Protein AF-A0A183I687-F1 (afdb_monomer)

Mean predicted aligned error: 19.59 Å

InterPro domains:
  IPR013637 Lysine-specific demethylase-like domain [PF08429] (15-294)

Secondary structure (DSSP, 8-state):
--HHHHHHHHHHHHHTT-HHHHHHHHHHHHHHHHSS--HHHHHHHHHHHHHHHHHHHHHHHHHHHHTTS-SS-HHHHHHHHHHHHHHHHHHHHHHHHHHHHHHHHHHT---------S----------GGGG-B-HHHHHHHHHHHHHH-TT-HHHHHHHHHHHHHHHHHHHHHHHHHHHHH-GGGTT--HHHHHHHHHHHGGGTTB--HHHHHHHHHHHHHHHHHHHHHHHHHS----HHHHHHHHHHHHH-TTTTTSHHHHHHHHHHHHHHHHHHHHHHHT-SS-BS--HHHHHH--THHHHHHTT-----PPBPGGGHHHHHHHHTT--SHHHHHHHHHHHHHHHHHHHHHHHHHHHHS-HHHHSTTTT-S---S-EEE-TTT--EEEGGG---

Radius of gyration: 44.17 Å; Cα contacts (8 Å, |Δi|>4): 267; chains: 1; bounding box: 94×67×132 Å

Structure (mmCIF, N/CA/C/O backbone):
data_AF-A0A183I687-F1
#
_entry.id   AF-A0A183I687-F1
#
loop_
_atom_site.group_PDB
_atom_site.id
_atom_site.type_symbol
_atom_site.label_atom_id
_atom_site.label_alt_id
_atom_site.label_comp_id
_atom_site.label_asym_id
_atom_site.label_entity_id
_atom_site.label_seq_id
_atom_site.pdbx_PDB_ins_code
_atom_site.Cartn_x
_atom_site.Cartn_y
_atom_site.Cartn_z
_atom_site.occupancy
_atom_site.B_iso_or_equiv
_atom_site.auth_seq_id
_atom_site.auth_comp_id
_atom_site.auth_asym_id
_atom_site.auth_atom_id
_atom_site.pdbx_PDB_model_num
ATOM 1 N N . MET A 1 1 ? -4.297 33.580 40.805 1.00 45.00 1 MET A N 1
ATOM 2 C CA . MET A 1 1 ? -4.706 34.949 40.419 1.00 45.00 1 MET A CA 1
ATOM 3 C C . MET A 1 1 ? -3.708 35.498 39.389 1.00 45.00 1 MET A C 1
ATOM 5 O O . MET A 1 1 ? -2.901 36.343 39.734 1.00 45.00 1 MET A O 1
ATOM 9 N N . SER A 1 2 ? -3.678 34.978 38.151 1.00 50.03 2 SER A N 1
ATOM 10 C CA . SER A 1 2 ? -2.710 35.482 37.149 1.00 50.03 2 SER A CA 1
ATOM 11 C C . SER A 1 2 ? -3.161 35.377 35.688 1.00 50.03 2 SER A C 1
ATOM 13 O O . SER A 1 2 ? -2.995 36.351 34.970 1.00 50.03 2 SER A O 1
ATOM 15 N N . PHE A 1 3 ? -3.814 34.303 35.230 1.00 43.53 3 PHE A N 1
ATOM 16 C CA . PHE A 1 3 ? -4.168 34.205 33.800 1.00 43.53 3 PHE A CA 1
ATOM 17 C C . PHE A 1 3 ? -5.379 35.068 33.406 1.00 43.53 3 PHE A C 1
ATOM 19 O O . PHE A 1 3 ? -5.320 35.829 32.447 1.00 43.53 3 PHE A O 1
ATOM 26 N N . PHE A 1 4 ? -6.452 35.030 34.201 1.00 44.00 4 PHE A N 1
ATOM 27 C CA . PHE A 1 4 ? -7.689 35.770 33.912 1.00 44.00 4 PHE A CA 1
ATOM 28 C C . PHE A 1 4 ? -7.505 37.292 34.008 1.00 44.00 4 PHE A C 1
ATOM 30 O O . PHE A 1 4 ? -8.075 38.039 33.226 1.00 44.00 4 PHE A O 1
ATOM 37 N N . PHE A 1 5 ? -6.660 37.757 34.933 1.00 49.41 5 PHE A N 1
ATOM 38 C CA . PHE A 1 5 ? -6.369 39.184 35.097 1.00 49.41 5 PHE A CA 1
ATOM 39 C C . PHE A 1 5 ? -5.496 39.722 33.950 1.00 49.41 5 PHE A C 1
ATOM 41 O O . PHE A 1 5 ? -5.731 40.823 33.459 1.00 49.41 5 PHE A O 1
ATOM 48 N N . LEU A 1 6 ? -4.533 38.921 33.472 1.00 49.66 6 LEU A N 1
ATOM 49 C CA . LEU A 1 6 ? -3.722 39.244 32.293 1.00 49.66 6 LEU A CA 1
ATOM 50 C C . LEU A 1 6 ? -4.561 39.226 31.007 1.00 49.66 6 LEU A C 1
ATOM 52 O O . LEU A 1 6 ? -4.450 40.144 30.198 1.00 49.66 6 LEU A O 1
ATOM 56 N N . PHE A 1 7 ? -5.450 38.241 30.855 1.00 51.78 7 PHE A N 1
ATOM 57 C CA . PHE A 1 7 ? -6.358 38.133 29.711 1.00 51.78 7 PHE A CA 1
ATOM 58 C C . PHE A 1 7 ? -7.361 39.298 29.666 1.00 51.78 7 PHE A C 1
ATOM 60 O O . PHE A 1 7 ? -7.521 39.938 28.629 1.00 51.78 7 PHE A O 1
ATOM 67 N N . ARG A 1 8 ? -7.942 39.665 30.818 1.00 54.19 8 ARG A N 1
ATOM 68 C CA . ARG A 1 8 ? -8.878 40.794 30.952 1.00 54.19 8 ARG A CA 1
ATOM 69 C C . ARG A 1 8 ? -8.224 42.149 30.663 1.00 54.19 8 ARG A C 1
ATOM 71 O O . ARG A 1 8 ? -8.821 42.997 30.002 1.00 54.19 8 ARG A O 1
ATOM 78 N N . ASN A 1 9 ? -6.976 42.341 31.094 1.00 56.59 9 ASN A N 1
ATOM 79 C CA . ASN A 1 9 ? -6.216 43.553 30.777 1.00 56.59 9 ASN A CA 1
ATOM 80 C C . ASN A 1 9 ? -5.804 43.618 29.303 1.00 56.59 9 ASN A C 1
ATOM 82 O O . ASN A 1 9 ? -5.781 44.707 28.733 1.00 56.59 9 ASN A O 1
ATOM 86 N N . SER A 1 10 ? -5.515 42.476 28.673 1.00 56.44 10 S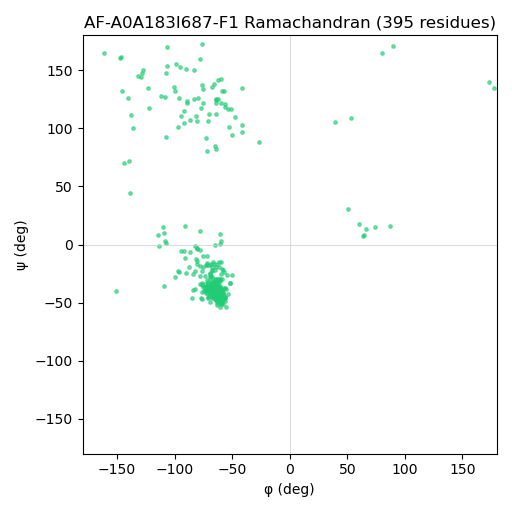ER A N 1
ATOM 87 C CA . SER A 1 10 ? -5.165 42.436 27.253 1.00 56.44 10 SER A CA 1
ATOM 88 C C . SER A 1 10 ? -6.374 42.691 26.347 1.00 56.44 10 SER A C 1
ATOM 90 O O . SER A 1 10 ? -6.245 43.427 25.372 1.00 56.44 10 SER A O 1
ATOM 92 N N . LEU A 1 11 ? -7.552 42.161 26.700 1.00 54.50 11 LEU A N 1
ATOM 93 C CA . LEU A 1 11 ? -8.808 42.415 25.985 1.00 54.50 11 LEU A CA 1
ATOM 94 C C . LEU A 1 11 ? -9.253 43.878 26.093 1.00 54.50 11 LEU A C 1
ATOM 96 O O . LEU A 1 11 ? -9.582 44.485 25.080 1.00 54.50 11 LEU A O 1
ATOM 100 N N . ARG A 1 12 ? -9.178 44.494 27.283 1.00 58.31 12 ARG A N 1
ATOM 101 C CA . ARG A 1 12 ? -9.492 45.929 27.453 1.00 58.31 12 ARG A CA 1
ATOM 102 C C . ARG A 1 12 ? -8.558 46.850 26.675 1.00 58.31 12 ARG A C 1
ATOM 104 O O . ARG A 1 12 ? -8.982 47.913 26.231 1.00 58.31 12 ARG A O 1
ATOM 111 N N . LYS A 1 13 ? -7.292 46.458 26.512 1.00 58.72 13 LYS A N 1
ATOM 112 C CA . LYS A 1 13 ? -6.319 47.233 25.734 1.00 58.72 13 LYS A CA 1
ATOM 113 C C . LYS A 1 13 ? -6.652 47.204 24.237 1.00 58.72 13 LYS A C 1
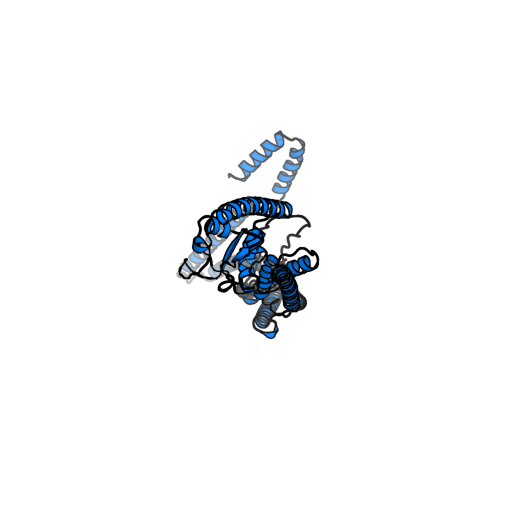ATOM 115 O O . LYS A 1 13 ? -6.606 48.250 23.608 1.00 58.72 13 LYS A O 1
ATOM 120 N N . HIS A 1 14 ? -7.072 46.045 23.722 1.00 54.53 14 HIS A N 1
ATOM 121 C CA . HIS A 1 14 ? -7.526 45.868 22.337 1.00 54.53 14 HIS A CA 1
ATOM 122 C C . HIS A 1 14 ? -8.870 46.566 22.054 1.00 54.53 14 HIS A C 1
ATOM 124 O O . HIS A 1 14 ? -9.058 47.158 20.995 1.00 54.53 14 HIS A O 1
ATOM 130 N N . ALA A 1 15 ? -9.792 46.552 23.020 1.00 52.19 15 ALA A N 1
ATOM 131 C CA . ALA A 1 15 ? -11.128 47.130 22.874 1.00 52.19 15 ALA A CA 1
ATOM 132 C C . ALA A 1 15 ? -11.124 48.675 22.802 1.00 52.19 15 ALA A C 1
ATOM 134 O O . ALA A 1 15 ? -11.981 49.270 22.156 1.00 52.19 15 ALA A O 1
ATOM 135 N N . ASN A 1 16 ? -10.126 49.339 23.400 1.00 57.44 16 ASN A N 1
ATOM 136 C CA . ASN A 1 16 ? -9.954 50.795 23.291 1.00 57.44 16 ASN A CA 1
ATOM 137 C C . ASN A 1 16 ? -9.475 51.259 21.901 1.00 57.44 16 ASN A C 1
ATOM 139 O O . ASN A 1 16 ? -9.599 52.441 21.588 1.00 57.44 16 ASN A O 1
ATOM 143 N N . GLU A 1 17 ? -8.932 50.360 21.074 1.00 56.84 17 GLU A N 1
ATOM 144 C CA . GLU A 1 17 ? -8.450 50.677 19.722 1.00 56.84 17 GLU A CA 1
ATOM 145 C C . GLU A 1 17 ? -9.554 50.500 18.658 1.00 56.84 17 GLU A C 1
ATOM 147 O O . GLU A 1 17 ? -9.538 51.197 17.640 1.00 56.84 17 GLU A O 1
ATOM 152 N N . HIS A 1 18 ? -10.571 49.660 18.914 1.00 53.78 18 HIS A N 1
ATOM 153 C CA . HIS A 1 18 ? -11.711 49.405 18.019 1.00 53.78 18 HIS A CA 1
ATOM 154 C C . HIS A 1 18 ? -13.059 49.372 18.780 1.00 53.78 18 HIS A C 1
ATOM 156 O O . HIS A 1 18 ? -13.430 48.349 19.353 1.00 53.78 18 HIS A O 1
ATOM 162 N N . PRO A 1 19 ? -13.858 50.463 18.754 1.00 54.72 19 PRO A N 1
ATOM 163 C CA . PRO A 1 19 ? -15.068 50.598 19.580 1.00 54.72 19 PRO A CA 1
ATOM 164 C C . PRO A 1 19 ? -16.193 49.601 19.266 1.00 54.72 19 PRO A C 1
ATOM 166 O O . PRO A 1 19 ? -17.062 49.373 20.105 1.00 54.72 19 PRO A O 1
ATOM 169 N N . ALA A 1 20 ? -16.203 49.028 18.057 1.00 51.84 20 ALA A N 1
ATOM 170 C CA . ALA A 1 20 ? -17.194 48.035 17.645 1.00 51.84 20 ALA A CA 1
ATOM 171 C C . ALA A 1 20 ? -17.017 46.691 18.381 1.00 51.84 20 ALA A C 1
ATOM 173 O O . ALA A 1 20 ? -18.013 46.033 18.664 1.00 51.84 20 ALA A O 1
ATOM 174 N N . ASP A 1 21 ? -15.787 46.353 18.788 1.00 56.03 21 ASP A N 1
ATOM 175 C CA . ASP A 1 21 ? -15.463 45.101 19.485 1.00 56.03 21 ASP A CA 1
ATOM 176 C C . ASP A 1 21 ? -15.796 45.142 20.986 1.00 56.03 21 ASP A C 1
ATOM 178 O O . ASP A 1 21 ? -15.910 44.095 21.622 1.00 56.03 21 ASP A O 1
ATOM 182 N N . ILE A 1 22 ? -16.002 46.329 21.577 1.00 58.12 22 ILE A N 1
ATOM 183 C CA . ILE A 1 22 ? -16.316 46.465 23.013 1.00 58.12 22 ILE A CA 1
ATOM 184 C C . ILE A 1 22 ? -17.629 45.752 23.351 1.00 58.12 22 ILE A C 1
ATOM 186 O O . ILE A 1 22 ? -17.682 45.015 24.330 1.00 58.12 22 ILE A O 1
ATOM 190 N N . LYS A 1 23 ? -18.673 45.909 22.524 1.00 60.38 23 LYS A N 1
ATOM 191 C CA . LYS A 1 23 ? -19.980 45.274 22.771 1.00 60.38 23 LYS A CA 1
ATOM 192 C C . LYS A 1 23 ? -19.939 43.752 22.653 1.00 60.38 23 LYS A C 1
ATOM 194 O O . LYS A 1 23 ? -20.663 43.070 23.377 1.00 60.38 23 LYS A O 1
ATOM 199 N N . ASP A 1 24 ? -19.116 43.223 21.754 1.00 57.81 24 ASP A N 1
ATOM 200 C CA . ASP A 1 24 ? -18.973 41.780 21.562 1.00 57.81 24 ASP A CA 1
ATOM 201 C C . ASP A 1 24 ? -18.090 41.157 22.652 1.00 57.81 24 ASP A C 1
ATOM 203 O O . ASP A 1 24 ? -18.390 40.065 23.136 1.00 57.81 24 ASP A O 1
ATOM 207 N N . ILE A 1 25 ? -17.078 41.888 23.132 1.00 58.66 25 ILE A N 1
ATOM 208 C CA . ILE A 1 25 ? -16.283 41.516 24.309 1.00 58.66 25 ILE A CA 1
ATOM 209 C C . ILE A 1 25 ? -17.131 41.576 25.587 1.00 58.66 25 ILE A C 1
ATOM 211 O O . ILE A 1 25 ? -17.046 40.661 26.399 1.00 58.66 25 ILE A O 1
ATOM 215 N N . GLU A 1 26 ? -17.983 42.589 25.760 1.00 63.41 26 GLU A N 1
ATOM 216 C CA . GLU A 1 26 ? -18.919 42.681 26.891 1.00 63.41 26 GLU A CA 1
ATOM 217 C C . GLU A 1 26 ? -19.946 41.541 26.863 1.00 63.41 26 GLU A C 1
ATOM 219 O O . GLU A 1 26 ? -20.182 40.911 27.892 1.00 63.41 26 GLU A O 1
ATOM 224 N N . LYS A 1 27 ? -20.487 41.192 25.687 1.00 65.44 27 LYS A N 1
ATOM 225 C CA . LYS A 1 27 ? -21.345 40.005 25.517 1.00 65.44 27 LYS A CA 1
ATOM 226 C C . LYS A 1 27 ? -20.620 38.701 25.832 1.00 65.44 27 LYS A C 1
ATOM 228 O O . LYS A 1 27 ? -21.236 37.790 26.381 1.00 65.44 27 LYS A O 1
ATOM 233 N N . LEU A 1 28 ? -19.342 38.585 25.474 1.00 55.50 28 LEU A N 1
ATOM 234 C CA . LEU A 1 28 ? -18.530 37.409 25.776 1.00 55.50 28 LEU A CA 1
ATOM 235 C C . LEU A 1 28 ? -18.196 37.332 27.274 1.00 55.50 28 LEU A C 1
ATOM 237 O O . LEU A 1 28 ? -18.299 36.251 27.844 1.00 55.50 28 LEU A O 1
ATOM 241 N N . GLU A 1 29 ? -17.858 38.452 27.927 1.00 56.28 29 GLU A N 1
ATOM 242 C CA . GLU A 1 29 ? -17.695 38.522 29.390 1.00 56.28 29 GLU A CA 1
ATOM 243 C C . GLU A 1 29 ? -18.997 38.106 30.089 1.00 56.28 29 GLU A C 1
ATOM 245 O O . GLU A 1 29 ? -18.963 37.252 30.971 1.00 56.28 29 GLU A O 1
ATOM 250 N N . GLN A 1 30 ? -20.141 38.616 29.630 1.00 62.19 30 GLN A N 1
ATOM 251 C CA . GLN A 1 30 ? -21.456 38.275 30.170 1.00 62.19 30 GLN A CA 1
ATOM 252 C C . GLN A 1 30 ? -21.807 36.797 29.934 1.00 62.19 30 GLN A C 1
ATOM 254 O O . GLN A 1 30 ? -22.244 36.120 30.856 1.00 62.19 30 GLN A O 1
ATOM 259 N N . SER A 1 31 ? -21.502 36.246 28.754 1.00 56.25 31 SER A N 1
ATOM 260 C CA . SER A 1 31 ? -21.688 34.815 28.452 1.00 56.25 31 SER A CA 1
ATOM 261 C C . SER A 1 31 ? -20.772 33.916 29.292 1.00 56.25 31 SER A C 1
ATOM 263 O O . SER A 1 31 ? -21.152 32.801 29.634 1.00 56.25 31 SER A O 1
ATOM 265 N N . ILE A 1 32 ? -19.565 34.379 29.638 1.00 55.44 32 ILE A N 1
ATOM 266 C CA . ILE A 1 32 ? -18.622 33.656 30.505 1.00 55.44 32 ILE A CA 1
ATOM 267 C C . ILE A 1 32 ? -19.041 33.732 31.981 1.00 55.44 32 ILE A C 1
ATOM 269 O O . ILE A 1 32 ? -18.850 32.758 32.710 1.00 55.44 32 ILE A O 1
ATOM 273 N N . GLU A 1 33 ? -19.616 34.852 32.426 1.00 54.34 33 GLU A N 1
ATOM 274 C CA . GLU A 1 33 ? -20.204 34.997 33.766 1.00 54.34 33 GLU A CA 1
ATOM 275 C C . GLU A 1 33 ? -21.525 34.219 33.914 1.00 54.34 33 GLU A C 1
ATOM 277 O O . GLU A 1 33 ? -21.809 33.708 34.997 1.00 54.34 33 GLU A O 1
ATOM 282 N N . GLU A 1 34 ? -22.291 34.060 32.829 1.00 56.47 34 GLU A N 1
ATOM 283 C CA . GLU A 1 34 ? -23.532 33.271 32.770 1.00 56.47 34 GLU A CA 1
ATOM 284 C C . GLU A 1 34 ? -23.300 31.759 32.587 1.00 56.47 34 GLU A C 1
ATOM 286 O O . GLU A 1 34 ? -24.224 30.964 32.784 1.00 56.47 34 GLU A O 1
ATOM 291 N N . LEU A 1 35 ? -22.077 31.321 32.255 1.00 50.44 35 LEU A N 1
ATOM 292 C CA . LEU A 1 35 ? -21.747 29.896 32.233 1.00 50.44 35 LEU A CA 1
ATOM 293 C C . LEU A 1 35 ? -21.856 29.328 33.664 1.00 50.44 35 LEU A C 1
ATOM 295 O O . LEU A 1 35 ? -21.147 29.788 34.562 1.00 50.44 35 LEU A O 1
ATOM 299 N N . PRO A 1 36 ? -22.647 28.261 33.895 1.00 46.28 36 PRO A N 1
ATOM 300 C CA . PRO A 1 36 ? -22.892 27.700 35.232 1.00 46.28 36 PRO A CA 1
ATOM 301 C C . PRO A 1 36 ? -21.643 27.093 35.903 1.00 46.28 36 PRO A C 1
ATOM 303 O O . PRO A 1 36 ? -21.702 26.617 37.037 1.00 46.28 36 PRO A O 1
ATOM 306 N N . CYS A 1 37 ? -20.496 27.124 35.219 1.00 48.78 37 CYS A N 1
ATOM 307 C CA . CYS A 1 37 ? -19.247 26.500 35.621 1.00 48.78 37 CYS A CA 1
ATOM 308 C C . CYS A 1 37 ? -18.057 27.429 35.312 1.00 48.78 37 CYS A C 1
ATOM 310 O O . CYS A 1 37 ? -17.268 27.156 34.407 1.00 48.78 37 CYS A O 1
ATOM 312 N N . THR A 1 38 ? -17.871 28.526 36.049 1.00 54.81 38 THR A N 1
ATOM 313 C CA . THR A 1 38 ? -16.573 29.222 36.011 1.00 54.81 38 THR A CA 1
ATOM 314 C C . THR A 1 38 ? -15.478 28.239 36.454 1.00 54.81 38 THR A C 1
ATOM 316 O O . THR A 1 38 ? -15.626 27.547 37.458 1.00 54.81 38 THR A O 1
ATOM 319 N N . ILE A 1 39 ? -14.368 28.140 35.712 1.00 49.50 39 ILE A N 1
ATOM 320 C CA . ILE A 1 39 ? -13.254 27.202 35.993 1.00 49.50 39 ILE A CA 1
ATOM 321 C C . ILE A 1 39 ? -12.751 27.310 37.445 1.00 49.50 39 ILE A C 1
ATOM 323 O O . ILE A 1 39 ? -12.398 26.306 38.058 1.00 49.50 39 ILE A O 1
ATOM 327 N N . LEU A 1 40 ? -12.793 28.514 38.025 1.00 52.78 40 LEU A N 1
ATOM 328 C CA . LEU A 1 40 ? -12.480 28.760 39.436 1.00 52.78 40 LEU A CA 1
ATOM 329 C C . LEU A 1 40 ? -13.476 28.094 40.397 1.00 52.78 40 LEU A C 1
ATOM 331 O O . LEU A 1 40 ? -13.072 27.608 41.449 1.00 52.78 40 LEU A O 1
ATOM 335 N N . ASN A 1 41 ? -14.756 28.038 40.030 1.00 56.69 41 ASN A N 1
ATOM 336 C CA . ASN A 1 41 ? -15.800 27.370 40.799 1.00 56.69 41 ASN A CA 1
ATOM 337 C C . ASN A 1 41 ? -15.663 25.843 40.692 1.00 56.69 41 ASN A C 1
ATOM 339 O O . ASN A 1 41 ? -15.811 25.141 41.683 1.00 56.69 41 ASN A O 1
ATOM 343 N N . LEU A 1 42 ? -15.267 25.319 39.528 1.00 51.66 42 LEU A N 1
ATOM 344 C CA . LEU A 1 42 ? -14.927 23.902 39.341 1.00 51.66 42 LEU A CA 1
ATOM 345 C C . LEU A 1 42 ? -13.702 23.487 40.166 1.00 51.66 42 LEU A C 1
ATOM 347 O O . LEU A 1 42 ? -13.760 22.495 40.887 1.00 51.66 42 LEU A O 1
ATOM 351 N N . GLU A 1 43 ? -12.616 24.263 40.125 1.00 52.53 43 GLU A N 1
ATOM 352 C CA . GLU A 1 43 ? -11.412 23.991 40.919 1.00 52.53 43 GLU A CA 1
ATOM 353 C C . GLU A 1 43 ? -11.698 24.077 42.428 1.00 52.53 43 GLU A C 1
ATOM 355 O O . GLU A 1 43 ? -11.245 23.229 43.199 1.00 52.53 43 GLU A O 1
ATOM 360 N N . PHE A 1 44 ? -12.489 25.066 42.856 1.00 65.81 44 PHE A N 1
ATOM 361 C CA . PHE A 1 44 ? -12.935 25.209 44.241 1.00 65.81 44 PHE A CA 1
ATOM 362 C C . PHE A 1 44 ? -13.835 24.048 44.681 1.00 65.81 44 PHE A C 1
ATOM 364 O O . PHE A 1 44 ? -13.617 23.481 45.752 1.00 65.81 44 PHE A O 1
ATOM 371 N N . ASN A 1 45 ? -14.791 23.639 43.844 1.00 59.56 45 ASN A N 1
ATOM 372 C CA . ASN A 1 45 ? -15.682 22.513 44.118 1.00 59.56 45 ASN A CA 1
ATOM 373 C C . ASN A 1 45 ? -14.910 21.192 44.200 1.00 59.56 45 ASN A C 1
ATOM 375 O O . ASN A 1 45 ? -15.112 20.437 45.147 1.00 59.56 45 ASN A O 1
ATOM 379 N N . VAL A 1 46 ? -13.958 20.948 43.292 1.00 61.84 46 VAL A N 1
ATOM 380 C CA . VAL A 1 46 ? -13.084 19.764 43.330 1.00 61.84 46 VAL A CA 1
ATOM 381 C C . VAL A 1 46 ? -12.180 19.781 44.564 1.00 61.84 46 VAL A C 1
ATOM 383 O O . VAL A 1 46 ? -12.057 18.762 45.240 1.00 61.84 46 VAL A O 1
ATOM 386 N N . LYS A 1 47 ? -11.584 20.927 44.925 1.00 69.00 47 LYS A N 1
ATOM 387 C CA . LYS A 1 47 ? -10.767 21.059 46.146 1.00 69.00 47 LYS A CA 1
ATOM 388 C C . LYS A 1 47 ? -11.582 20.827 47.416 1.00 69.00 47 LYS A C 1
ATOM 390 O O . LYS A 1 47 ? -11.128 20.106 48.303 1.00 69.00 47 LYS A O 1
ATOM 395 N N . ASN A 1 48 ? -12.784 21.392 47.501 1.00 72.69 48 ASN A N 1
ATOM 396 C CA . ASN A 1 48 ? -13.685 21.173 48.632 1.00 72.69 48 ASN A CA 1
ATOM 397 C C . ASN A 1 48 ? -14.152 19.723 48.713 1.00 72.69 48 ASN A C 1
ATOM 399 O O . ASN A 1 48 ? -14.237 19.171 49.806 1.00 72.69 48 ASN A O 1
ATOM 403 N N . TYR A 1 49 ? -14.409 19.089 47.575 1.00 66.62 49 TYR A N 1
ATOM 404 C CA . TYR A 1 49 ? -14.787 17.686 47.513 1.00 66.62 49 TYR A CA 1
ATOM 405 C C . TYR A 1 49 ? -13.639 16.757 47.935 1.00 66.62 49 TYR A C 1
ATOM 407 O O . TYR A 1 49 ? -13.825 15.907 48.800 1.00 66.62 49 TYR A O 1
ATOM 415 N N . MET A 1 50 ? -12.422 16.987 47.432 1.00 69.56 50 MET A N 1
ATOM 416 C CA . MET A 1 50 ? -11.217 16.268 47.867 1.00 69.56 50 MET A CA 1
ATOM 417 C C . MET A 1 50 ? -10.950 16.445 49.363 1.00 69.56 50 MET A C 1
ATOM 419 O O . MET A 1 50 ? -10.575 15.494 50.049 1.00 69.56 50 MET A O 1
ATOM 423 N N . LYS A 1 51 ? -11.189 17.650 49.892 1.00 76.38 51 LYS A N 1
ATOM 424 C CA . LYS A 1 51 ? -11.118 17.914 51.330 1.00 76.38 51 LYS A CA 1
ATOM 425 C C . LYS A 1 51 ? -12.181 17.119 52.096 1.00 76.38 51 LYS A C 1
ATOM 427 O O . LYS A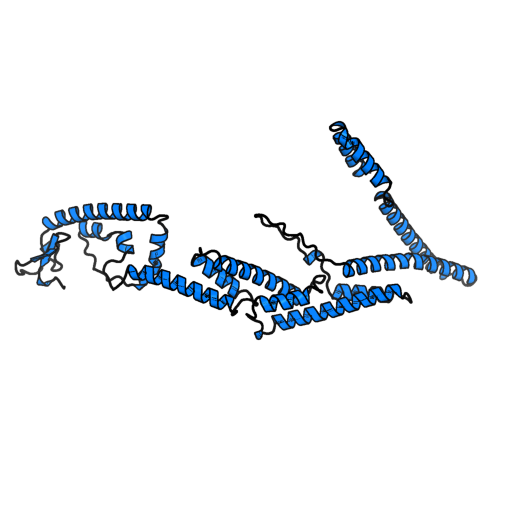 1 51 ? -11.833 16.461 53.069 1.00 76.38 51 LYS A O 1
ATOM 432 N N . ARG A 1 52 ? -13.435 17.100 51.624 1.00 76.69 52 ARG A N 1
ATOM 433 C CA . ARG A 1 52 ? -14.526 16.300 52.215 1.00 76.69 52 ARG A CA 1
ATOM 434 C C . ARG A 1 52 ? -14.204 14.803 52.232 1.00 76.69 52 ARG A C 1
ATOM 436 O O . ARG A 1 52 ? -14.419 14.178 53.264 1.00 76.69 52 ARG A O 1
ATOM 443 N N . ILE A 1 53 ? -13.633 14.249 51.157 1.00 72.44 53 ILE A N 1
ATOM 444 C CA . ILE A 1 53 ? -13.154 12.852 51.113 1.00 72.44 53 ILE A CA 1
ATOM 445 C C . ILE A 1 53 ? -12.046 12.624 52.144 1.00 72.44 53 ILE A C 1
ATOM 447 O O . ILE A 1 53 ? -12.080 11.650 52.895 1.00 72.44 53 ILE A O 1
ATOM 451 N N . GLY A 1 54 ? -11.055 13.519 52.194 1.00 72.44 54 GLY A N 1
ATOM 452 C CA . GLY A 1 54 ? -9.954 13.429 53.154 1.00 72.44 54 GLY A CA 1
ATOM 453 C C . GLY A 1 54 ? -10.437 13.462 54.606 1.00 72.44 54 GLY A C 1
ATOM 454 O O . GLY A 1 54 ? -9.970 12.676 55.432 1.00 72.44 54 GLY A O 1
ATOM 455 N N . ASP A 1 55 ? -11.406 14.325 54.905 1.00 80.38 55 ASP A N 1
ATOM 456 C CA . ASP A 1 55 ? -12.009 14.465 56.229 1.00 80.38 55 ASP A CA 1
ATOM 457 C C . ASP A 1 55 ? -12.921 13.271 56.572 1.00 80.38 55 ASP A C 1
ATOM 459 O O . ASP A 1 55 ? -12.915 12.801 57.711 1.00 80.38 55 ASP A O 1
ATOM 463 N N . TRP A 1 56 ? -13.652 12.717 55.598 1.00 80.81 56 TRP A N 1
ATOM 464 C CA . TRP A 1 56 ? -14.407 11.467 55.756 1.00 80.81 56 TRP A CA 1
ATOM 465 C C . TRP A 1 56 ? -13.485 10.279 56.052 1.00 80.81 56 TRP A C 1
ATOM 467 O O . TRP A 1 56 ? -13.718 9.545 57.011 1.00 80.81 56 TRP A O 1
ATOM 477 N N . ARG A 1 57 ? -12.373 10.137 55.318 1.00 74.00 57 ARG A N 1
ATOM 478 C CA . ARG A 1 57 ? -11.395 9.060 55.540 1.00 74.00 57 ARG A CA 1
ATOM 479 C C . ARG A 1 57 ? -10.765 9.143 56.928 1.00 74.00 57 ARG A C 1
ATOM 481 O O . ARG A 1 57 ? -10.645 8.123 57.598 1.00 74.00 57 ARG A O 1
ATOM 488 N N . LYS A 1 58 ? -10.413 10.350 57.388 1.00 79.81 58 LYS A N 1
ATOM 489 C CA . LYS A 1 58 ? -9.925 10.573 58.760 1.00 79.81 58 LYS A CA 1
ATOM 490 C C . LYS A 1 58 ? -10.969 10.190 59.805 1.00 79.81 58 LYS A C 1
ATOM 492 O O . LYS A 1 58 ? -10.613 9.523 60.769 1.00 79.81 58 LYS A O 1
ATOM 497 N N . ARG A 1 59 ? -12.241 10.561 59.606 1.00 79.38 59 ARG A N 1
ATOM 498 C CA . ARG A 1 59 ? -13.342 10.158 60.498 1.00 79.38 59 ARG A CA 1
ATOM 499 C C . ARG A 1 59 ? -13.534 8.643 60.526 1.00 79.38 59 ARG A C 1
ATOM 501 O O . ARG A 1 59 ? -13.704 8.104 61.608 1.00 79.38 59 ARG A O 1
ATOM 508 N N . CYS A 1 60 ? -13.432 7.956 59.388 1.00 68.56 60 CYS A N 1
ATOM 509 C CA . CYS A 1 60 ? -13.497 6.493 59.330 1.00 68.56 60 CYS A CA 1
ATOM 510 C C . CYS A 1 60 ? -12.320 5.832 60.059 1.00 68.56 60 CYS A C 1
ATOM 512 O O . CYS A 1 60 ? -12.517 4.892 60.820 1.00 68.56 60 CYS A O 1
ATOM 514 N N . SER A 1 61 ? -11.094 6.327 59.860 1.00 69.62 61 SER A N 1
ATOM 515 C CA . SER A 1 61 ? -9.915 5.806 60.562 1.00 69.62 61 SER A CA 1
ATOM 516 C C . SER A 1 61 ? -9.985 6.051 62.068 1.00 69.62 61 SER A C 1
ATOM 518 O O . SER A 1 61 ? -9.666 5.150 62.833 1.00 69.62 61 SER A O 1
ATOM 520 N N . GLN A 1 62 ? -10.437 7.232 62.495 1.00 74.25 62 GLN A N 1
ATOM 521 C CA . GLN A 1 62 ? -10.637 7.545 63.908 1.00 74.25 62 GLN A CA 1
ATOM 522 C C . GLN A 1 62 ? -11.737 6.667 64.516 1.00 74.25 62 GLN A C 1
ATOM 524 O O . GLN A 1 62 ? -11.527 6.068 65.560 1.00 74.25 62 GLN A O 1
ATOM 529 N N . PHE A 1 63 ? -12.858 6.500 63.811 1.00 69.06 63 PHE A N 1
ATOM 530 C CA . PHE A 1 63 ? -13.941 5.604 64.207 1.00 69.06 63 PHE A CA 1
ATOM 531 C C . PHE A 1 63 ? -13.461 4.156 64.400 1.00 69.06 63 PHE A C 1
ATOM 533 O O . PHE A 1 63 ? -13.794 3.530 65.400 1.00 69.06 63 PHE A O 1
ATOM 540 N N . LEU A 1 64 ? -12.648 3.628 63.477 1.00 62.84 64 LEU A N 1
ATOM 541 C CA . LEU A 1 64 ? -12.084 2.277 63.584 1.00 62.84 64 LEU A CA 1
ATOM 542 C C . LEU A 1 64 ? -11.106 2.131 64.758 1.00 62.84 64 LEU A C 1
ATOM 544 O O . LEU A 1 64 ? -11.032 1.054 65.338 1.00 62.84 64 LEU A O 1
ATOM 548 N N . MET A 1 65 ? -10.369 3.191 65.103 1.00 69.00 65 MET A N 1
ATOM 549 C CA . MET A 1 65 ? -9.473 3.211 66.265 1.00 69.00 65 MET A CA 1
ATOM 550 C C . MET A 1 65 ? -10.259 3.287 67.582 1.00 69.00 65 MET A C 1
ATOM 552 O O . MET A 1 65 ? -9.943 2.565 68.520 1.00 69.00 65 MET A O 1
ATOM 556 N N . ASP A 1 66 ? -11.312 4.106 67.635 1.00 65.38 66 ASP A N 1
ATOM 557 C CA . ASP A 1 66 ? -12.142 4.311 68.830 1.00 65.38 66 ASP A CA 1
ATOM 558 C C . ASP A 1 66 ? -13.070 3.113 69.118 1.00 65.38 66 ASP A C 1
ATOM 560 O O . ASP A 1 66 ? -13.413 2.845 70.272 1.00 65.38 66 ASP A O 1
ATOM 564 N N . ALA A 1 67 ? -13.440 2.350 68.082 1.00 58.12 67 ALA A N 1
ATOM 565 C CA . ALA A 1 67 ? -14.258 1.141 68.189 1.00 58.12 67 ALA A CA 1
ATOM 566 C C . ALA A 1 67 ? -13.564 -0.020 68.933 1.00 58.12 67 ALA A C 1
ATOM 568 O O . ALA A 1 67 ? -14.235 -0.974 69.324 1.00 58.12 67 ALA A O 1
ATOM 569 N N . VAL A 1 68 ? -12.241 0.043 69.134 1.00 56.50 68 VAL A N 1
ATOM 570 C CA . VAL A 1 68 ? -11.459 -1.005 69.816 1.00 56.50 68 VAL A CA 1
ATOM 571 C C . VAL A 1 68 ? -11.644 -0.970 71.344 1.00 56.50 68 VAL A C 1
ATOM 573 O O . VAL A 1 68 ? -11.499 -2.009 71.984 1.00 56.50 68 VAL A O 1
ATOM 576 N N . ASP A 1 69 ? -12.047 0.171 71.924 1.00 55.06 69 ASP A N 1
ATOM 577 C CA . ASP A 1 69 ? -11.987 0.416 73.379 1.00 55.06 69 ASP A CA 1
ATOM 578 C C . ASP A 1 69 ? -13.349 0.569 74.102 1.00 55.06 69 ASP A C 1
ATOM 580 O O . ASP A 1 69 ? -13.378 0.902 75.288 1.00 55.06 69 ASP A O 1
ATOM 584 N N . TYR A 1 70 ? -14.500 0.322 73.459 1.00 50.59 70 TYR A N 1
ATOM 585 C CA . TYR A 1 70 ? -15.816 0.580 74.079 1.00 50.59 70 TYR A CA 1
ATOM 586 C C . TYR A 1 70 ? -16.863 -0.520 73.835 1.00 50.59 70 TYR A C 1
ATOM 588 O O . TYR A 1 70 ? -17.402 -0.652 72.741 1.00 50.59 70 TYR A O 1
ATOM 596 N N . THR A 1 71 ? -17.243 -1.249 74.891 1.00 52.72 71 THR A N 1
ATOM 597 C CA . THR A 1 71 ? -18.312 -2.271 74.864 1.00 52.72 71 THR A CA 1
ATOM 598 C C . THR A 1 71 ? -19.718 -1.751 75.199 1.00 52.72 71 THR A C 1
ATOM 600 O O . THR A 1 71 ? -20.692 -2.450 74.933 1.00 52.72 71 THR A O 1
ATOM 603 N N . ASP A 1 72 ? -19.866 -0.520 75.708 1.00 53.59 72 ASP A N 1
ATOM 604 C CA . ASP A 1 72 ? -21.106 -0.101 76.398 1.00 53.59 72 ASP A CA 1
ATOM 605 C C . ASP A 1 72 ? -21.983 0.923 75.631 1.00 53.59 72 ASP A C 1
ATOM 607 O O . ASP A 1 72 ? -22.928 1.476 76.194 1.00 53.59 72 ASP A O 1
ATOM 611 N N . LYS A 1 73 ? -21.703 1.213 74.345 1.00 58.78 73 LYS A N 1
ATOM 612 C CA . LYS A 1 73 ? -22.451 2.211 73.529 1.00 58.78 73 LYS A CA 1
ATOM 613 C C . LYS A 1 73 ? -22.726 1.776 72.079 1.00 58.78 73 LYS A C 1
ATOM 615 O O . LYS A 1 73 ? -22.564 2.557 71.143 1.00 58.78 73 LYS A O 1
ATOM 620 N N . TYR A 1 74 ? -23.158 0.532 71.890 1.00 57.56 74 TYR A N 1
ATOM 621 C CA . TYR A 1 74 ? -23.339 -0.094 70.570 1.00 57.56 74 TYR A CA 1
ATOM 622 C C . TYR A 1 74 ? -24.307 0.649 69.621 1.00 57.56 74 TYR A C 1
ATOM 624 O O . TYR A 1 74 ? -23.993 0.825 68.445 1.00 57.56 74 TYR A O 1
ATOM 632 N N . ASP A 1 75 ? -25.444 1.150 70.116 1.00 57.72 75 ASP A N 1
ATOM 633 C CA . ASP A 1 75 ? -26.467 1.786 69.263 1.00 57.72 75 ASP A CA 1
ATOM 634 C C . ASP A 1 75 ? -25.991 3.106 68.633 1.00 57.72 75 ASP A C 1
ATOM 636 O O . ASP A 1 75 ? -26.248 3.381 67.462 1.00 57.72 75 ASP A O 1
ATOM 640 N N . GLN A 1 76 ? -25.210 3.899 69.376 1.00 64.06 76 GLN A N 1
ATOM 641 C CA . GLN A 1 76 ? -24.631 5.149 68.867 1.00 64.06 76 GLN A CA 1
ATOM 642 C C . GLN A 1 76 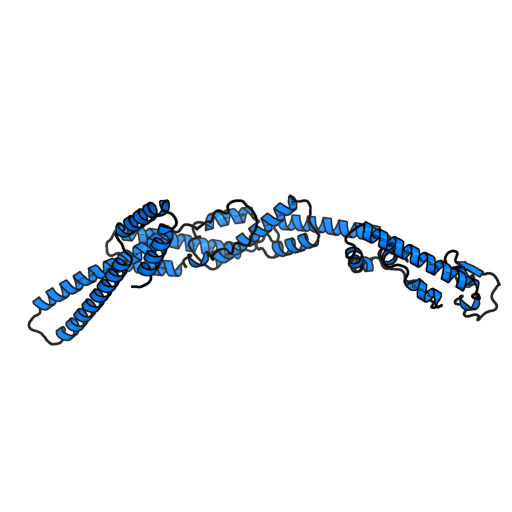? -23.585 4.887 67.775 1.00 64.06 76 GLN A C 1
ATOM 644 O O . GLN A 1 76 ? -23.470 5.669 66.833 1.00 64.06 76 GLN A O 1
ATOM 649 N N . TYR A 1 77 ? -22.855 3.773 67.873 1.00 63.34 77 TYR A N 1
ATOM 650 C CA . TYR A 1 77 ? -21.889 3.346 66.862 1.00 63.34 77 TYR A CA 1
ATOM 651 C C . TYR A 1 77 ? -22.580 2.900 65.571 1.00 63.34 77 TYR A C 1
ATOM 653 O O . TYR A 1 77 ? -22.132 3.271 64.490 1.00 63.34 77 TYR A O 1
ATOM 661 N N . ILE A 1 78 ? -23.697 2.174 65.663 1.00 62.03 78 ILE A N 1
ATOM 662 C CA . ILE A 1 78 ? -24.469 1.743 64.488 1.00 62.03 78 ILE A CA 1
ATOM 663 C C . ILE A 1 78 ? -24.994 2.950 63.696 1.00 62.03 78 ILE A C 1
ATOM 665 O O . ILE A 1 78 ? -24.884 2.966 62.470 1.00 62.03 78 ILE A O 1
ATOM 669 N N . ASP A 1 79 ? -25.506 3.983 64.368 1.00 67.81 79 ASP A N 1
ATOM 670 C CA . ASP A 1 79 ? -25.984 5.202 63.700 1.00 67.81 79 ASP A CA 1
ATOM 671 C C . ASP A 1 79 ? -24.845 6.016 63.062 1.00 67.81 79 ASP A C 1
ATOM 673 O O . ASP A 1 79 ? -25.013 6.599 61.988 1.00 67.81 79 ASP A O 1
ATOM 677 N N . LEU A 1 80 ? -23.666 6.034 63.690 1.00 67.00 80 LEU A N 1
ATOM 678 C CA . LEU A 1 80 ? -22.454 6.643 63.133 1.00 67.00 80 LEU A CA 1
ATOM 679 C C . LEU A 1 80 ? -21.938 5.883 61.903 1.00 67.00 80 LEU A C 1
ATOM 681 O O . LEU A 1 80 ? -21.583 6.516 60.911 1.00 67.00 80 LEU A O 1
ATOM 685 N N . VAL A 1 81 ? -21.956 4.547 61.929 1.00 64.44 81 VAL A N 1
ATOM 686 C CA . VAL A 1 81 ? -21.598 3.699 60.779 1.00 64.44 81 VAL A CA 1
ATOM 687 C C . VAL A 1 81 ? -22.568 3.911 59.629 1.00 64.44 81 VAL A C 1
ATOM 689 O O . VAL A 1 81 ? -22.122 4.110 58.505 1.00 64.44 81 VAL A O 1
ATOM 692 N N . LYS A 1 82 ? -23.880 3.938 59.893 1.00 68.25 82 LYS A N 1
ATOM 693 C CA . LYS A 1 82 ? -24.890 4.205 58.859 1.00 68.25 82 LYS A CA 1
ATOM 694 C C . LYS A 1 82 ? -24.664 5.552 58.179 1.00 68.25 82 LYS A C 1
ATOM 696 O O . LYS A 1 82 ? -24.634 5.595 56.959 1.00 68.25 82 LYS A O 1
ATOM 701 N N . LYS A 1 83 ? -24.391 6.617 58.940 1.00 73.50 83 LYS A N 1
ATOM 702 C CA . LYS A 1 83 ? -24.053 7.933 58.366 1.00 73.50 83 LYS A CA 1
ATOM 703 C C . LYS A 1 83 ? -22.763 7.912 57.547 1.00 73.50 83 LYS A C 1
ATOM 705 O O . LYS A 1 83 ? -22.698 8.537 56.497 1.00 73.50 83 LYS A O 1
ATOM 710 N N . LEU A 1 84 ? -21.731 7.200 58.006 1.00 68.25 84 LEU A N 1
ATOM 711 C CA . LEU A 1 84 ? -20.485 7.062 57.246 1.00 68.25 84 LEU A CA 1
ATOM 712 C C . LEU A 1 84 ? -20.683 6.263 55.950 1.00 68.25 84 LEU A C 1
ATOM 714 O O . LEU A 1 84 ? -20.024 6.588 54.965 1.00 68.25 84 LEU A O 1
ATOM 718 N N . ILE A 1 85 ? -21.579 5.271 55.948 1.00 64.94 85 ILE A N 1
ATOM 719 C CA . ILE A 1 85 ? -21.977 4.488 54.768 1.00 64.94 85 ILE A CA 1
ATOM 720 C C . ILE A 1 85 ? -22.810 5.339 53.802 1.00 64.94 85 ILE A C 1
ATOM 722 O O . ILE A 1 85 ? -22.498 5.369 52.620 1.00 64.94 85 ILE A O 1
ATOM 726 N N . GLU A 1 86 ? -23.793 6.095 54.291 1.00 68.81 86 GLU A N 1
ATOM 727 C CA . GLU A 1 86 ? -24.587 7.024 53.469 1.00 68.81 86 GLU A CA 1
ATOM 728 C C . GLU A 1 86 ? -23.692 8.077 52.788 1.00 68.81 86 GLU A C 1
ATOM 730 O O . GLU A 1 86 ? -23.829 8.349 51.599 1.00 68.81 86 GLU A O 1
ATOM 735 N N . GLU A 1 87 ? -22.706 8.624 53.508 1.00 68.38 87 GLU A N 1
ATOM 736 C CA . GLU A 1 87 ? -21.702 9.519 52.920 1.00 68.38 87 GLU A CA 1
ATOM 737 C C . GLU A 1 87 ? -20.755 8.793 51.936 1.00 68.38 87 GLU A C 1
ATOM 739 O O . GLU A 1 87 ? -20.228 9.422 51.020 1.00 68.38 87 GLU A O 1
ATOM 744 N N . ALA A 1 88 ? -20.527 7.483 52.100 1.00 63.16 88 ALA A N 1
ATOM 745 C CA . ALA A 1 88 ? -19.755 6.663 51.162 1.00 63.16 88 ALA A CA 1
ATOM 746 C C . ALA A 1 88 ? -20.508 6.422 49.846 1.00 63.16 88 ALA A C 1
ATOM 748 O O . ALA A 1 88 ? -19.893 6.445 48.777 1.00 63.16 88 ALA A O 1
ATOM 749 N N . ASP A 1 89 ? -21.828 6.248 49.912 1.00 60.41 89 ASP A N 1
ATOM 750 C CA . ASP A 1 89 ? -22.692 6.095 48.740 1.00 60.41 89 ASP A CA 1
ATOM 751 C C . ASP A 1 89 ? -22.685 7.354 47.854 1.00 60.41 89 ASP A C 1
ATOM 753 O O . ASP A 1 89 ? -22.642 7.248 46.624 1.00 60.41 89 ASP A O 1
ATOM 757 N N . ASP A 1 90 ? -22.601 8.545 48.457 1.00 57.56 90 ASP A N 1
ATOM 758 C CA . ASP A 1 90 ? -22.394 9.810 47.736 1.00 57.56 90 ASP A CA 1
ATOM 759 C C . ASP A 1 90 ? -21.055 9.835 46.967 1.00 57.56 90 ASP A C 1
ATOM 761 O O . ASP A 1 90 ? -20.978 10.362 45.853 1.00 57.56 90 ASP A O 1
ATOM 765 N N . PHE A 1 91 ? -19.990 9.235 47.516 1.00 59.03 91 PHE A N 1
ATOM 766 C CA . PHE A 1 91 ? -18.705 9.098 46.817 1.00 59.03 91 PHE A CA 1
ATOM 767 C C . PHE A 1 91 ? -18.761 8.036 45.704 1.00 59.03 91 PHE A C 1
ATOM 769 O O . PHE A 1 91 ? -18.166 8.233 44.642 1.00 59.03 91 PHE A O 1
ATOM 776 N N . ASN A 1 92 ? -19.536 6.965 45.896 1.00 60.91 92 ASN A N 1
ATOM 777 C CA . ASN A 1 92 ? -19.799 5.925 44.895 1.00 60.91 92 ASN A CA 1
ATOM 778 C C . ASN A 1 92 ? -20.567 6.482 43.671 1.00 60.91 92 ASN A C 1
ATOM 780 O O . ASN A 1 92 ? -20.360 6.053 42.532 1.00 60.91 92 ASN A O 1
ATOM 784 N N . MET A 1 93 ? -21.394 7.518 43.865 1.00 60.22 93 MET A N 1
ATOM 785 C CA . MET A 1 93 ? -22.024 8.266 42.768 1.00 60.22 93 MET A CA 1
ATOM 786 C C . MET A 1 93 ? -21.006 8.933 41.826 1.00 60.22 93 MET A C 1
ATOM 788 O O . MET A 1 93 ? -21.267 9.057 40.628 1.00 60.22 93 MET A O 1
ATOM 792 N N . LEU A 1 94 ? -19.833 9.339 42.322 1.00 64.75 94 LEU A N 1
ATOM 793 C CA . LEU A 1 94 ? -18.800 9.955 41.486 1.00 64.75 94 LEU A CA 1
ATOM 794 C C . LEU A 1 94 ? -18.102 8.926 40.587 1.00 64.75 94 LEU A C 1
ATOM 796 O O . LEU A 1 94 ? -17.859 9.213 39.415 1.00 64.75 94 LEU A O 1
ATOM 800 N N . ASP A 1 95 ? -17.834 7.724 41.102 1.00 66.62 95 ASP A N 1
ATOM 801 C CA . ASP A 1 95 ? -17.315 6.608 40.304 1.00 66.62 95 ASP A CA 1
ATOM 802 C C . ASP A 1 95 ? -18.321 6.174 39.228 1.00 66.62 95 ASP A C 1
ATOM 804 O O . ASP A 1 95 ? -17.927 5.950 38.081 1.00 66.62 95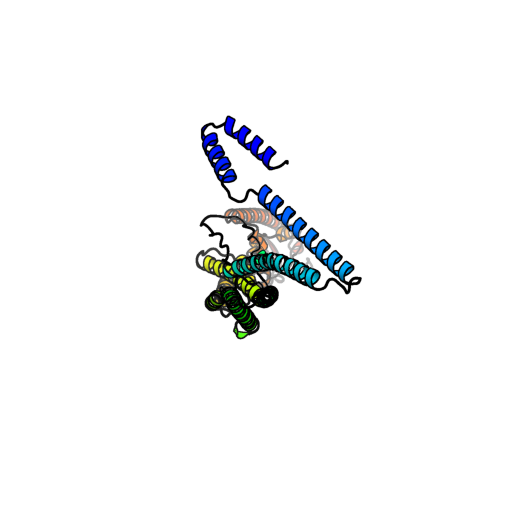 ASP A O 1
ATOM 808 N N . LYS A 1 96 ? -19.624 6.158 39.554 1.00 68.81 96 LYS A N 1
ATOM 809 C CA . LYS A 1 96 ? -20.721 5.965 38.584 1.00 68.81 96 LYS A CA 1
ATOM 810 C C . LYS A 1 96 ? -20.697 7.014 37.475 1.00 68.81 96 LYS A C 1
ATOM 812 O O . LYS A 1 96 ? -20.707 6.662 36.297 1.00 68.81 96 LYS A O 1
ATOM 817 N N . CYS A 1 97 ? -20.633 8.294 37.838 1.00 66.75 97 CYS A N 1
ATOM 818 C CA . CYS A 1 97 ? -20.588 9.398 36.878 1.00 66.75 97 CYS A CA 1
ATOM 819 C C . CYS A 1 97 ? -19.335 9.348 35.995 1.00 66.75 97 CYS A C 1
ATOM 821 O O . CYS A 1 97 ? -19.427 9.541 34.783 1.00 66.75 97 CYS A O 1
ATOM 823 N N . HIS A 1 98 ? -18.171 9.060 36.580 1.00 71.06 98 HIS A N 1
ATOM 824 C CA . HIS A 1 98 ? -16.922 8.955 35.834 1.00 71.06 98 HIS A CA 1
ATOM 825 C C . HIS A 1 98 ? -16.935 7.764 34.869 1.00 71.06 98 HIS A C 1
ATOM 827 O O . HIS A 1 98 ? -16.541 7.903 33.710 1.00 71.06 98 HIS A O 1
ATOM 833 N N . TRP A 1 99 ? -17.438 6.612 35.316 1.00 83.00 99 TRP A N 1
ATOM 834 C CA . TRP A 1 99 ? -17.601 5.440 34.464 1.00 83.00 99 TRP A CA 1
ATOM 835 C C . TRP A 1 99 ? -18.541 5.720 33.287 1.00 83.00 99 TRP A C 1
ATOM 837 O O . TRP A 1 99 ? -18.167 5.458 32.146 1.00 83.00 99 TRP A O 1
ATOM 847 N N . LEU A 1 100 ? -19.710 6.322 33.542 1.00 74.50 100 LEU A N 1
ATOM 848 C CA . LEU A 1 100 ? -20.672 6.690 32.495 1.00 74.50 100 LEU A CA 1
ATOM 849 C C . LEU A 1 100 ? -20.064 7.663 31.486 1.00 74.50 100 LEU A C 1
ATOM 851 O O . LEU A 1 100 ? -20.245 7.494 30.284 1.00 74.50 100 LEU A O 1
ATOM 855 N N . GLN A 1 101 ? -19.288 8.644 31.951 1.00 74.00 101 GLN A N 1
ATOM 856 C CA . GLN A 1 101 ? -18.587 9.570 31.068 1.00 74.00 101 GLN A CA 1
ATOM 857 C C . GLN A 1 101 ? -17.596 8.840 30.146 1.00 74.00 101 GLN A C 1
ATOM 859 O O . GLN A 1 101 ? -17.520 9.147 28.955 1.00 74.00 101 GLN A O 1
ATOM 864 N N . CYS A 1 102 ? -16.849 7.868 30.673 1.00 77.94 102 CYS A N 1
ATOM 865 C CA . CYS A 1 102 ? -15.943 7.038 29.879 1.00 77.94 102 CYS A CA 1
ATOM 866 C C . CYS A 1 102 ? -16.704 6.143 28.889 1.00 77.94 102 CYS A C 1
ATOM 868 O O . CYS A 1 102 ? -16.342 6.105 27.714 1.00 77.94 102 CYS A O 1
ATOM 870 N N . ALA A 1 103 ? -17.784 5.490 29.326 1.00 77.94 103 ALA A N 1
ATOM 871 C CA . ALA A 1 103 ? -18.640 4.658 28.482 1.00 77.94 103 ALA A CA 1
ATOM 872 C C . ALA A 1 103 ? -19.234 5.460 27.315 1.00 77.94 103 ALA A C 1
ATOM 874 O O . ALA A 1 103 ? -19.083 5.080 26.155 1.00 77.94 103 ALA A O 1
ATOM 875 N N . HIS A 1 104 ? -19.819 6.628 27.597 1.00 78.00 104 HIS A N 1
ATOM 876 C CA . HIS A 1 104 ? -20.375 7.514 26.573 1.00 78.00 104 HIS A CA 1
ATOM 877 C C . HIS A 1 104 ? -19.312 8.059 25.628 1.00 78.00 104 HIS A C 1
ATOM 879 O O . HIS A 1 104 ? -19.583 8.199 24.441 1.00 78.00 104 HIS A O 1
ATOM 885 N N . LYS A 1 105 ? -18.090 8.318 26.105 1.00 80.25 105 LYS A N 1
ATOM 886 C CA . LYS A 1 105 ? -16.982 8.731 25.234 1.00 80.25 105 LYS A CA 1
ATOM 887 C C . LYS A 1 105 ? -16.615 7.652 24.208 1.00 80.25 105 LYS A C 1
ATOM 889 O O . LYS A 1 105 ? -16.257 7.998 23.086 1.00 80.25 105 LYS A O 1
ATOM 894 N N . ILE A 1 106 ? -16.687 6.375 24.587 1.00 81.31 106 ILE A N 1
ATOM 895 C CA . ILE A 1 106 ? -16.418 5.246 23.687 1.00 81.31 106 ILE A CA 1
ATOM 896 C C . ILE A 1 106 ? -17.608 5.019 22.748 1.00 81.31 106 ILE A C 1
ATOM 898 O O . ILE A 1 106 ? -17.422 4.919 21.541 1.00 81.31 106 ILE A O 1
ATOM 902 N N . LEU A 1 107 ? -18.834 5.001 23.274 1.00 81.81 107 LEU A N 1
ATOM 903 C CA . LEU A 1 107 ? -20.044 4.757 22.479 1.00 81.81 107 LEU A CA 1
ATOM 904 C C . LEU A 1 107 ? -20.345 5.882 21.482 1.00 81.81 107 LEU A C 1
ATOM 906 O O . LEU A 1 107 ? -20.841 5.623 20.390 1.00 81.81 107 LEU A O 1
ATOM 910 N N . ALA A 1 108 ? -20.021 7.127 21.834 1.00 79.38 108 ALA A N 1
ATOM 911 C CA . ALA A 1 108 ? -20.118 8.281 20.946 1.00 79.38 108 ALA A CA 1
ATOM 912 C C . ALA A 1 108 ? -18.819 8.533 20.165 1.00 79.38 108 ALA A C 1
ATOM 914 O O . ALA A 1 108 ? -18.619 9.636 19.647 1.00 79.38 108 ALA A O 1
ATOM 915 N N . TRP A 1 109 ? -17.908 7.555 20.103 1.00 82.56 109 TRP A N 1
ATOM 916 C CA . TRP A 1 109 ? -16.687 7.705 19.329 1.00 82.56 109 TRP A CA 1
ATOM 917 C C . TRP A 1 109 ? -17.040 7.838 17.849 1.00 82.56 109 TRP A C 1
ATOM 919 O O . TRP A 1 109 ? -17.662 6.965 17.247 1.00 82.56 109 TRP A O 1
ATOM 929 N N . VAL A 1 110 ? -16.623 8.954 17.260 1.00 70.00 110 VAL A N 1
ATOM 930 C CA . VAL A 1 110 ? -16.766 9.226 15.833 1.00 70.00 110 VAL A CA 1
ATOM 931 C C . VAL A 1 110 ? -15.371 9.508 15.291 1.00 70.00 110 VAL A C 1
ATOM 933 O O . VAL A 1 110 ? -14.633 10.290 15.905 1.00 70.00 110 VAL A O 1
ATOM 936 N N . PRO A 1 111 ? -14.991 8.924 14.142 1.00 65.88 111 PRO A N 1
ATOM 937 C CA . PRO A 1 111 ? -13.734 9.273 13.516 1.00 65.88 111 PRO A CA 1
ATOM 938 C C . PRO A 1 111 ? -13.742 10.769 13.187 1.00 65.88 111 PRO A C 1
ATOM 940 O O . PRO A 1 111 ? -14.600 11.261 12.450 1.00 65.88 111 PRO A O 1
ATOM 943 N N . LYS A 1 112 ? -12.775 11.517 13.727 1.00 60.41 112 LYS A N 1
ATOM 944 C CA . LYS A 1 112 ? -12.559 12.918 13.354 1.00 60.41 112 LYS A CA 1
ATOM 945 C C . LYS A 1 112 ? -11.976 12.972 11.943 1.00 60.41 112 LYS A C 1
ATOM 947 O O . LYS A 1 112 ? -10.772 13.143 11.760 1.00 60.41 112 LYS A O 1
ATOM 952 N N . TYR A 1 113 ? -12.825 12.843 10.931 1.00 49.50 113 TYR A N 1
ATOM 953 C CA . TYR A 1 113 ? -12.445 13.196 9.572 1.00 49.50 113 TYR A CA 1
ATOM 954 C C . TYR A 1 113 ? -12.337 14.720 9.495 1.00 49.50 113 TYR A C 1
ATOM 956 O O . TYR A 1 113 ? -13.343 15.427 9.465 1.00 49.50 113 TYR A O 1
ATOM 964 N N . LYS A 1 114 ? -11.110 15.254 9.440 1.00 39.84 114 LYS A N 1
ATOM 965 C CA . LYS A 1 114 ? -10.931 16.547 8.775 1.00 39.84 114 LYS A CA 1
ATOM 966 C C . LYS A 1 114 ? -11.287 16.297 7.319 1.00 39.84 114 LYS A C 1
ATOM 968 O O . LYS A 1 114 ? -10.592 15.540 6.645 1.00 39.84 114 LYS A O 1
ATOM 973 N N . SER A 1 115 ? -12.386 16.886 6.859 1.00 33.16 115 SER A N 1
ATOM 974 C CA . SER A 1 115 ? -12.683 16.944 5.438 1.00 33.16 115 SER A CA 1
ATOM 975 C C . SER A 1 115 ? -11.444 17.496 4.738 1.00 33.16 115 SER A C 1
ATOM 977 O O . SER A 1 115 ? -11.005 18.615 5.003 1.00 33.16 115 SER A O 1
ATOM 979 N N . ALA A 1 116 ? -10.840 16.679 3.877 1.00 35.34 116 ALA A N 1
ATOM 980 C CA . ALA A 1 116 ? -9.893 17.155 2.890 1.00 35.34 116 ALA A CA 1
ATOM 981 C C . ALA A 1 116 ? -10.691 18.054 1.940 1.00 35.34 116 ALA A C 1
ATOM 983 O O . ALA A 1 116 ? -11.242 17.614 0.931 1.00 35.34 116 ALA A O 1
ATOM 984 N N . SER A 1 117 ? -10.850 19.319 2.326 1.00 30.03 117 SER A N 1
ATOM 985 C CA . SER A 1 117 ? -11.308 20.357 1.426 1.00 30.03 117 SER A CA 1
ATOM 986 C C . SER A 1 117 ? -10.350 20.367 0.245 1.00 30.03 117 SER A C 1
ATOM 988 O O . SER A 1 117 ? -9.148 20.572 0.405 1.00 30.03 117 SER A O 1
ATOM 990 N N . LYS A 1 118 ? -10.914 20.098 -0.929 1.00 41.16 118 LYS A N 1
ATOM 991 C CA . LYS A 1 118 ? -10.315 20.268 -2.246 1.00 41.16 118 LYS A CA 1
ATOM 992 C C . LYS A 1 118 ? -9.532 21.587 -2.330 1.00 41.16 118 LYS A C 1
ATOM 994 O O . LYS A 1 118 ? -10.132 22.617 -2.607 1.00 41.16 118 LYS A O 1
ATOM 999 N N . SER A 1 119 ? -8.219 21.552 -2.139 1.00 32.22 119 SER A N 1
ATOM 1000 C CA . SER A 1 119 ? -7.233 22.239 -2.981 1.00 32.22 119 SER A CA 1
ATOM 1001 C C . SER A 1 119 ? -5.819 22.029 -2.436 1.00 32.22 119 SER A C 1
ATOM 1003 O O . SER A 1 119 ? -5.576 22.123 -1.241 1.00 32.22 119 SER A O 1
ATOM 1005 N N . GLY A 1 120 ? -4.909 21.720 -3.362 1.00 31.11 120 GLY A N 1
ATOM 1006 C CA . GLY A 1 120 ? -3.517 22.169 -3.382 1.00 31.11 120 GLY A CA 1
ATOM 1007 C C . GLY A 1 120 ? -2.646 21.953 -2.145 1.00 31.11 120 GLY A C 1
ATOM 1008 O O . GLY A 1 120 ? -2.732 22.704 -1.188 1.00 31.11 120 GLY A O 1
ATOM 1009 N N . ASN A 1 121 ? -1.697 21.022 -2.280 1.00 36.06 121 ASN A N 1
ATOM 1010 C CA . ASN A 1 121 ? -0.353 21.056 -1.694 1.00 36.06 121 ASN A CA 1
ATOM 1011 C C . ASN A 1 121 ? -0.214 21.607 -0.266 1.00 36.06 121 ASN A C 1
ATOM 1013 O O . ASN A 1 121 ? -0.089 22.810 -0.072 1.00 36.06 121 ASN A O 1
ATOM 1017 N N . GLN A 1 122 ? -0.004 20.704 0.690 1.00 32.47 122 GLN A N 1
ATOM 1018 C CA . GLN A 1 122 ? 1.230 20.614 1.483 1.00 32.47 122 GLN A CA 1
ATOM 1019 C C . GLN A 1 122 ? 1.038 19.573 2.585 1.00 32.47 122 GLN A C 1
ATOM 1021 O O . GLN A 1 122 ? -0.029 19.485 3.183 1.00 32.47 122 GLN A O 1
ATOM 1026 N N . ASN A 1 123 ? 2.091 18.789 2.817 1.00 35.09 123 ASN A N 1
ATOM 1027 C CA . ASN A 1 123 ? 2.298 17.831 3.903 1.00 35.09 123 ASN A CA 1
ATOM 1028 C C . ASN A 1 123 ? 1.513 18.157 5.185 1.00 35.09 123 ASN A C 1
ATOM 1030 O O . ASN A 1 123 ? 2.025 18.799 6.103 1.00 35.09 123 ASN A O 1
ATOM 1034 N N . THR A 1 124 ? 0.280 17.671 5.285 1.00 28.77 124 THR A N 1
ATOM 1035 C CA . THR A 1 124 ? -0.438 17.654 6.552 1.00 28.77 124 THR A CA 1
ATOM 1036 C C . THR A 1 124 ? 0.060 16.454 7.329 1.00 28.77 124 THR A C 1
ATOM 1038 O O . THR A 1 124 ? -0.268 15.315 7.001 1.00 28.77 124 THR A O 1
ATOM 1041 N N . VAL A 1 125 ? 0.866 16.725 8.355 1.00 35.94 125 VAL A N 1
ATOM 1042 C CA . VAL A 1 125 ? 1.102 15.799 9.461 1.00 35.94 125 VAL A CA 1
ATOM 1043 C C . VAL A 1 125 ? -0.277 15.410 9.991 1.00 35.94 125 VAL A C 1
ATOM 1045 O O . VAL A 1 125 ? -0.947 16.206 10.652 1.00 35.94 125 VAL A O 1
ATOM 1048 N N . GLU A 1 126 ? -0.744 14.218 9.614 1.00 40.72 126 GLU A N 1
ATOM 1049 C CA . GLU A 1 126 ? -1.901 13.590 10.236 1.00 40.72 126 GLU A CA 1
ATOM 1050 C C . GLU A 1 126 ? -1.620 13.561 11.735 1.00 40.72 126 GLU A C 1
ATOM 1052 O O . GLU A 1 126 ? -0.651 12.950 12.187 1.00 40.72 126 GLU A O 1
ATOM 1057 N N . LEU A 1 127 ? -2.444 14.267 12.511 1.00 38.16 127 LEU A N 1
ATOM 1058 C CA . LEU A 1 127 ? -2.475 14.038 13.944 1.00 38.16 127 LEU A CA 1
ATOM 1059 C C . LEU A 1 127 ? -2.777 12.557 14.141 1.00 38.16 127 LEU A C 1
ATOM 1061 O O . LEU A 1 127 ? -3.798 12.063 13.665 1.00 38.16 127 LEU A O 1
ATOM 1065 N N . ASP A 1 128 ? -1.845 11.895 14.809 1.00 42.09 128 ASP A N 1
ATOM 1066 C CA . ASP A 1 128 ? -1.823 10.476 15.105 1.00 42.09 128 ASP A CA 1
ATOM 1067 C C . ASP A 1 128 ? -3.160 10.038 15.728 1.00 42.09 128 ASP A C 1
ATOM 1069 O O . ASP A 1 128 ? -3.392 10.188 16.930 1.00 42.09 128 ASP A O 1
ATOM 1073 N N . GLN A 1 129 ? -4.078 9.550 14.882 1.00 53.16 129 GLN A N 1
ATOM 1074 C CA . GLN A 1 129 ? -5.419 9.100 15.278 1.00 53.16 129 GLN A CA 1
ATOM 1075 C C . GLN A 1 129 ? -5.352 7.952 16.294 1.00 53.16 129 GLN A C 1
ATOM 1077 O O . GLN A 1 129 ? -6.343 7.658 16.956 1.00 53.16 129 GLN A O 1
ATOM 1082 N N . THR A 1 130 ? -4.184 7.320 16.437 1.00 51.78 130 THR A N 1
ATOM 1083 C CA . THR A 1 130 ? -3.913 6.276 17.426 1.00 51.78 130 THR A CA 1
ATOM 1084 C C . THR A 1 130 ? -4.071 6.775 18.864 1.00 51.78 130 THR A C 1
ATOM 1086 O O . THR A 1 130 ? -4.494 6.003 19.717 1.00 51.78 130 THR A O 1
ATOM 1089 N N . LYS A 1 131 ? -3.836 8.070 19.145 1.00 55.09 131 LYS A N 1
ATOM 1090 C CA . LYS A 1 131 ? -3.917 8.629 20.510 1.00 55.09 131 LYS A CA 1
ATOM 1091 C C . LYS A 1 131 ? -5.329 8.679 21.100 1.00 55.09 131 LYS A C 1
ATOM 1093 O O . LYS A 1 131 ? -5.461 8.857 22.307 1.00 55.09 131 LYS A O 1
ATOM 1098 N N . GLU A 1 132 ? -6.371 8.565 20.278 1.00 70.88 132 GLU A N 1
ATOM 1099 C CA . GLU A 1 132 ? -7.773 8.565 20.731 1.00 70.88 132 GLU A CA 1
ATOM 1100 C C . GLU A 1 132 ? -8.441 7.180 20.642 1.00 70.88 132 GLU A C 1
ATOM 1102 O O . GLU A 1 132 ? -9.629 7.069 20.954 1.00 70.88 132 GLU A O 1
ATOM 1107 N N . ARG A 1 133 ? -7.713 6.138 20.213 1.00 85.62 133 ARG A N 1
ATOM 1108 C CA . ARG A 1 133 ? -8.231 4.766 20.100 1.00 85.62 133 ARG A CA 1
ATOM 1109 C C . ARG A 1 133 ? -8.009 3.981 21.389 1.00 85.62 133 ARG A C 1
ATOM 1111 O O . ARG A 1 133 ? -7.043 4.223 22.106 1.00 85.62 133 ARG A O 1
ATOM 1118 N N . TRP A 1 134 ? -8.896 3.028 21.646 1.00 89.00 134 TRP A N 1
ATOM 1119 C CA . TRP A 1 134 ? -8.889 2.198 22.853 1.00 89.00 134 TRP A CA 1
ATOM 1120 C C . TRP A 1 134 ? -8.435 0.775 22.549 1.00 89.00 134 TRP A C 1
ATOM 1122 O O . TRP A 1 134 ? -8.721 0.242 21.478 1.00 89.00 134 TRP A O 1
ATOM 1132 N N . LYS A 1 135 ? -7.761 0.128 23.495 1.00 92.19 135 LYS A N 1
ATOM 1133 C CA . LYS A 1 135 ? -7.472 -1.309 23.404 1.00 92.19 135 LYS A CA 1
ATOM 1134 C C . LYS A 1 135 ? -8.658 -2.127 23.899 1.00 92.19 135 LYS A C 1
ATOM 1136 O O . LYS A 1 135 ? -9.361 -1.722 24.826 1.00 92.19 135 LYS A O 1
ATOM 1141 N N . LEU A 1 136 ? -8.834 -3.333 23.366 1.00 92.69 136 LEU A N 1
ATOM 1142 C CA . LEU A 1 136 ? -9.844 -4.285 23.837 1.00 92.69 136 LEU A CA 1
ATOM 1143 C C . LEU A 1 136 ? -9.655 -4.595 25.324 1.00 92.69 136 LEU A C 1
ATOM 1145 O O . LEU A 1 136 ? -10.630 -4.681 26.064 1.00 92.69 136 LEU A O 1
ATOM 1149 N N . LYS A 1 137 ? -8.401 -4.686 25.786 1.00 92.44 137 LYS A N 1
ATOM 1150 C CA . LYS A 1 137 ? -8.089 -4.880 27.208 1.00 92.44 137 LYS A CA 1
ATOM 1151 C C . LYS A 1 137 ? -8.621 -3.740 28.087 1.00 92.44 137 LYS A C 1
ATOM 1153 O O . LYS A 1 137 ? -9.202 -4.007 29.132 1.00 92.44 137 LYS A O 1
ATOM 1158 N N . GLU A 1 138 ? -8.467 -2.491 27.651 1.00 91.12 138 GLU A N 1
ATOM 1159 C CA . GLU A 1 138 ? -8.962 -1.317 28.386 1.00 91.12 138 GLU A CA 1
ATOM 1160 C C . GLU A 1 138 ? -10.496 -1.314 28.443 1.00 91.12 138 GLU A C 1
ATOM 1162 O O . GLU A 1 138 ? -11.084 -0.970 29.467 1.00 91.12 138 GLU A O 1
ATOM 1167 N N . LEU A 1 139 ? -11.153 -1.753 27.363 1.00 91.25 139 LEU A N 1
ATOM 1168 C CA . LEU A 1 139 ? -12.604 -1.905 27.334 1.00 91.25 139 LEU A CA 1
ATOM 1169 C C . LEU A 1 139 ? -13.086 -3.032 28.264 1.00 91.25 139 LEU A C 1
ATOM 1171 O O . LEU A 1 139 ? -14.092 -2.854 28.945 1.00 91.25 139 LEU A O 1
ATOM 1175 N N . ILE A 1 140 ? -12.369 -4.158 28.346 1.00 92.06 140 ILE A N 1
ATOM 1176 C CA . ILE A 1 140 ? -12.671 -5.239 29.303 1.00 92.06 140 ILE A CA 1
ATOM 1177 C C . ILE A 1 140 ? -12.598 -4.714 30.739 1.00 92.06 140 ILE A C 1
ATOM 1179 O O . ILE A 1 140 ? -13.559 -4.876 31.491 1.00 92.06 140 ILE A O 1
ATOM 1183 N N . GLU A 1 141 ? -11.505 -4.034 31.096 1.00 92.25 141 GLU A N 1
ATOM 1184 C CA . GLU A 1 141 ? -11.313 -3.444 32.428 1.00 92.25 141 GLU A CA 1
ATOM 1185 C C . GLU A 1 141 ? -12.430 -2.436 32.760 1.00 92.25 141 GLU A C 1
ATOM 1187 O O . GLU A 1 141 ? -12.969 -2.429 33.871 1.00 92.25 141 GLU A O 1
ATOM 1192 N N . LEU A 1 142 ? -12.845 -1.623 31.779 1.00 88.75 142 LEU A N 1
ATOM 1193 C CA . LEU A 1 142 ? -13.967 -0.700 31.935 1.00 88.75 142 LEU A CA 1
ATOM 1194 C C . LEU A 1 142 ? -15.283 -1.448 32.180 1.00 88.75 142 LEU A C 1
ATOM 1196 O O . LEU A 1 142 ? -16.024 -1.086 33.091 1.00 88.75 142 LEU A O 1
ATOM 1200 N N . ILE A 1 143 ? -15.588 -2.489 31.406 1.00 90.06 143 ILE A N 1
ATOM 1201 C CA . ILE A 1 143 ? -16.820 -3.273 31.558 1.00 90.06 143 ILE A CA 1
ATOM 1202 C C . ILE A 1 143 ? -16.855 -3.975 32.924 1.00 90.06 143 ILE A C 1
ATOM 1204 O O . ILE A 1 143 ? -17.896 -3.981 33.583 1.00 90.06 143 ILE A O 1
ATOM 1208 N N . GLU A 1 144 ? -15.738 -4.545 33.378 1.00 90.06 144 GLU A N 1
ATOM 1209 C CA . GLU A 1 144 ? -15.628 -5.177 34.699 1.00 90.06 144 GLU A CA 1
ATOM 1210 C C . GLU A 1 144 ? -15.863 -4.174 35.829 1.00 90.06 144 GLU A C 1
ATOM 1212 O O . GLU A 1 144 ? -16.680 -4.433 36.719 1.00 90.06 144 GLU A O 1
ATOM 1217 N N . LYS A 1 145 ? -15.242 -2.989 35.745 1.00 86.25 145 LYS A N 1
ATOM 1218 C CA . LYS A 1 145 ? -15.505 -1.890 36.682 1.00 86.25 145 LYS A CA 1
ATOM 1219 C C . LYS A 1 145 ? -16.984 -1.488 36.649 1.00 86.25 145 LYS A C 1
ATOM 1221 O O . LYS A 1 145 ? -17.591 -1.325 37.703 1.00 86.25 145 LYS A O 1
ATOM 1226 N N . GLY A 1 146 ? -17.594 -1.420 35.466 1.00 83.88 146 GLY A N 1
ATOM 1227 C CA . GLY A 1 146 ? -19.020 -1.131 35.303 1.00 83.88 146 GLY A CA 1
ATOM 1228 C C . GLY A 1 146 ? -19.906 -2.140 36.028 1.00 83.88 146 GLY A C 1
ATOM 1229 O O . GLY A 1 146 ? -20.770 -1.747 36.807 1.00 83.88 146 GLY A O 1
ATOM 1230 N N . ARG A 1 147 ? -19.639 -3.440 35.849 1.00 85.81 147 ARG A N 1
ATOM 1231 C CA . ARG A 1 147 ? -20.376 -4.524 36.519 1.00 85.81 147 ARG A CA 1
ATOM 1232 C C . ARG A 1 147 ? -20.288 -4.447 38.043 1.00 85.81 147 ARG A C 1
ATOM 1234 O O . ARG A 1 147 ? -21.296 -4.673 38.700 1.00 85.81 147 ARG A O 1
ATOM 1241 N N . SER A 1 148 ? -19.128 -4.085 38.599 1.00 82.19 148 SER A N 1
ATOM 1242 C CA . SER A 1 148 ? -18.979 -3.909 40.056 1.00 82.19 148 SER A CA 1
ATOM 1243 C C . SER A 1 148 ? -19.762 -2.721 40.628 1.00 82.19 148 SER A C 1
ATOM 1245 O O . SER A 1 148 ? -20.070 -2.706 41.813 1.00 82.19 148 SER A O 1
ATOM 1247 N N . ILE A 1 149 ? -20.097 -1.735 39.792 1.00 76.56 149 ILE A N 1
ATOM 1248 C CA . ILE A 1 149 ? -20.752 -0.485 40.197 1.00 76.56 149 ILE A CA 1
ATOM 1249 C C . ILE A 1 149 ? -22.285 -0.550 40.008 1.00 76.56 149 ILE A C 1
ATOM 1251 O O . ILE A 1 149 ? -23.036 0.182 40.660 1.00 76.56 149 ILE A O 1
ATOM 1255 N N . ALA A 1 150 ? -22.765 -1.416 39.114 1.00 69.12 150 ALA A N 1
ATOM 1256 C CA . ALA A 1 150 ? -24.122 -1.408 38.566 1.00 69.12 150 ALA A CA 1
ATOM 1257 C C . ALA A 1 150 ? -25.232 -1.987 39.464 1.00 69.12 150 ALA A C 1
ATOM 1259 O O . ALA A 1 150 ? -26.318 -2.217 38.937 1.00 69.12 150 ALA A O 1
ATOM 1260 N N . GLU A 1 151 ? -25.001 -2.249 40.760 1.00 61.88 151 GLU A N 1
ATOM 1261 C CA . GLU A 1 151 ? -25.944 -2.972 41.639 1.00 61.88 151 GLU A CA 1
ATOM 1262 C C . GLU A 1 151 ? -27.416 -2.544 41.428 1.00 61.88 151 GLU A C 1
ATOM 1264 O O . GLU A 1 151 ? -27.855 -1.483 41.869 1.00 61.88 151 GLU A O 1
ATOM 1269 N N . ASN A 1 152 ? -28.167 -3.397 40.715 1.00 62.12 152 ASN A N 1
ATOM 1270 C CA . ASN A 1 152 ? -29.587 -3.275 40.359 1.00 62.12 152 ASN A CA 1
ATOM 1271 C C . ASN A 1 152 ? -30.025 -2.051 39.516 1.00 62.12 152 ASN A C 1
ATOM 1273 O O . ASN A 1 152 ? -31.225 -1.777 39.428 1.00 62.12 152 ASN A O 1
ATOM 1277 N N . ASP A 1 153 ? -29.116 -1.344 38.833 1.00 71.06 153 ASP A N 1
ATOM 1278 C CA . ASP A 1 153 ? -29.474 -0.230 37.939 1.00 71.06 153 ASP A CA 1
ATOM 1279 C C . ASP A 1 153 ? -29.676 -0.691 36.480 1.00 71.06 153 ASP A C 1
ATOM 1281 O O . ASP A 1 153 ? -28.735 -0.920 35.716 1.00 71.06 153 ASP A O 1
ATOM 1285 N N . VAL A 1 154 ? -30.946 -0.770 36.064 1.00 71.94 154 VAL A N 1
ATOM 1286 C CA . VAL A 1 154 ? -31.363 -1.192 34.713 1.00 71.94 154 VAL A CA 1
ATOM 1287 C C . VAL A 1 154 ? -30.814 -0.281 33.606 1.00 71.94 154 VAL A C 1
ATOM 1289 O O . VAL A 1 154 ? -30.579 -0.752 32.493 1.00 71.94 154 VAL A O 1
ATOM 1292 N N . LYS A 1 155 ? -30.622 1.022 33.854 1.00 69.00 155 LYS A N 1
ATOM 1293 C CA . LYS A 1 155 ? -30.050 1.931 32.844 1.00 69.00 155 LYS A CA 1
ATOM 1294 C C . LYS A 1 155 ? -28.550 1.702 32.702 1.00 69.00 155 LYS A C 1
ATOM 1296 O O . LYS A 1 155 ? -28.052 1.676 31.582 1.00 69.00 155 LYS A O 1
ATOM 1301 N N . PHE A 1 156 ? -27.865 1.485 33.819 1.00 73.38 156 PHE A N 1
ATOM 1302 C CA . PHE A 1 156 ? -26.432 1.200 33.847 1.00 73.38 156 PHE A CA 1
ATOM 1303 C C . PHE A 1 156 ? -26.108 -0.130 33.148 1.00 73.38 156 PHE A C 1
ATOM 1305 O O . PHE A 1 156 ? -25.146 -0.216 32.387 1.00 73.38 156 PHE A O 1
ATOM 1312 N N . GLN A 1 157 ? -26.975 -1.137 33.309 1.00 79.62 157 GLN A N 1
ATOM 1313 C CA . GLN A 1 157 ? -26.830 -2.424 32.628 1.00 79.62 157 GLN A CA 1
ATOM 1314 C C . GLN A 1 157 ? -26.922 -2.304 31.099 1.00 79.62 157 GLN A C 1
ATOM 1316 O O . GLN A 1 157 ? -26.150 -2.948 30.398 1.00 79.62 157 GLN A O 1
ATOM 1321 N N . LYS A 1 158 ? -27.791 -1.434 30.563 1.00 81.25 158 LYS A N 1
ATOM 1322 C CA . LYS A 1 158 ? -27.891 -1.214 29.106 1.00 81.25 158 LYS A CA 1
ATOM 1323 C C . LYS A 1 158 ? -26.595 -0.676 28.499 1.00 81.25 158 LYS A C 1
ATOM 1325 O O . LYS A 1 158 ? -26.217 -1.100 27.411 1.00 81.25 158 LYS A O 1
ATOM 1330 N N . GLU A 1 159 ? -25.924 0.241 29.193 1.00 82.50 159 GLU A N 1
ATOM 1331 C CA . GLU A 1 159 ? -24.632 0.786 28.752 1.00 82.50 159 GLU A CA 1
ATOM 1332 C C . GLU A 1 159 ? -23.540 -0.291 28.802 1.00 82.50 159 GLU A C 1
ATOM 1334 O O . GLU A 1 159 ? -22.753 -0.433 27.869 1.00 82.50 159 GLU A O 1
ATOM 1339 N N . ILE A 1 160 ? -23.533 -1.117 29.856 1.00 85.31 160 ILE A N 1
ATOM 1340 C CA . ILE A 1 160 ? -22.637 -2.277 29.965 1.00 85.31 160 ILE A CA 1
ATOM 1341 C C . ILE A 1 160 ? -22.876 -3.258 28.811 1.00 85.31 160 ILE A C 1
ATOM 1343 O O . ILE A 1 160 ? -21.918 -3.740 28.205 1.00 85.31 160 ILE A O 1
ATOM 1347 N N . ASP A 1 161 ? -24.130 -3.561 28.484 1.00 87.69 161 ASP A N 1
ATOM 1348 C CA . ASP A 1 161 ? -24.482 -4.474 27.395 1.00 87.69 161 ASP A CA 1
ATOM 1349 C C . ASP A 1 161 ? -24.035 -3.913 26.036 1.00 87.69 161 ASP A C 1
ATOM 1351 O O . ASP A 1 161 ? -23.451 -4.644 25.234 1.00 87.69 161 ASP A O 1
ATOM 1355 N N . ALA A 1 162 ? -24.214 -2.608 25.801 1.00 88.00 162 ALA A N 1
ATOM 1356 C CA . ALA A 1 162 ? -23.735 -1.935 24.594 1.00 88.00 162 ALA A CA 1
ATOM 1357 C C . ALA A 1 162 ? -22.205 -2.020 24.453 1.00 88.00 162 ALA A C 1
ATOM 1359 O O . ALA A 1 162 ? -21.700 -2.372 23.383 1.00 88.00 162 ALA A O 1
ATOM 1360 N N . LEU A 1 163 ? -21.461 -1.782 25.539 1.00 88.56 163 LEU A N 1
ATOM 1361 C CA . LEU A 1 163 ? -20.004 -1.942 25.554 1.00 88.56 163 LEU A CA 1
ATOM 1362 C C . LEU A 1 163 ? -19.577 -3.403 25.328 1.00 88.56 163 LEU A C 1
ATOM 1364 O O . LEU A 1 163 ? -18.601 -3.639 24.621 1.00 88.56 163 LEU A O 1
ATOM 1368 N N . ASN A 1 164 ? -20.302 -4.395 25.863 1.00 90.94 164 ASN A N 1
ATOM 1369 C CA . ASN A 1 164 ? -20.020 -5.815 25.595 1.00 90.94 164 ASN A CA 1
ATOM 1370 C C . ASN A 1 164 ? -20.244 -6.179 24.118 1.00 90.94 164 ASN A C 1
ATOM 1372 O O . ASN A 1 164 ? -19.449 -6.921 23.543 1.00 90.94 164 ASN A O 1
ATOM 1376 N N . VAL A 1 165 ? -21.297 -5.656 23.480 1.00 92.31 165 VAL A N 1
ATOM 1377 C CA . VAL A 1 165 ? -21.517 -5.842 22.035 1.00 92.31 165 VAL A CA 1
ATOM 1378 C C . VAL A 1 165 ? -20.360 -5.236 21.239 1.00 92.31 165 VAL A C 1
ATOM 1380 O O . VAL A 1 165 ? -19.810 -5.895 20.358 1.00 92.31 165 VAL A O 1
ATOM 1383 N N . MET A 1 166 ? -19.947 -4.018 21.589 1.00 92.94 166 MET A N 1
ATOM 1384 C CA . MET A 1 166 ? -18.821 -3.325 20.963 1.00 92.94 166 MET A CA 1
ATOM 1385 C C . MET A 1 166 ? -17.505 -4.102 21.125 1.00 92.94 166 MET A C 1
ATOM 1387 O O . MET A 1 166 ? -16.774 -4.270 20.150 1.00 92.94 166 MET A O 1
ATOM 1391 N N . LEU A 1 167 ? -17.246 -4.655 22.316 1.00 93.00 167 LEU A N 1
ATOM 1392 C CA . LEU A 1 167 ? -16.105 -5.531 22.592 1.00 93.00 167 LEU A CA 1
ATOM 1393 C C . LEU A 1 167 ? -16.120 -6.786 21.708 1.00 93.00 167 LEU A C 1
ATOM 1395 O O . LEU A 1 167 ? -15.101 -7.122 21.107 1.00 93.00 167 LEU A O 1
ATOM 1399 N N . ASN A 1 168 ? -17.269 -7.462 21.605 1.00 93.31 168 ASN A N 1
ATOM 1400 C CA . ASN A 1 168 ? -17.412 -8.673 20.795 1.00 93.31 168 ASN A CA 1
ATOM 1401 C C . ASN A 1 168 ? -17.162 -8.396 19.308 1.00 93.31 168 ASN A C 1
ATOM 1403 O O . ASN A 1 168 ? -16.435 -9.151 18.666 1.00 93.31 168 ASN A O 1
ATOM 1407 N N . ILE A 1 169 ? -17.714 -7.300 18.776 1.00 93.19 169 ILE A N 1
ATOM 1408 C CA . ILE A 1 169 ? -17.471 -6.864 17.393 1.00 93.19 169 ILE A CA 1
ATOM 1409 C C . ILE A 1 169 ? -15.987 -6.549 17.190 1.00 93.19 169 ILE A C 1
ATOM 1411 O O . ILE A 1 169 ? -15.396 -6.984 16.206 1.00 93.19 169 ILE A O 1
ATOM 1415 N N . GLY A 1 170 ? -15.366 -5.832 18.130 1.00 93.06 170 GLY A N 1
ATOM 1416 C CA . GLY A 1 170 ? -13.940 -5.521 18.069 1.00 93.06 170 GLY A CA 1
ATOM 1417 C C . GLY A 1 170 ? -13.069 -6.778 18.034 1.00 93.06 170 GLY A C 1
ATOM 1418 O O . GLY A 1 170 ? -12.203 -6.909 17.173 1.00 93.06 170 GLY A O 1
ATOM 1419 N N . HIS A 1 171 ? -13.352 -7.756 18.895 1.00 94.50 171 HIS A N 1
ATOM 1420 C CA . HIS A 1 171 ? -12.629 -9.026 18.899 1.00 94.50 171 HIS A CA 1
ATOM 1421 C C . HIS A 1 171 ? -12.822 -9.816 17.596 1.00 94.50 171 HIS A C 1
ATOM 1423 O O . HIS A 1 171 ? -11.853 -10.309 17.021 1.00 94.50 171 HIS A O 1
ATOM 1429 N N . GLN A 1 172 ? -14.058 -9.893 17.090 1.00 95.50 172 GLN A N 1
ATOM 1430 C CA . GLN A 1 172 ? -14.353 -10.536 15.807 1.00 95.50 172 GLN A CA 1
ATOM 1431 C C . GLN A 1 172 ? -13.591 -9.870 14.658 1.00 95.50 172 GLN A C 1
ATOM 1433 O O . GLN A 1 172 ? -12.965 -10.561 13.859 1.00 95.50 172 GLN A O 1
ATOM 1438 N N . ASN A 1 173 ? -13.590 -8.541 14.602 1.00 94.69 173 ASN A N 1
ATOM 1439 C CA . ASN A 1 173 ? -12.904 -7.778 13.566 1.00 94.69 173 ASN A CA 1
ATOM 1440 C C . ASN A 1 173 ? -11.379 -7.930 13.632 1.00 94.69 173 ASN A C 1
ATOM 1442 O O . ASN A 1 173 ? -10.733 -8.024 12.589 1.00 94.69 173 ASN A O 1
ATOM 1446 N N . GLU A 1 174 ? -10.804 -8.023 14.831 1.00 95.81 174 GLU A N 1
ATOM 1447 C CA . GLU A 1 174 ? -9.386 -8.345 15.008 1.00 95.81 174 GLU A CA 1
ATOM 1448 C C . GLU A 1 174 ? -9.055 -9.750 14.476 1.00 95.81 174 GLU A C 1
ATOM 1450 O O . GLU A 1 174 ? -8.085 -9.919 13.734 1.00 95.81 174 GLU A O 1
ATOM 1455 N N . CYS A 1 175 ? -9.896 -10.750 14.757 1.00 94.94 175 CYS A N 1
ATOM 1456 C CA . CYS A 1 175 ? -9.748 -12.095 14.192 1.00 94.94 175 CYS A CA 1
ATOM 1457 C C . CYS A 1 175 ? -9.912 -12.123 12.664 1.00 94.94 175 CYS A C 1
ATOM 1459 O O . CYS A 1 175 ? -9.178 -12.838 11.977 1.00 94.94 175 CYS A O 1
ATOM 1461 N N . VAL A 1 176 ? -10.857 -11.354 12.115 1.00 95.06 176 VAL A N 1
ATOM 1462 C CA . VAL A 1 176 ? -11.058 -11.227 10.664 1.00 95.06 176 VAL A CA 1
ATOM 1463 C C . VAL A 1 176 ? -9.826 -10.601 10.008 1.00 95.06 176 VAL A C 1
ATOM 1465 O O . VAL A 1 176 ? -9.305 -11.168 9.048 1.00 95.06 176 VAL A O 1
ATOM 1468 N N . ALA A 1 177 ? -9.303 -9.495 10.549 1.00 95.12 177 ALA A N 1
ATOM 1469 C CA . ALA A 1 177 ? -8.085 -8.861 10.043 1.00 95.12 177 ALA A CA 1
ATOM 1470 C C . ALA A 1 177 ? -6.876 -9.807 10.132 1.00 95.12 177 ALA A C 1
ATOM 1472 O O . ALA A 1 177 ? -6.087 -9.905 9.193 1.00 95.12 177 ALA A O 1
ATOM 1473 N N . GLN A 1 178 ? -6.759 -10.560 11.229 1.00 96.38 178 GLN A N 1
ATOM 1474 C CA . GLN A 1 178 ? -5.713 -11.565 11.395 1.00 96.38 178 GLN A CA 1
ATOM 1475 C C . GLN A 1 178 ? -5.808 -12.680 10.350 1.00 96.38 178 GLN A C 1
ATOM 1477 O O . GLN A 1 178 ? -4.791 -13.065 9.776 1.00 96.38 178 GLN A O 1
ATOM 1482 N N . THR A 1 179 ? -7.010 -13.205 10.112 1.00 95.62 179 THR A N 1
ATOM 1483 C CA . THR A 1 179 ? -7.245 -14.283 9.141 1.00 95.62 179 THR A CA 1
ATOM 1484 C C . THR A 1 179 ? -6.937 -13.796 7.732 1.00 95.62 179 THR A C 1
ATOM 1486 O O . THR A 1 179 ? -6.241 -14.480 6.987 1.00 95.62 179 THR A O 1
ATOM 1489 N N . PHE A 1 180 ? -7.373 -12.579 7.401 1.00 95.06 180 PHE A N 1
ATOM 1490 C CA . PHE A 1 180 ? -7.100 -11.963 6.111 1.00 95.06 180 PHE A CA 1
ATOM 1491 C C . PHE A 1 180 ? -5.597 -11.811 5.846 1.00 95.06 180 PHE A C 1
ATOM 1493 O O . PHE A 1 180 ? -5.117 -12.261 4.811 1.00 95.06 180 PHE A O 1
ATOM 1500 N N . LEU A 1 181 ? -4.851 -11.231 6.795 1.00 94.00 181 LEU A N 1
ATOM 1501 C CA . LEU A 1 181 ? -3.417 -10.946 6.646 1.00 94.00 181 LEU A CA 1
ATOM 1502 C C . LEU A 1 181 ? -2.518 -12.191 6.702 1.00 94.00 181 LEU A C 1
ATOM 1504 O O . LEU A 1 181 ? -1.347 -12.107 6.339 1.00 94.00 181 LEU A O 1
ATOM 1508 N N . ARG A 1 182 ? -3.017 -13.320 7.218 1.00 94.31 182 ARG A N 1
ATOM 1509 C CA . ARG A 1 182 ? -2.256 -14.577 7.319 1.00 94.31 182 ARG A CA 1
ATOM 1510 C C . ARG A 1 182 ? -2.524 -15.546 6.175 1.00 94.31 182 ARG A C 1
ATOM 1512 O O . ARG A 1 182 ? -1.708 -16.436 5.958 1.00 94.31 182 ARG A O 1
ATOM 1519 N N . ASP A 1 183 ? -3.660 -15.426 5.499 1.00 94.00 183 ASP A N 1
ATOM 1520 C CA . ASP A 1 183 ? -3.993 -16.297 4.378 1.00 94.00 183 ASP A CA 1
ATOM 1521 C C . ASP A 1 183 ? -3.301 -15.798 3.105 1.00 94.00 183 ASP A C 1
ATOM 1523 O O . ASP A 1 183 ? -3.655 -14.757 2.553 1.00 94.00 183 ASP A O 1
ATOM 1527 N N . GLU A 1 184 ? -2.320 -16.566 2.631 1.00 91.69 184 GLU A N 1
ATOM 1528 C CA . GLU A 1 184 ? -1.552 -16.274 1.416 1.00 91.69 184 GLU A CA 1
ATOM 1529 C C . GLU A 1 184 ? -2.440 -16.119 0.173 1.00 91.69 184 GLU A C 1
ATOM 1531 O O . GLU A 1 184 ? -2.056 -15.430 -0.768 1.00 91.69 184 GLU A O 1
ATOM 1536 N N . LYS A 1 185 ? -3.651 -16.694 0.165 1.00 92.00 185 LYS A N 1
ATOM 1537 C CA . LYS A 1 185 ? -4.605 -16.530 -0.945 1.00 92.00 185 LYS A CA 1
ATOM 1538 C C . LYS A 1 185 ? -5.143 -15.108 -1.079 1.00 92.00 185 LYS A C 1
ATOM 1540 O O . LYS A 1 185 ? -5.665 -14.769 -2.137 1.00 92.00 185 LYS A O 1
ATOM 1545 N N . ASN A 1 186 ? -5.045 -14.304 -0.021 1.00 92.75 186 ASN A N 1
ATOM 1546 C CA . ASN A 1 186 ? -5.441 -12.900 -0.049 1.00 92.75 186 ASN A CA 1
ATOM 1547 C C . ASN A 1 186 ? -4.309 -11.984 -0.538 1.00 92.75 186 ASN A C 1
ATOM 1549 O O . ASN A 1 186 ? -4.545 -10.789 -0.731 1.00 92.75 186 ASN A O 1
ATOM 1553 N N . GLU A 1 187 ? -3.096 -12.512 -0.756 1.00 94.00 187 GLU A N 1
ATOM 1554 C CA . GLU A 1 187 ? -2.039 -11.748 -1.415 1.00 94.00 187 GLU A CA 1
ATOM 1555 C C . GLU A 1 187 ? -2.493 -11.410 -2.840 1.00 94.00 187 GLU A C 1
ATOM 1557 O O . GLU A 1 187 ? -2.882 -12.286 -3.613 1.00 94.00 187 GLU A O 1
ATOM 1562 N N . GLY A 1 188 ? -2.477 -10.126 -3.188 1.00 93.31 188 GLY A N 1
ATOM 1563 C CA . GLY A 1 188 ? -2.887 -9.683 -4.518 1.00 93.31 188 GLY A CA 1
ATOM 1564 C C . GLY A 1 188 ? -4.385 -9.720 -4.783 1.00 93.31 188 GLY A C 1
ATOM 1565 O O . GLY A 1 188 ? -4.788 -9.588 -5.940 1.00 93.31 188 GLY A O 1
ATOM 1566 N N . ILE A 1 189 ? -5.216 -9.848 -3.742 1.00 93.75 189 ILE A N 1
ATOM 1567 C CA . ILE A 1 189 ? -6.681 -9.861 -3.873 1.00 93.75 189 ILE A CA 1
ATOM 1568 C C . ILE A 1 189 ? -7.238 -8.583 -4.529 1.00 93.75 189 ILE A C 1
ATOM 1570 O O . ILE A 1 189 ? -8.330 -8.587 -5.093 1.00 93.75 189 ILE A O 1
ATOM 1574 N N . GLY A 1 190 ? -6.462 -7.493 -4.504 1.00 92.19 190 GLY A N 1
ATOM 1575 C CA . GLY A 1 190 ? -6.791 -6.233 -5.154 1.00 92.19 190 GLY A CA 1
ATOM 1576 C C . GLY A 1 190 ? -7.590 -5.271 -4.274 1.00 92.19 190 GLY A C 1
ATOM 1577 O O . GLY A 1 190 ? -8.047 -5.596 -3.178 1.00 92.19 190 GLY A O 1
ATOM 1578 N N . MET A 1 191 ? -7.736 -4.038 -4.767 1.00 92.94 191 MET A N 1
ATOM 1579 C CA . MET A 1 191 ? -8.345 -2.949 -3.996 1.00 92.94 191 MET A CA 1
ATOM 1580 C C . MET A 1 191 ? -9.837 -3.138 -3.733 1.00 92.94 191 MET A C 1
ATOM 1582 O O . MET A 1 191 ? -10.296 -2.759 -2.664 1.00 92.94 191 MET A O 1
ATOM 1586 N N . GLU A 1 192 ? -10.589 -3.726 -4.664 1.00 91.88 192 GLU A N 1
ATOM 1587 C CA . GLU A 1 192 ? -12.046 -3.870 -4.527 1.00 91.88 192 GLU A CA 1
ATOM 1588 C C . GLU A 1 192 ? -12.429 -4.760 -3.336 1.00 91.88 192 GLU A C 1
ATOM 1590 O O . GLU A 1 192 ? -13.300 -4.412 -2.539 1.00 91.88 192 GLU A O 1
ATOM 1595 N N . GLU A 1 193 ? -11.750 -5.895 -3.163 1.00 92.25 193 GLU A N 1
ATOM 1596 C CA . GLU A 1 193 ? -11.987 -6.777 -2.015 1.00 92.25 193 GLU A CA 1
ATOM 1597 C C . GLU A 1 193 ? -11.450 -6.167 -0.714 1.00 92.25 193 GLU A C 1
ATOM 1599 O O . GLU A 1 193 ? -12.087 -6.271 0.338 1.00 92.25 193 GLU A O 1
ATOM 1604 N N . ALA A 1 194 ? -10.323 -5.451 -0.781 1.00 92.88 194 ALA A N 1
ATOM 1605 C CA . ALA A 1 194 ? -9.800 -4.718 0.366 1.00 92.88 194 ALA A CA 1
ATOM 1606 C C . ALA A 1 194 ? -10.752 -3.601 0.838 1.00 92.88 194 ALA A C 1
ATOM 1608 O O . ALA A 1 194 ? -10.882 -3.387 2.041 1.00 92.88 194 ALA A O 1
ATOM 1609 N N . GLU A 1 195 ? -11.457 -2.921 -0.072 1.00 93.69 195 GLU A N 1
ATOM 1610 C CA . GLU A 1 195 ? -12.483 -1.918 0.250 1.00 93.69 195 GLU A CA 1
ATOM 1611 C C . GLU A 1 195 ? -13.688 -2.533 0.972 1.00 93.69 195 GLU A C 1
ATOM 1613 O O . GLU A 1 195 ? -14.176 -1.964 1.952 1.00 93.69 195 GLU A O 1
ATOM 1618 N N . LYS A 1 196 ? -14.141 -3.723 0.552 1.00 93.25 196 LYS A N 1
ATOM 1619 C CA . LYS A 1 196 ? -15.222 -4.451 1.243 1.00 93.25 196 LYS A CA 1
ATOM 1620 C C . LYS A 1 196 ? -14.824 -4.824 2.670 1.00 93.25 196 LYS A C 1
ATOM 1622 O O . LYS A 1 196 ? -15.613 -4.659 3.607 1.00 93.25 196 LYS A O 1
ATOM 1627 N N . LEU A 1 197 ? -13.591 -5.301 2.849 1.00 92.69 197 LEU A N 1
ATOM 1628 C CA . LEU A 1 197 ? -13.068 -5.620 4.173 1.00 92.69 197 LEU A CA 1
ATOM 1629 C C . LEU A 1 197 ? -12.910 -4.357 5.031 1.00 92.69 197 LEU A C 1
ATOM 1631 O O . LEU A 1 197 ? -13.327 -4.347 6.187 1.00 92.69 197 LEU A O 1
ATOM 1635 N N . GLN A 1 198 ? -12.399 -3.267 4.460 1.00 92.44 198 GLN A N 1
ATOM 1636 C CA . GLN A 1 198 ? -12.279 -1.977 5.141 1.00 92.44 198 GLN A CA 1
ATOM 1637 C C . GLN A 1 198 ? -13.639 -1.462 5.636 1.00 92.44 198 GLN A C 1
ATOM 1639 O O . GLN A 1 198 ? -13.746 -1.073 6.797 1.00 92.44 198 GLN A O 1
ATOM 1644 N N . ALA A 1 199 ? -14.687 -1.526 4.809 1.00 90.06 199 ALA A N 1
ATOM 1645 C CA . ALA A 1 199 ? -16.045 -1.143 5.207 1.00 90.06 199 ALA A CA 1
ATOM 1646 C C . ALA A 1 199 ? -16.576 -1.994 6.378 1.00 90.06 199 ALA A C 1
ATOM 1648 O O . ALA A 1 199 ? -17.258 -1.489 7.267 1.00 90.06 199 ALA A O 1
ATOM 1649 N N . THR A 1 200 ? -16.217 -3.280 6.420 1.00 90.06 200 THR A N 1
ATOM 1650 C CA . THR A 1 200 ? -16.576 -4.179 7.531 1.00 90.06 200 THR A CA 1
ATOM 1651 C C . THR A 1 200 ? -15.828 -3.817 8.817 1.00 90.06 200 THR A C 1
ATOM 1653 O O . THR A 1 200 ? -16.396 -3.871 9.906 1.00 90.06 200 THR A O 1
ATOM 1656 N N . LEU A 1 201 ? -14.558 -3.417 8.714 1.00 90.44 201 LEU A N 1
ATOM 1657 C CA . LEU A 1 201 ? -13.722 -3.062 9.864 1.00 90.44 201 LEU A CA 1
ATOM 1658 C C . LEU A 1 201 ? -13.968 -1.634 10.379 1.00 90.44 201 LEU A C 1
ATOM 1660 O O . LEU A 1 201 ? -13.574 -1.322 11.509 1.00 90.44 201 LEU A O 1
ATOM 1664 N N . GLU A 1 202 ? -14.650 -0.783 9.609 1.00 87.00 202 GLU A N 1
ATOM 1665 C CA . GLU A 1 202 ? -14.954 0.613 9.956 1.00 87.00 202 GLU A CA 1
ATOM 1666 C C . GLU A 1 202 ? -15.709 0.761 11.280 1.00 87.00 202 GLU A C 1
ATOM 1668 O O . GLU A 1 202 ? -15.373 1.618 12.100 1.00 87.00 202 GLU A O 1
ATOM 1673 N N . VAL A 1 203 ? -16.625 -0.166 11.573 1.00 86.31 203 VAL A N 1
ATOM 1674 C CA . VAL A 1 203 ? -17.367 -0.215 12.849 1.00 86.31 203 VAL A CA 1
ATOM 1675 C C . VAL A 1 203 ? -16.462 -0.406 14.076 1.00 86.31 203 VAL A C 1
ATOM 1677 O O . VAL A 1 203 ? -16.885 -0.180 15.207 1.00 86.31 203 VAL A O 1
ATOM 1680 N N . SER A 1 204 ? -15.205 -0.805 13.864 1.00 88.62 204 SER A N 1
ATOM 1681 C CA . SER A 1 204 ? -14.192 -1.009 14.904 1.00 88.62 204 SER A CA 1
ATOM 1682 C C . SER A 1 204 ? -13.058 0.024 14.883 1.00 88.62 204 SER A C 1
ATOM 1684 O O . SER A 1 204 ? -12.026 -0.172 15.516 1.00 88.62 204 SER A O 1
ATOM 1686 N N . TYR A 1 205 ? -13.206 1.154 14.183 1.00 86.69 205 TYR A N 1
ATOM 1687 C CA . TYR A 1 205 ? -12.158 2.192 14.123 1.00 86.69 205 TYR A CA 1
ATOM 1688 C C . TYR A 1 205 ? -11.868 2.903 15.444 1.00 86.69 205 TYR A C 1
ATOM 1690 O O . TYR A 1 205 ? -10.805 3.511 15.589 1.00 86.69 205 TYR A O 1
ATOM 1698 N N . TRP A 1 206 ? -12.779 2.788 16.406 1.00 87.25 206 TRP A N 1
ATOM 1699 C CA . TRP A 1 206 ? -12.591 3.255 17.774 1.00 87.25 206 TRP A CA 1
ATOM 1700 C C . TRP A 1 206 ? -11.468 2.506 18.510 1.00 87.25 206 TRP A C 1
ATOM 1702 O O . TRP A 1 206 ? -10.956 3.022 19.505 1.00 87.25 206 TRP A O 1
ATOM 1712 N N . MET A 1 207 ? -11.070 1.318 18.031 1.00 90.50 207 MET A N 1
ATOM 1713 C CA . MET A 1 207 ? -10.101 0.450 18.703 1.00 90.50 207 MET A CA 1
ATOM 1714 C C . MET A 1 207 ? -8.729 0.415 18.015 1.00 90.50 207 MET A C 1
ATOM 1716 O O . MET A 1 207 ? -8.632 0.601 16.799 1.00 90.50 207 MET A O 1
ATOM 1720 N N . THR A 1 208 ? -7.675 0.130 18.778 1.00 91.88 208 THR A N 1
ATOM 1721 C CA . THR A 1 208 ? -6.299 -0.120 18.305 1.00 91.88 208 THR A CA 1
ATOM 1722 C C . THR A 1 208 ? -5.851 -1.502 18.764 1.00 91.88 208 THR A C 1
ATOM 1724 O O . THR A 1 208 ? -5.785 -1.773 19.960 1.00 91.88 208 THR A O 1
ATOM 1727 N N . GLU A 1 209 ? -5.583 -2.382 17.803 1.00 93.62 209 GLU A N 1
ATOM 1728 C CA . GLU A 1 209 ? -5.139 -3.760 18.013 1.00 93.62 209 GLU A CA 1
ATOM 1729 C C . GLU A 1 209 ? -4.196 -4.175 16.873 1.00 93.62 209 GLU A C 1
ATOM 1731 O O . GLU A 1 209 ? -4.147 -3.536 15.818 1.00 93.62 209 GLU A O 1
ATOM 1736 N N . GLU A 1 210 ? -3.397 -5.220 17.096 1.00 94.12 210 GLU A N 1
ATOM 1737 C CA . GLU A 1 210 ? -2.248 -5.564 16.251 1.00 94.12 210 GLU A CA 1
ATOM 1738 C C . GLU A 1 210 ? -2.606 -5.748 14.766 1.00 94.12 210 GLU A C 1
ATOM 1740 O O . GLU A 1 210 ? -1.975 -5.146 13.892 1.00 94.12 210 GLU A O 1
ATOM 1745 N N . TYR A 1 211 ? -3.582 -6.600 14.460 1.00 94.25 211 TYR A N 1
ATOM 1746 C CA . TYR A 1 211 ? -3.925 -6.982 13.092 1.00 94.25 211 TYR A CA 1
ATOM 1747 C C . TYR A 1 211 ? -4.825 -5.956 12.422 1.00 94.25 211 TYR A C 1
ATOM 1749 O O . TYR A 1 211 ? -4.613 -5.654 11.247 1.00 94.25 211 TYR A O 1
ATOM 1757 N N . THR A 1 212 ? -5.776 -5.363 13.142 1.00 92.44 212 THR A N 1
ATOM 1758 C CA . THR A 1 212 ? -6.568 -4.251 12.604 1.00 92.44 212 THR A CA 1
ATOM 1759 C C . THR A 1 212 ? -5.699 -3.041 12.259 1.00 92.44 212 THR A C 1
ATOM 1761 O O . THR A 1 212 ? -5.900 -2.441 11.202 1.00 92.44 212 THR A O 1
ATOM 1764 N N . ASP A 1 213 ? -4.686 -2.700 13.060 1.00 92.00 213 ASP A N 1
ATOM 1765 C CA . ASP A 1 213 ? -3.764 -1.606 12.726 1.00 92.00 213 ASP A CA 1
ATOM 1766 C C . ASP A 1 213 ? -2.795 -1.964 11.592 1.00 92.00 213 ASP A C 1
ATOM 1768 O O . ASP A 1 213 ? -2.527 -1.118 10.728 1.00 92.00 213 ASP A O 1
ATOM 1772 N N . LYS A 1 214 ? -2.321 -3.217 11.527 1.00 94.25 214 LYS A N 1
ATOM 1773 C CA . LYS A 1 214 ? -1.573 -3.721 10.362 1.00 94.25 214 LYS A CA 1
ATOM 1774 C C . LYS A 1 214 ? -2.404 -3.610 9.086 1.00 94.25 214 LYS A C 1
ATOM 1776 O O . LYS A 1 214 ? -1.910 -3.071 8.099 1.00 94.25 214 LYS A O 1
ATOM 1781 N N . PHE A 1 215 ? -3.667 -4.036 9.121 1.00 95.00 215 PHE A N 1
ATOM 1782 C CA . PHE A 1 215 ? -4.569 -3.945 7.976 1.00 95.00 215 PHE A CA 1
ATOM 1783 C C . PHE A 1 215 ? -4.812 -2.492 7.563 1.00 95.00 215 PHE A C 1
ATOM 1785 O O . PHE A 1 215 ? -4.676 -2.171 6.390 1.00 95.00 215 PHE A O 1
ATOM 1792 N N . ARG A 1 216 ? -5.094 -1.580 8.503 1.00 91.50 216 ARG A N 1
ATOM 1793 C CA . ARG A 1 216 ? -5.284 -0.148 8.195 1.00 91.50 216 ARG A CA 1
ATOM 1794 C C . ARG A 1 216 ? -4.052 0.472 7.537 1.00 91.50 216 ARG A C 1
ATOM 1796 O O . ARG A 1 216 ? -4.182 1.258 6.599 1.00 91.50 216 ARG A O 1
ATOM 1803 N N . SER A 1 217 ? -2.866 0.131 8.037 1.00 92.44 217 SER A N 1
ATOM 1804 C CA . SER A 1 217 ? -1.594 0.622 7.500 1.00 92.44 217 SER A CA 1
ATOM 1805 C C . SER A 1 217 ? -1.354 0.101 6.083 1.00 92.44 217 SER A C 1
ATOM 1807 O O . SER A 1 217 ? -1.013 0.877 5.190 1.00 92.44 217 SER A O 1
ATOM 1809 N N . GLU A 1 218 ? -1.600 -1.192 5.869 1.00 95.44 218 GLU A N 1
ATOM 1810 C CA . GLU A 1 218 ? -1.506 -1.843 4.563 1.00 95.44 218 GLU A CA 1
ATOM 1811 C C . GLU A 1 218 ? -2.536 -1.285 3.572 1.00 95.44 218 GLU A C 1
ATOM 1813 O O . GLU A 1 218 ? -2.175 -0.895 2.467 1.00 95.44 218 GLU A O 1
ATOM 1818 N N . TYR A 1 219 ? -3.797 -1.133 3.979 1.00 94.75 219 TYR A N 1
ATOM 1819 C CA . TYR A 1 219 ? -4.852 -0.533 3.164 1.00 94.75 219 TYR A CA 1
ATOM 1820 C C . TYR A 1 219 ? -4.493 0.893 2.735 1.00 94.75 219 TYR A C 1
ATOM 1822 O O . TYR A 1 219 ? -4.660 1.260 1.572 1.00 94.75 219 TYR A O 1
ATOM 1830 N N . LYS A 1 220 ? -3.944 1.706 3.647 1.00 92.94 220 LYS A N 1
ATOM 1831 C CA . LYS A 1 220 ? -3.491 3.067 3.328 1.00 92.94 220 LYS A CA 1
ATOM 1832 C C . LYS A 1 220 ? -2.339 3.063 2.321 1.00 92.94 220 LYS A C 1
ATOM 1834 O O . LYS A 1 220 ? -2.329 3.887 1.404 1.00 92.94 220 LYS A O 1
ATOM 1839 N N . LEU A 1 221 ? -1.371 2.158 2.481 1.00 93.75 221 LEU A N 1
ATOM 1840 C CA . LEU A 1 221 ? -0.278 1.980 1.525 1.00 93.75 221 LEU A CA 1
ATOM 1841 C C . LEU A 1 221 ? -0.827 1.588 0.147 1.00 93.75 221 LEU A C 1
ATOM 1843 O O . LEU A 1 221 ? -0.557 2.285 -0.832 1.00 93.75 221 LEU A O 1
ATOM 1847 N N . ALA A 1 222 ? -1.634 0.529 0.095 1.00 94.62 222 ALA A N 1
ATOM 1848 C CA . ALA A 1 222 ? -2.251 0.013 -1.119 1.00 94.62 222 ALA A CA 1
ATOM 1849 C C . ALA A 1 222 ? -3.073 1.094 -1.828 1.00 94.62 222 ALA A C 1
ATOM 1851 O O . ALA A 1 222 ? -2.889 1.330 -3.019 1.00 94.62 222 ALA A O 1
ATOM 1852 N N . ARG A 1 223 ? -3.896 1.849 -1.090 1.00 94.50 223 ARG A N 1
ATOM 1853 C CA . ARG A 1 223 ? -4.708 2.924 -1.664 1.00 94.50 223 ARG A CA 1
ATOM 1854 C C . ARG A 1 223 ? -3.863 4.011 -2.321 1.00 94.50 223 ARG A C 1
ATOM 1856 O O . ARG A 1 223 ? -4.115 4.374 -3.466 1.00 94.50 223 ARG A O 1
ATOM 1863 N N . ASN A 1 224 ? -2.829 4.491 -1.634 1.00 92.25 224 ASN A N 1
ATOM 1864 C CA . ASN A 1 224 ? -1.942 5.527 -2.169 1.00 92.25 224 ASN A CA 1
ATOM 1865 C C . ASN A 1 224 ? -1.211 5.070 -3.440 1.00 92.25 224 ASN A C 1
ATOM 1867 O O . ASN A 1 224 ? -1.026 5.854 -4.378 1.00 92.25 224 ASN A O 1
ATOM 1871 N N . VAL A 1 225 ? -0.769 3.811 -3.465 1.00 93.25 225 VAL A N 1
ATOM 1872 C CA . VAL A 1 225 ? -0.088 3.217 -4.622 1.00 93.25 225 VAL A CA 1
ATOM 1873 C C . VAL A 1 225 ? -1.069 3.022 -5.776 1.00 93.25 225 VAL A C 1
ATOM 1875 O O . VAL A 1 225 ? -0.755 3.411 -6.898 1.00 93.25 225 VAL A O 1
ATOM 1878 N N . TYR A 1 226 ? -2.271 2.516 -5.500 1.00 93.25 226 TYR A N 1
ATOM 1879 C CA . TYR A 1 226 ? -3.331 2.336 -6.488 1.00 93.25 226 TYR A CA 1
ATOM 1880 C C . TYR A 1 226 ? -3.753 3.661 -7.131 1.00 93.25 226 TYR A C 1
ATOM 1882 O O . TYR A 1 226 ? -3.767 3.770 -8.355 1.00 93.25 226 TYR A O 1
ATOM 1890 N N . ASP A 1 227 ? -4.001 4.701 -6.329 1.00 91.38 227 ASP A N 1
ATOM 1891 C CA . ASP A 1 227 ? -4.347 6.035 -6.832 1.00 91.38 227 ASP A CA 1
ATOM 1892 C C . ASP A 1 227 ? -3.203 6.627 -7.678 1.00 91.38 227 ASP A C 1
ATOM 1894 O O . ASP A 1 227 ? -3.431 7.336 -8.658 1.00 91.38 227 ASP A O 1
ATOM 1898 N N . THR A 1 228 ? -1.947 6.322 -7.334 1.00 89.00 228 THR A N 1
ATOM 1899 C CA . THR A 1 228 ? -0.785 6.723 -8.142 1.00 89.00 228 THR A CA 1
ATOM 1900 C C . THR A 1 228 ? -0.740 5.977 -9.472 1.00 89.00 228 THR A C 1
ATOM 1902 O O . THR A 1 228 ? -0.545 6.614 -10.502 1.00 89.00 228 THR A O 1
ATOM 1905 N N . ALA A 1 229 ? -0.975 4.665 -9.474 1.00 88.88 229 ALA A N 1
ATOM 1906 C CA . ALA A 1 229 ? -1.036 3.862 -10.691 1.00 88.88 229 ALA A CA 1
ATOM 1907 C C . ALA A 1 229 ? -2.192 4.288 -11.616 1.00 88.88 229 ALA A C 1
ATOM 1909 O O . ALA A 1 229 ? -2.008 4.363 -12.828 1.00 88.88 229 ALA A O 1
ATOM 1910 N N . GLN A 1 230 ? -3.357 4.637 -11.062 1.00 88.19 230 GLN A N 1
ATOM 1911 C CA . GLN A 1 230 ? -4.487 5.161 -11.839 1.00 88.19 230 GLN A CA 1
ATOM 1912 C C . GLN A 1 230 ? -4.163 6.514 -12.475 1.00 88.19 230 GLN A C 1
ATOM 1914 O O . GLN A 1 230 ? -4.317 6.681 -13.682 1.00 88.19 230 GLN A O 1
ATOM 1919 N N . ARG A 1 231 ? -3.593 7.451 -11.706 1.00 85.88 231 ARG A N 1
ATOM 1920 C CA . ARG A 1 231 ? -3.136 8.738 -12.257 1.00 85.88 231 ARG A CA 1
ATOM 1921 C C . ARG A 1 231 ? -2.093 8.583 -13.360 1.00 85.88 231 ARG A C 1
ATOM 1923 O O . ARG A 1 231 ? -2.019 9.451 -14.221 1.00 85.88 231 ARG A O 1
ATOM 1930 N N . LEU A 1 232 ? -1.277 7.530 -13.320 1.00 79.62 232 LEU A N 1
ATOM 1931 C CA . LEU A 1 232 ? -0.299 7.226 -14.368 1.00 79.62 232 LEU A CA 1
ATOM 1932 C C . LEU A 1 232 ? -0.948 6.632 -15.620 1.00 79.62 232 LEU A C 1
ATOM 1934 O O . LEU A 1 232 ? -0.484 6.906 -16.719 1.00 79.62 232 LEU A O 1
ATOM 1938 N N . LYS A 1 233 ? -2.032 5.859 -15.480 1.00 78.00 233 LYS A N 1
ATOM 1939 C CA . LYS A 1 233 ? -2.836 5.432 -16.635 1.00 78.00 233 LYS A CA 1
ATOM 1940 C C . LYS A 1 233 ? -3.512 6.625 -17.323 1.00 78.00 233 LYS A C 1
ATOM 1942 O O . LYS A 1 233 ? -3.684 6.596 -18.534 1.00 78.00 233 LYS A O 1
ATOM 1947 N N . GLU A 1 234 ? -3.883 7.655 -16.562 1.00 81.00 234 GLU A N 1
ATOM 1948 C CA . GLU A 1 234 ? -4.546 8.861 -17.081 1.00 81.00 234 GLU A CA 1
ATOM 1949 C C . GLU A 1 234 ? -3.570 9.913 -17.636 1.00 81.00 234 GLU A C 1
ATOM 1951 O O . GLU A 1 234 ? -3.859 10.548 -18.647 1.00 81.00 234 GLU A O 1
ATOM 1956 N N . ASN A 1 235 ? -2.422 10.121 -16.982 1.00 69.56 235 ASN A N 1
ATOM 1957 C CA . ASN A 1 235 ? -1.390 11.053 -17.431 1.00 69.56 235 ASN A CA 1
ATOM 1958 C C . ASN A 1 235 ? -0.319 10.276 -18.200 1.00 69.56 235 ASN A C 1
ATOM 1960 O O . ASN A 1 235 ? 0.557 9.670 -17.591 1.00 69.56 235 ASN A O 1
ATOM 1964 N N . GLU A 1 236 ? -0.350 10.333 -19.530 1.00 64.50 236 GLU A N 1
ATOM 1965 C CA . GLU A 1 236 ? 0.537 9.607 -20.462 1.00 64.50 236 GLU A CA 1
ATOM 1966 C C . GLU A 1 236 ? 2.052 9.919 -20.334 1.00 64.50 236 GLU A C 1
ATOM 1968 O O . GLU A 1 236 ? 2.853 9.470 -21.149 1.00 64.50 236 GLU A O 1
ATOM 1973 N N . ASN A 1 237 ? 2.478 10.662 -19.308 1.00 68.25 237 ASN A N 1
ATOM 1974 C CA . ASN A 1 237 ? 3.864 11.058 -19.079 1.00 68.25 237 ASN A CA 1
ATOM 1975 C C . ASN A 1 237 ? 4.470 10.279 -17.907 1.00 68.25 237 ASN A C 1
ATOM 1977 O O . ASN A 1 237 ? 4.394 10.707 -16.752 1.00 68.25 237 ASN A O 1
ATOM 1981 N N . TYR A 1 238 ? 5.123 9.158 -18.207 1.00 74.44 238 TYR A N 1
ATOM 1982 C CA . TYR A 1 238 ? 5.882 8.375 -17.232 1.00 74.44 238 TYR A CA 1
ATOM 1983 C C . TYR A 1 238 ? 7.292 8.066 -17.734 1.00 74.44 238 TYR A C 1
ATOM 1985 O O . TYR A 1 238 ? 7.533 7.830 -18.915 1.00 74.44 238 TYR A O 1
ATOM 1993 N N . THR A 1 239 ? 8.243 8.060 -16.801 1.00 80.75 239 THR A N 1
ATOM 1994 C CA . THR A 1 239 ? 9.627 7.642 -17.050 1.00 80.75 239 THR A CA 1
ATOM 1995 C C . THR A 1 239 ? 9.833 6.206 -16.581 1.00 80.75 239 THR A C 1
ATOM 1997 O O . THR A 1 239 ? 9.166 5.751 -15.646 1.00 80.75 239 THR A O 1
ATOM 2000 N N . LEU A 1 240 ? 10.810 5.501 -17.156 1.00 79.94 240 LEU A N 1
ATOM 2001 C CA . LEU A 1 240 ? 11.169 4.144 -16.724 1.00 79.94 240 LEU A CA 1
ATOM 2002 C C . LEU A 1 240 ? 11.500 4.091 -15.220 1.00 79.94 240 LEU A C 1
ATOM 2004 O O . LEU A 1 240 ? 11.080 3.178 -14.514 1.00 79.94 240 LEU A O 1
ATOM 2008 N N . LYS A 1 241 ? 12.168 5.128 -14.697 1.00 84.31 241 LYS A N 1
ATOM 2009 C CA . LYS A 1 241 ? 12.440 5.281 -13.260 1.00 84.31 241 LYS A CA 1
ATOM 2010 C C . LYS A 1 241 ? 11.155 5.343 -12.429 1.00 84.31 241 LYS A C 1
ATOM 2012 O O . LYS A 1 241 ? 11.046 4.641 -11.430 1.00 84.31 241 LYS A O 1
ATOM 2017 N N . SER A 1 242 ? 10.175 6.145 -12.852 1.00 85.75 242 SER A N 1
ATOM 2018 C CA . SER A 1 242 ? 8.899 6.260 -12.135 1.00 85.75 242 SER A CA 1
ATOM 2019 C C . SER A 1 242 ? 8.106 4.948 -12.115 1.00 85.75 242 SER A C 1
ATOM 2021 O O . SER A 1 242 ? 7.479 4.635 -11.102 1.00 85.75 242 SER A O 1
ATOM 2023 N N . LEU A 1 243 ? 8.187 4.152 -13.189 1.00 88.94 243 LEU A N 1
ATOM 2024 C CA . LEU A 1 243 ? 7.580 2.821 -13.255 1.00 88.94 243 LEU A CA 1
ATOM 2025 C C . LEU A 1 243 ? 8.295 1.825 -12.335 1.00 88.94 243 LEU A C 1
ATOM 2027 O O . LEU A 1 243 ? 7.625 1.097 -11.608 1.00 88.94 243 LEU A O 1
ATOM 2031 N N . ASN A 1 244 ? 9.629 1.845 -12.289 1.00 88.94 244 ASN A N 1
ATOM 2032 C CA . ASN A 1 244 ? 10.411 1.021 -11.361 1.00 88.94 244 ASN A CA 1
ATOM 2033 C C . ASN A 1 244 ? 10.079 1.325 -9.893 1.00 88.94 244 ASN A C 1
ATOM 2035 O O . ASN A 1 244 ? 9.825 0.412 -9.106 1.00 88.94 244 ASN A O 1
ATOM 2039 N N . ASP A 1 245 ? 10.012 2.608 -9.530 1.00 90.62 245 ASP A N 1
ATOM 2040 C CA . ASP A 1 245 ? 9.638 3.032 -8.178 1.00 90.62 245 ASP A CA 1
ATOM 2041 C C . ASP A 1 245 ? 8.206 2.602 -7.820 1.00 90.62 245 ASP A C 1
ATOM 2043 O O . ASP A 1 245 ? 7.924 2.252 -6.668 1.00 90.62 245 ASP A O 1
ATOM 2047 N N . LEU A 1 246 ? 7.285 2.630 -8.790 1.00 91.75 246 LEU A N 1
ATOM 2048 C CA . LEU A 1 246 ? 5.909 2.176 -8.604 1.00 91.75 246 LEU A CA 1
ATOM 2049 C C . LEU A 1 246 ? 5.836 0.657 -8.420 1.00 91.75 246 LEU A C 1
ATOM 2051 O O . LEU A 1 246 ? 5.217 0.211 -7.457 1.00 91.75 246 LEU A O 1
ATOM 2055 N N . LEU A 1 247 ? 6.482 -0.123 -9.290 1.00 94.25 247 LEU A N 1
ATOM 2056 C CA . LEU A 1 247 ? 6.529 -1.585 -9.196 1.00 94.25 247 LEU A CA 1
ATOM 2057 C C . LEU A 1 247 ? 7.127 -2.035 -7.864 1.00 94.25 247 LEU A C 1
ATOM 2059 O O . LEU A 1 247 ? 6.569 -2.899 -7.191 1.00 94.25 247 LEU A O 1
ATOM 2063 N N . PHE A 1 248 ? 8.187 -1.370 -7.407 1.00 93.75 248 PHE A N 1
ATOM 2064 C CA . PHE A 1 248 ? 8.761 -1.627 -6.091 1.00 93.75 248 PHE A CA 1
ATOM 2065 C C . PHE A 1 248 ? 7.767 -1.376 -4.946 1.00 93.75 248 PHE A C 1
ATOM 2067 O O . PHE A 1 248 ? 7.719 -2.140 -3.981 1.00 93.75 248 PHE A O 1
ATOM 2074 N N . LYS A 1 249 ? 6.954 -0.314 -5.032 1.00 94.00 249 LYS A N 1
ATOM 2075 C CA . LYS A 1 249 ? 5.904 -0.033 -4.038 1.00 94.00 249 LYS A CA 1
ATOM 2076 C C . LYS A 1 249 ? 4.755 -1.038 -4.111 1.00 94.00 249 LYS A C 1
ATOM 2078 O O . LYS A 1 249 ? 4.270 -1.444 -3.059 1.00 94.00 249 LYS A O 1
ATOM 2083 N N . ILE A 1 250 ? 4.349 -1.456 -5.311 1.00 94.12 250 ILE A N 1
ATOM 2084 C CA . ILE A 1 250 ? 3.334 -2.500 -5.509 1.00 94.12 250 ILE A CA 1
ATOM 2085 C C . ILE A 1 250 ? 3.817 -3.819 -4.897 1.00 94.12 250 ILE A C 1
ATOM 2087 O O . ILE A 1 250 ? 3.094 -4.416 -4.107 1.00 94.12 250 ILE A O 1
ATOM 2091 N N . GLY A 1 251 ? 5.065 -4.217 -5.162 1.00 93.06 251 GLY A N 1
ATOM 2092 C CA . GLY A 1 251 ? 5.661 -5.440 -4.619 1.00 93.06 251 GLY A CA 1
ATOM 2093 C C . GLY A 1 251 ? 5.809 -5.460 -3.091 1.00 93.06 251 GLY A C 1
ATOM 2094 O O . GLY A 1 251 ? 5.979 -6.531 -2.513 1.00 93.06 251 GLY A O 1
ATOM 2095 N N . LYS A 1 252 ? 5.725 -4.303 -2.420 1.00 94.50 252 LYS A N 1
ATOM 2096 C CA . LYS A 1 252 ? 5.713 -4.199 -0.949 1.00 94.50 252 LYS A CA 1
ATOM 2097 C C . LYS A 1 252 ? 4.327 -4.315 -0.321 1.00 94.50 252 LYS A C 1
ATOM 2099 O O . LYS A 1 252 ? 4.252 -4.550 0.881 1.00 94.50 252 LYS A O 1
ATOM 2104 N N . SER A 1 253 ? 3.265 -4.100 -1.090 1.00 95.62 253 SER A N 1
ATOM 2105 C CA . SER A 1 253 ? 1.891 -4.147 -0.594 1.00 95.62 253 SER A CA 1
ATOM 2106 C C . SER A 1 253 ? 1.351 -5.567 -0.705 1.00 95.62 253 SER A C 1
ATOM 2108 O O . SER A 1 253 ? 1.303 -6.126 -1.795 1.00 95.62 253 SER A O 1
ATOM 2110 N N . PHE A 1 254 ? 0.895 -6.135 0.408 1.00 95.44 254 PHE A N 1
ATOM 2111 C CA . PHE A 1 254 ? 0.209 -7.427 0.434 1.00 95.44 254 PHE A CA 1
ATOM 2112 C C . PHE A 1 254 ? -1.058 -7.429 -0.438 1.00 95.44 254 PHE A C 1
ATOM 2114 O O . PHE A 1 254 ? -1.319 -8.395 -1.147 1.00 95.44 254 PHE A O 1
ATOM 2121 N N . ILE A 1 255 ? -1.820 -6.329 -0.438 1.00 96.25 255 ILE A N 1
ATOM 2122 C CA . ILE A 1 255 ? -3.075 -6.218 -1.204 1.00 96.25 255 ILE A CA 1
ATOM 2123 C C . ILE A 1 255 ? -2.817 -6.141 -2.717 1.00 96.25 255 ILE A C 1
ATOM 2125 O O . ILE A 1 255 ? -3.611 -6.658 -3.505 1.00 96.25 255 ILE A O 1
ATOM 2129 N N . LEU A 1 256 ? -1.740 -5.466 -3.137 1.00 95.75 256 LEU A N 1
ATOM 2130 C CA . LEU A 1 256 ? -1.483 -5.176 -4.552 1.00 95.75 256 LEU A CA 1
ATOM 2131 C C . LEU A 1 256 ? -0.479 -6.114 -5.218 1.00 95.75 256 LEU A C 1
ATOM 2133 O O . LEU A 1 256 ? -0.546 -6.288 -6.437 1.00 95.75 256 LEU A O 1
ATOM 2137 N N . LYS A 1 257 ? 0.466 -6.688 -4.479 1.00 94.44 257 LYS A N 1
ATOM 2138 C CA . LYS A 1 257 ? 1.461 -7.609 -5.033 1.00 94.44 257 LYS A CA 1
ATOM 2139 C C . LYS A 1 257 ? 0.755 -8.778 -5.714 1.00 94.44 257 LYS A C 1
ATOM 2141 O O . LYS A 1 257 ? -0.155 -9.346 -5.140 1.00 94.44 257 LYS A O 1
ATOM 2146 N N . ASN A 1 258 ? 1.162 -9.130 -6.933 1.00 93.88 258 ASN A N 1
ATOM 2147 C CA . ASN A 1 258 ? 0.541 -10.192 -7.747 1.00 93.88 258 ASN A CA 1
ATOM 2148 C C . ASN A 1 258 ? -0.926 -9.954 -8.163 1.00 93.88 258 ASN A C 1
ATOM 2150 O O . ASN A 1 258 ? -1.543 -10.831 -8.761 1.00 93.88 258 ASN A O 1
ATOM 2154 N N . SER A 1 259 ? -1.484 -8.769 -7.910 1.00 93.81 259 SER A N 1
ATOM 2155 C CA . SER A 1 259 ? -2.821 -8.409 -8.393 1.00 93.81 259 SER A CA 1
ATOM 2156 C C . SER A 1 259 ? -2.827 -8.053 -9.888 1.00 93.81 259 SER A C 1
ATOM 2158 O O . SER A 1 259 ? -1.781 -7.856 -10.513 1.00 93.81 259 SER A O 1
ATOM 2160 N N . ILE A 1 260 ? -4.024 -7.864 -10.457 1.00 91.75 260 ILE A N 1
ATOM 2161 C CA . ILE A 1 260 ? -4.203 -7.415 -11.850 1.00 91.75 260 ILE A CA 1
ATOM 2162 C C . ILE A 1 260 ? -3.426 -6.119 -12.117 1.00 91.75 260 ILE A C 1
ATOM 2164 O O . ILE A 1 260 ? -2.744 -6.016 -13.136 1.00 91.75 260 ILE A O 1
ATOM 2168 N N . ILE A 1 261 ? -3.458 -5.152 -11.189 1.00 90.94 261 ILE A N 1
ATOM 2169 C CA . ILE A 1 261 ? -2.742 -3.886 -11.387 1.00 90.94 261 ILE A CA 1
ATOM 2170 C C . ILE A 1 261 ? -1.224 -4.078 -11.401 1.00 90.94 261 ILE A C 1
ATOM 2172 O O . ILE A 1 261 ? -0.543 -3.364 -12.130 1.00 90.94 261 ILE A O 1
ATOM 2176 N N . HIS A 1 262 ? -0.697 -5.056 -10.656 1.00 93.88 262 HIS A N 1
ATOM 2177 C CA . HIS A 1 262 ? 0.724 -5.392 -10.708 1.00 93.88 262 HIS A CA 1
ATOM 2178 C C . HIS A 1 262 ? 1.101 -5.880 -12.106 1.00 93.88 262 HIS A C 1
ATOM 2180 O O . HIS A 1 262 ? 1.964 -5.280 -12.740 1.00 93.88 262 HIS A O 1
ATOM 2186 N N . SER A 1 263 ? 0.364 -6.866 -12.627 1.00 93.25 263 SER A N 1
ATOM 2187 C CA . SER A 1 263 ? 0.608 -7.422 -13.965 1.00 93.25 263 SER A CA 1
ATOM 2188 C C . SER A 1 263 ? 0.467 -6.382 -15.086 1.00 93.25 263 SER A C 1
ATOM 2190 O O . SER A 1 263 ? 1.235 -6.374 -16.048 1.00 93.25 263 SER A O 1
ATOM 2192 N N . ASP A 1 264 ? -0.484 -5.453 -14.952 1.00 91.06 264 ASP A N 1
ATOM 2193 C CA . ASP A 1 264 ? -0.670 -4.353 -15.896 1.00 91.06 264 ASP A CA 1
ATOM 2194 C C . ASP A 1 264 ? 0.529 -3.401 -15.905 1.00 91.06 264 ASP A C 1
ATOM 2196 O O . ASP A 1 264 ? 0.966 -2.973 -16.974 1.00 91.06 264 ASP A O 1
ATOM 2200 N N . MET A 1 265 ? 1.049 -3.062 -14.722 1.00 91.31 265 MET A N 1
ATOM 2201 C CA . MET A 1 265 ? 2.210 -2.183 -14.583 1.00 91.31 265 MET A CA 1
ATOM 2202 C C . MET A 1 265 ? 3.503 -2.870 -15.031 1.00 91.31 265 MET A C 1
ATOM 2204 O O . MET A 1 265 ? 4.338 -2.211 -15.645 1.00 91.31 265 MET A O 1
ATOM 2208 N N . GLU A 1 266 ? 3.658 -4.176 -14.791 1.00 93.25 266 GLU A N 1
ATOM 2209 C CA . GLU A 1 266 ? 4.786 -4.969 -15.304 1.00 93.25 266 GLU A CA 1
ATOM 2210 C C . GLU A 1 266 ? 4.778 -4.989 -16.833 1.00 93.25 266 GLU A C 1
ATOM 2212 O O . GLU A 1 266 ? 5.772 -4.647 -17.468 1.00 93.25 266 GLU A O 1
ATOM 2217 N N . ARG A 1 267 ? 3.620 -5.266 -17.446 1.00 91.69 267 ARG A N 1
ATOM 2218 C CA . ARG A 1 267 ? 3.472 -5.220 -18.905 1.00 91.69 267 ARG A CA 1
ATOM 2219 C C . ARG A 1 267 ? 3.797 -3.837 -19.470 1.00 91.69 267 ARG A C 1
ATOM 2221 O O . ARG A 1 267 ? 4.453 -3.738 -20.504 1.00 91.69 267 ARG A O 1
ATOM 2228 N N . LEU A 1 268 ? 3.336 -2.772 -18.812 1.00 89.06 268 LEU A N 1
ATOM 2229 C CA . LEU A 1 268 ? 3.641 -1.404 -19.226 1.00 89.06 268 LEU A CA 1
ATOM 2230 C C . LEU A 1 268 ? 5.145 -1.121 -19.149 1.00 89.06 268 LEU A C 1
ATOM 2232 O O . LEU A 1 268 ? 5.720 -0.597 -20.102 1.00 89.06 268 LEU A O 1
ATOM 2236 N N . HIS A 1 269 ? 5.780 -1.503 -18.043 1.00 90.88 269 HIS A N 1
ATOM 2237 C CA . HIS A 1 269 ? 7.221 -1.398 -17.860 1.00 90.88 269 HIS A CA 1
ATOM 2238 C C . HIS A 1 269 ? 7.984 -2.142 -18.963 1.00 90.88 269 HIS A C 1
ATOM 2240 O O . HIS A 1 269 ? 8.846 -1.547 -19.608 1.00 90.88 269 HIS A O 1
ATOM 2246 N N . ASP A 1 270 ? 7.616 -3.390 -19.253 1.00 90.12 270 ASP A N 1
ATOM 2247 C CA . ASP A 1 270 ? 8.253 -4.195 -20.295 1.00 90.12 270 ASP A CA 1
ATOM 2248 C C . ASP A 1 270 ? 8.096 -3.565 -21.681 1.00 90.12 270 ASP A C 1
ATOM 2250 O O . ASP A 1 270 ? 9.037 -3.560 -22.476 1.00 90.12 270 ASP A O 1
ATOM 2254 N N . CYS A 1 271 ? 6.930 -2.992 -21.989 1.00 87.69 271 CYS A N 1
ATOM 2255 C CA . CYS A 1 271 ? 6.716 -2.254 -23.232 1.00 87.69 271 CYS A CA 1
ATOM 2256 C C . CYS A 1 271 ? 7.661 -1.050 -23.351 1.00 87.69 271 CYS A C 1
ATOM 2258 O O . CYS A 1 271 ? 8.301 -0.884 -24.391 1.00 87.69 271 CYS A O 1
ATOM 2260 N N . VAL A 1 272 ? 7.791 -0.242 -22.296 1.00 84.56 272 VAL A N 1
ATOM 2261 C CA . VAL A 1 272 ? 8.689 0.926 -22.281 1.00 84.56 272 VAL A CA 1
ATOM 2262 C C . VAL A 1 272 ? 10.145 0.493 -22.376 1.00 84.56 272 VAL A C 1
ATOM 2264 O O . VAL A 1 272 ? 10.900 1.041 -23.173 1.00 84.56 272 VAL A O 1
ATOM 2267 N N . GLN A 1 273 ? 10.544 -0.525 -21.617 1.00 84.06 273 GLN A N 1
ATOM 2268 C CA . GLN A 1 273 ? 11.902 -1.052 -21.648 1.00 84.06 273 GLN A CA 1
ATOM 2269 C C . GLN A 1 273 ? 12.251 -1.616 -23.031 1.00 84.06 273 GLN A C 1
ATOM 2271 O O . GLN A 1 273 ? 13.344 -1.374 -23.545 1.00 84.06 273 GLN A O 1
ATOM 2276 N N . ASN A 1 274 ? 11.317 -2.327 -23.668 1.00 83.00 274 ASN A N 1
ATOM 2277 C CA . ASN A 1 274 ? 11.476 -2.816 -25.034 1.00 83.00 274 ASN A CA 1
ATOM 2278 C C . ASN A 1 274 ? 11.602 -1.676 -26.039 1.00 83.00 274 ASN A C 1
ATOM 2280 O O . ASN A 1 274 ? 12.462 -1.754 -26.913 1.00 83.00 274 ASN A O 1
ATOM 2284 N N . PHE A 1 275 ? 10.794 -0.625 -25.901 1.00 81.69 275 PHE A N 1
ATOM 2285 C CA . PHE A 1 275 ? 10.905 0.572 -26.726 1.00 81.69 275 PHE A CA 1
ATOM 2286 C C . PHE A 1 275 ? 12.281 1.231 -26.564 1.00 81.69 275 PHE A C 1
ATOM 2288 O O . PHE A 1 275 ? 12.976 1.426 -27.557 1.00 81.69 275 PHE A O 1
ATOM 2295 N N . CYS A 1 276 ? 12.732 1.478 -25.329 1.00 75.81 276 CYS A N 1
ATOM 2296 C CA . CYS A 1 276 ? 14.066 2.019 -25.059 1.00 75.81 276 CYS A CA 1
ATOM 2297 C C . CYS A 1 276 ? 15.163 1.144 -25.679 1.00 75.81 276 CYS A C 1
ATOM 2299 O O . CYS A 1 276 ? 16.049 1.649 -26.362 1.00 75.81 276 CYS A O 1
ATOM 2301 N N . ARG A 1 277 ? 15.069 -0.182 -25.522 1.00 72.75 277 ARG A N 1
ATOM 2302 C CA . ARG A 1 277 ? 16.015 -1.128 -26.123 1.00 72.75 277 ARG A CA 1
ATOM 2303 C C . ARG A 1 277 ? 16.001 -1.078 -27.651 1.00 72.75 277 ARG A C 1
ATOM 2305 O O . ARG A 1 277 ? 17.069 -1.128 -28.249 1.00 72.75 277 ARG A O 1
ATOM 2312 N N . GLN A 1 278 ? 14.832 -0.984 -28.283 1.00 72.12 278 GLN A N 1
ATOM 2313 C CA . GLN A 1 278 ? 14.725 -0.863 -29.738 1.00 72.12 278 GLN A CA 1
ATOM 2314 C C . GLN A 1 278 ? 15.359 0.435 -30.234 1.00 72.12 278 GLN A C 1
ATOM 2316 O O . GLN A 1 278 ? 16.133 0.389 -31.184 1.00 72.12 278 GLN A O 1
ATOM 2321 N N . ILE A 1 279 ? 15.102 1.561 -29.562 1.00 69.81 279 ILE A N 1
ATOM 2322 C CA . ILE A 1 279 ? 15.762 2.836 -29.865 1.00 69.81 279 ILE A CA 1
ATOM 2323 C C . ILE A 1 279 ? 17.283 2.679 -29.770 1.00 69.81 279 ILE A C 1
ATOM 2325 O O . ILE A 1 279 ? 17.983 3.039 -30.710 1.00 69.81 279 ILE A O 1
ATOM 2329 N N . CYS A 1 280 ? 17.799 2.053 -28.710 1.00 64.44 280 CYS A N 1
ATOM 2330 C CA . CYS A 1 280 ? 19.229 1.764 -28.586 1.00 64.44 280 CYS A CA 1
ATOM 2331 C C . CYS A 1 280 ? 19.762 0.896 -29.742 1.00 64.44 280 CYS A C 1
ATOM 2333 O O . CYS A 1 280 ? 20.810 1.185 -30.313 1.00 64.44 280 CYS A O 1
ATOM 2335 N N . GLN A 1 281 ? 19.025 -0.149 -30.126 1.00 64.50 281 GLN A N 1
ATOM 2336 C CA . GLN A 1 281 ? 19.404 -1.059 -31.211 1.00 64.50 281 GLN A CA 1
ATOM 2337 C C . GLN A 1 281 ? 19.380 -0.399 -32.597 1.00 64.50 281 GLN A C 1
ATOM 2339 O O . GLN A 1 281 ? 20.165 -0.797 -33.457 1.00 64.50 281 GLN A O 1
ATOM 2344 N N . MET A 1 282 ? 18.553 0.631 -32.826 1.00 62.88 282 MET A N 1
ATOM 2345 C CA . MET A 1 282 ? 18.578 1.402 -34.081 1.00 62.88 282 MET A CA 1
ATOM 2346 C C . MET A 1 282 ? 19.938 2.060 -34.331 1.00 62.88 282 MET A C 1
ATOM 2348 O O . MET A 1 282 ? 20.305 2.295 -35.480 1.00 62.88 282 MET A O 1
ATOM 2352 N N . PHE A 1 283 ? 20.701 2.318 -33.271 1.00 56.78 283 PHE A N 1
ATOM 2353 C CA . PHE A 1 283 ? 22.013 2.938 -33.363 1.00 56.78 283 PHE A CA 1
ATOM 2354 C C . PHE A 1 283 ? 23.184 1.945 -33.408 1.00 56.78 283 PHE A C 1
ATOM 2356 O O . PHE A 1 283 ? 24.321 2.373 -33.613 1.00 56.78 283 PHE A O 1
ATOM 2363 N N . VAL A 1 284 ? 22.927 0.638 -33.252 1.00 59.34 284 VAL A N 1
ATOM 2364 C CA . VAL A 1 284 ? 23.928 -0.440 -33.382 1.00 59.34 284 VAL A CA 1
ATOM 2365 C C . VAL A 1 284 ? 23.295 -1.687 -34.028 1.00 59.34 284 VAL A C 1
ATOM 2367 O O . VAL A 1 284 ? 23.092 -2.704 -33.363 1.00 59.34 284 VAL A O 1
ATOM 2370 N N . PRO A 1 285 ? 22.945 -1.647 -35.328 1.00 53.38 285 PRO A N 1
ATOM 2371 C CA . PRO A 1 285 ? 22.227 -2.748 -35.977 1.00 53.38 285 PRO A CA 1
ATOM 2372 C C . PRO A 1 285 ? 23.104 -3.980 -36.283 1.00 53.38 285 PRO A C 1
ATOM 2374 O O . PRO A 1 285 ? 22.581 -5.031 -36.648 1.00 53.38 285 PRO A O 1
ATOM 2377 N N . SER A 1 286 ? 24.427 -3.885 -36.131 1.00 54.69 286 SER A N 1
ATOM 2378 C CA . SER A 1 286 ? 25.378 -4.981 -36.348 1.00 54.69 286 SER A CA 1
ATOM 2379 C C . SER A 1 286 ? 26.713 -4.684 -35.666 1.00 54.69 286 SER A C 1
ATOM 2381 O O . SER A 1 286 ? 26.988 -3.531 -35.337 1.00 54.69 286 SER A O 1
ATOM 2383 N N . ALA A 1 287 ? 27.563 -5.705 -35.517 1.00 53.56 287 ALA A N 1
ATOM 2384 C CA . ALA A 1 287 ? 28.981 -5.520 -35.226 1.00 53.56 287 ALA A CA 1
ATOM 2385 C C . ALA A 1 287 ? 29.572 -4.455 -36.166 1.00 53.56 287 ALA A C 1
ATOM 2387 O O . ALA A 1 287 ? 29.667 -4.661 -37.377 1.00 53.56 287 ALA A O 1
ATOM 2388 N N . SER A 1 288 ? 29.898 -3.298 -35.605 1.00 55.50 288 SER A N 1
ATOM 2389 C CA . SER A 1 288 ? 30.394 -2.131 -36.320 1.00 55.50 288 SER A CA 1
ATOM 2390 C C . SER A 1 288 ? 31.667 -1.668 -35.631 1.00 55.50 288 SER A C 1
ATOM 2392 O O . SER A 1 288 ? 31.809 -1.795 -34.416 1.00 55.50 288 SER A O 1
ATOM 2394 N N . TYR A 1 289 ? 32.594 -1.124 -36.413 1.00 56.19 289 TYR A N 1
ATOM 2395 C CA . TYR A 1 289 ? 33.768 -0.436 -35.875 1.00 56.19 289 TYR A CA 1
ATOM 2396 C C . TYR A 1 289 ? 33.415 0.915 -35.245 1.00 56.19 289 TYR A C 1
ATOM 2398 O O . TYR A 1 289 ? 34.284 1.526 -34.641 1.00 56.19 289 TYR A O 1
ATOM 2406 N N . TYR A 1 290 ? 32.174 1.379 -35.446 1.00 57.03 290 TYR A N 1
ATOM 2407 C CA . TYR A 1 290 ? 31.658 2.641 -34.928 1.00 57.03 290 TYR A CA 1
ATOM 2408 C C . TYR A 1 290 ? 30.208 2.483 -34.451 1.00 57.03 290 TYR A C 1
ATOM 2410 O O . TYR A 1 290 ? 29.351 2.055 -35.234 1.00 57.03 290 TYR A O 1
ATOM 2418 N N . ASN A 1 291 ? 29.911 2.850 -33.204 1.00 57.62 291 ASN A N 1
ATOM 2419 C CA . ASN A 1 291 ? 28.539 3.021 -32.697 1.00 57.62 291 ASN A CA 1
ATOM 2420 C C . ASN A 1 291 ? 28.180 4.516 -32.518 1.00 57.62 291 ASN A C 1
ATOM 2422 O O . ASN A 1 291 ? 29.047 5.383 -32.616 1.00 57.62 291 ASN A O 1
ATOM 2426 N N . ILE A 1 292 ? 26.905 4.855 -32.258 1.00 60.19 292 ILE A N 1
ATOM 2427 C CA . ILE A 1 292 ? 26.523 6.271 -32.052 1.00 60.19 292 ILE A CA 1
ATOM 2428 C C . ILE A 1 292 ? 27.245 6.908 -30.860 1.00 60.19 292 ILE A C 1
ATOM 2430 O O . ILE A 1 292 ? 27.524 8.096 -30.901 1.00 60.19 292 ILE A O 1
ATOM 2434 N N . VAL A 1 293 ? 27.601 6.141 -29.830 1.00 59.03 293 VAL A N 1
ATOM 2435 C CA . VAL A 1 293 ? 28.354 6.655 -28.680 1.00 59.03 293 VAL A CA 1
ATOM 2436 C C . VAL A 1 293 ? 29.763 7.074 -29.103 1.00 59.03 293 VAL A C 1
ATOM 2438 O O . VAL A 1 293 ? 30.215 8.123 -28.679 1.00 59.03 293 VAL A O 1
ATOM 2441 N N . GLU A 1 294 ? 30.439 6.345 -29.987 1.00 61.44 294 GLU A N 1
ATOM 2442 C CA . GLU A 1 294 ? 31.741 6.741 -30.545 1.00 61.44 294 GLU A CA 1
ATOM 2443 C C . GLU A 1 294 ? 31.619 7.915 -31.519 1.00 61.44 294 GLU A C 1
ATOM 2445 O O . GLU A 1 294 ? 32.503 8.766 -31.578 1.00 61.44 294 GLU A O 1
ATOM 2450 N N . ILE A 1 295 ? 30.504 8.028 -32.247 1.00 62.66 295 ILE A N 1
ATOM 2451 C CA . ILE A 1 295 ? 30.207 9.229 -33.043 1.00 62.66 295 ILE A CA 1
ATOM 2452 C C . ILE A 1 295 ? 30.033 10.447 -32.119 1.00 62.66 295 ILE A C 1
ATOM 2454 O O . ILE A 1 295 ? 30.546 11.523 -32.424 1.00 62.66 295 ILE A O 1
ATOM 2458 N N . LEU A 1 296 ? 29.349 10.267 -30.985 1.00 61.06 296 LEU A N 1
ATOM 2459 C CA . LEU A 1 296 ? 29.096 11.302 -29.980 1.00 61.06 296 LEU A CA 1
ATOM 2460 C C . LEU A 1 296 ? 30.297 11.599 -29.077 1.00 61.06 296 LEU A C 1
ATOM 2462 O O . LEU A 1 296 ? 30.391 12.709 -28.574 1.00 61.06 296 LEU A O 1
ATOM 2466 N N . ASN A 1 297 ? 31.204 10.654 -28.859 1.00 64.88 297 ASN A N 1
ATOM 2467 C CA . ASN A 1 297 ? 32.458 10.870 -28.132 1.00 64.88 297 ASN A CA 1
ATOM 2468 C C . ASN A 1 297 ? 33.539 11.441 -29.059 1.00 64.88 297 ASN A C 1
ATOM 2470 O O . ASN A 1 297 ? 34.439 12.155 -28.622 1.00 64.88 297 ASN A O 1
ATOM 2474 N N . GLY A 1 298 ? 33.408 11.165 -30.354 1.00 61.22 298 GLY A N 1
ATOM 2475 C CA . GLY A 1 298 ? 34.381 11.477 -31.376 1.00 61.22 298 GLY A CA 1
ATOM 2476 C C . GLY A 1 298 ? 35.537 10.473 -31.437 1.00 61.22 298 GLY A C 1
ATOM 2477 O O . GLY A 1 298 ? 35.747 9.667 -30.539 1.00 61.22 298 GLY A O 1
ATOM 2478 N N . ARG A 1 299 ? 36.289 10.527 -32.540 1.00 65.06 299 ARG A N 1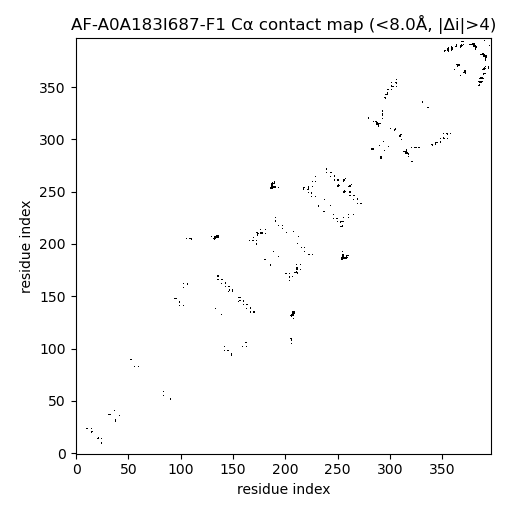
ATOM 2479 C CA . ARG A 1 299 ? 37.511 9.746 -32.780 1.00 65.06 299 ARG A CA 1
ATOM 2480 C C . ARG A 1 299 ? 38.673 10.278 -31.924 1.00 65.06 299 ARG A C 1
ATOM 2482 O O . ARG A 1 299 ? 39.378 11.198 -32.347 1.00 65.06 299 ARG A O 1
ATOM 2489 N N . ASP A 1 300 ? 38.848 9.729 -30.730 1.00 65.12 300 ASP A N 1
ATOM 2490 C CA . ASP A 1 300 ? 39.956 10.021 -29.807 1.00 65.12 300 ASP A CA 1
ATOM 2491 C C . ASP A 1 300 ? 41.314 9.506 -30.326 1.00 65.12 300 ASP A C 1
ATOM 2493 O O . ASP A 1 300 ? 42.340 10.177 -30.176 1.00 65.12 300 ASP A O 1
ATOM 2497 N N . ASP A 1 301 ? 41.295 8.392 -31.057 1.00 63.84 301 ASP A N 1
ATOM 2498 C CA . ASP A 1 301 ? 42.440 7.768 -31.730 1.00 63.84 301 ASP A CA 1
ATOM 2499 C C . ASP A 1 301 ? 43.159 8.677 -32.747 1.00 63.84 301 ASP A C 1
ATOM 2501 O O . ASP A 1 301 ? 44.324 8.450 -33.068 1.00 63.84 301 ASP A O 1
ATOM 2505 N N . LEU A 1 302 ? 42.507 9.719 -33.282 1.00 68.88 302 LEU A N 1
ATOM 2506 C CA . LEU A 1 302 ? 43.105 10.577 -34.315 1.00 68.88 302 LEU A CA 1
ATOM 2507 C C . LEU A 1 302 ? 44.357 11.312 -33.838 1.00 68.88 302 LEU A C 1
ATOM 2509 O O . LEU A 1 302 ? 45.252 11.553 -34.648 1.00 68.88 302 LEU A O 1
ATOM 2513 N N . THR A 1 303 ? 44.421 11.679 -32.559 1.00 72.81 303 THR A N 1
ATOM 2514 C CA . THR A 1 303 ? 45.596 12.360 -31.995 1.00 72.81 303 THR A CA 1
ATOM 2515 C C . THR A 1 303 ? 46.771 11.392 -31.891 1.00 72.81 303 THR A C 1
ATOM 2517 O O . THR A 1 303 ? 47.868 11.705 -32.343 1.00 72.81 303 THR A O 1
ATOM 2520 N N . GLU A 1 304 ? 46.522 10.178 -31.404 1.00 71.75 304 GLU A N 1
ATOM 2521 C CA . GLU A 1 304 ? 47.535 9.123 -31.297 1.00 71.75 304 GLU A CA 1
ATOM 2522 C C . GLU A 1 304 ? 48.037 8.670 -32.678 1.00 71.75 304 GLU A C 1
ATOM 2524 O O . GLU A 1 304 ? 49.238 8.485 -32.883 1.00 71.75 304 GLU A O 1
ATOM 2529 N N . LEU A 1 305 ? 47.140 8.582 -33.668 1.00 68.69 305 LEU A N 1
ATOM 2530 C CA . LEU A 1 305 ? 47.495 8.296 -35.061 1.00 68.69 305 LEU A CA 1
ATOM 2531 C C . LEU A 1 305 ? 48.366 9.398 -35.680 1.00 68.69 305 LEU A C 1
ATOM 2533 O O . LEU A 1 305 ? 49.253 9.099 -36.478 1.00 68.69 305 LEU A O 1
ATOM 2537 N N . ILE A 1 306 ? 48.124 10.666 -35.331 1.00 71.31 306 ILE A N 1
ATOM 2538 C CA . ILE A 1 306 ? 48.968 11.803 -35.737 1.00 71.31 306 ILE A CA 1
ATOM 2539 C C . ILE A 1 306 ? 50.366 11.696 -35.115 1.00 71.31 306 ILE A C 1
ATOM 2541 O O . ILE A 1 306 ? 51.348 12.057 -35.762 1.00 71.31 306 ILE A O 1
ATOM 2545 N N . GLU A 1 307 ? 50.461 11.178 -33.893 1.00 73.06 307 GLU A N 1
ATOM 2546 C CA . GLU A 1 307 ? 51.723 10.938 -33.183 1.00 73.06 307 GLU A CA 1
ATOM 2547 C C . GLU A 1 307 ? 52.429 9.637 -33.617 1.00 73.06 307 GLU A C 1
ATOM 2549 O O . GLU A 1 307 ? 53.554 9.372 -33.190 1.00 73.06 307 GLU A O 1
ATOM 2554 N N . GLY A 1 308 ? 51.817 8.852 -34.512 1.00 62.94 308 GLY A N 1
ATOM 2555 C CA . GLY A 1 308 ? 52.403 7.642 -35.096 1.00 62.94 308 GLY A CA 1
ATOM 2556 C C . GLY A 1 308 ? 52.185 6.364 -34.281 1.00 62.94 308 GLY A C 1
ATOM 2557 O O . GLY A 1 308 ? 52.867 5.366 -34.516 1.00 62.94 308 GLY A O 1
ATOM 2558 N N . VAL A 1 309 ? 51.245 6.364 -33.333 1.00 67.75 309 VAL A N 1
ATOM 2559 C CA . VAL A 1 309 ? 50.884 5.179 -32.546 1.00 67.75 309 VAL A CA 1
ATOM 2560 C C . VAL A 1 309 ? 49.893 4.321 -33.337 1.00 67.75 309 VAL A C 1
ATOM 2562 O O . VAL A 1 309 ? 48.857 4.796 -33.797 1.00 67.75 309 VAL A O 1
ATOM 2565 N N . ALA A 1 310 ? 50.214 3.038 -33.525 1.00 59.84 310 ALA A N 1
ATOM 2566 C CA . ALA A 1 310 ? 49.346 2.098 -34.229 1.00 59.84 310 ALA A CA 1
ATOM 2567 C C . ALA A 1 310 ? 48.333 1.462 -33.264 1.00 59.84 310 ALA A C 1
ATOM 2569 O O . ALA A 1 310 ? 48.691 0.584 -32.477 1.00 59.84 310 ALA A O 1
ATOM 2570 N N . THR A 1 311 ? 47.066 1.865 -33.364 1.00 57.69 311 THR A N 1
ATOM 2571 C CA . THR A 1 311 ? 45.974 1.315 -32.545 1.00 57.69 311 THR A CA 1
ATOM 2572 C C . THR A 1 311 ? 45.230 0.215 -33.318 1.00 57.69 311 THR A C 1
ATOM 2574 O O . THR A 1 311 ? 44.815 0.441 -34.460 1.00 57.69 311 THR A O 1
ATOM 2577 N N . PRO A 1 312 ? 45.073 -1.003 -32.763 1.00 58.16 312 PRO A N 1
ATOM 2578 C CA . PRO A 1 312 ? 44.333 -2.070 -33.428 1.00 58.16 312 PRO A CA 1
ATOM 2579 C C . PRO A 1 312 ? 42.846 -1.710 -33.555 1.00 58.16 312 PRO A C 1
ATOM 2581 O O . PRO A 1 312 ? 42.237 -1.221 -32.609 1.00 58.16 312 PRO A O 1
ATOM 2584 N N . LEU A 1 313 ? 42.250 -1.998 -34.716 1.00 55.09 313 LEU A N 1
ATOM 2585 C CA . LEU A 1 313 ? 40.806 -1.861 -34.923 1.00 55.09 313 LEU A CA 1
ATOM 2586 C C . LEU A 1 313 ? 40.076 -2.939 -34.115 1.00 55.09 313 LEU A C 1
ATOM 2588 O O . LEU A 1 313 ? 40.177 -4.128 -34.427 1.00 55.09 313 LEU A O 1
ATOM 2592 N N . ILE A 1 314 ? 39.343 -2.524 -33.085 1.00 56.16 314 ILE A N 1
ATOM 2593 C CA . ILE A 1 314 ? 38.525 -3.411 -32.258 1.00 56.16 314 ILE A CA 1
ATOM 2594 C C . ILE A 1 314 ? 37.075 -3.300 -32.732 1.00 56.16 314 ILE A C 1
ATOM 2596 O O . ILE A 1 314 ? 36.555 -2.211 -32.951 1.00 56.16 314 ILE A O 1
ATOM 2600 N N . LEU A 1 315 ? 36.435 -4.448 -32.935 1.00 54.78 315 LEU A N 1
ATOM 2601 C CA . LEU A 1 315 ? 35.017 -4.526 -33.266 1.00 54.78 315 LEU A CA 1
ATOM 2602 C C . LEU A 1 315 ? 34.217 -4.259 -31.986 1.00 54.78 315 LEU A C 1
ATOM 2604 O O . LEU A 1 315 ? 34.401 -4.975 -30.999 1.00 54.78 315 LEU A O 1
ATOM 2608 N N . VAL A 1 316 ? 33.351 -3.248 -31.983 1.00 57.00 316 VAL A N 1
ATOM 2609 C CA . VAL A 1 316 ? 32.586 -2.908 -30.780 1.00 57.00 316 VAL A CA 1
ATOM 2610 C C . VAL A 1 316 ? 31.401 -3.858 -30.639 1.00 57.00 316 VAL A C 1
ATOM 2612 O O . VAL A 1 316 ? 30.599 -4.017 -31.563 1.00 57.00 316 VAL A O 1
ATOM 2615 N N . ASP A 1 317 ? 31.295 -4.504 -29.476 1.00 55.22 317 ASP A N 1
ATOM 2616 C CA . ASP A 1 317 ? 30.163 -5.371 -29.161 1.00 55.22 317 ASP A CA 1
ATOM 2617 C C . ASP A 1 317 ? 28.920 -4.532 -28.825 1.00 55.22 317 ASP A C 1
ATOM 2619 O O . ASP A 1 317 ? 28.958 -3.597 -28.023 1.00 55.22 317 ASP A O 1
ATOM 2623 N N . SER A 1 318 ? 27.794 -4.919 -29.419 1.00 52.56 318 SER A N 1
ATOM 2624 C CA . SER A 1 318 ? 26.451 -4.390 -29.176 1.00 52.56 318 SER A CA 1
ATOM 2625 C C . SER A 1 318 ? 26.046 -4.324 -27.695 1.00 52.56 318 SER A C 1
ATOM 2627 O O . SER A 1 318 ? 25.235 -3.476 -27.321 1.00 52.56 318 SER A O 1
ATOM 2629 N N . LEU A 1 319 ? 26.619 -5.180 -26.840 1.00 53.25 319 LEU A N 1
ATOM 2630 C CA . LEU A 1 319 ? 26.306 -5.251 -25.409 1.00 53.25 319 LEU A CA 1
ATOM 2631 C C . LEU A 1 319 ? 26.910 -4.104 -24.573 1.00 53.25 319 LEU A C 1
ATOM 2633 O O . LEU A 1 319 ? 26.386 -3.816 -23.500 1.00 53.25 319 LEU A O 1
ATOM 2637 N N . LEU A 1 320 ? 27.939 -3.403 -25.069 1.00 54.72 320 LEU A N 1
ATOM 2638 C CA . LEU A 1 320 ? 28.579 -2.259 -24.388 1.00 54.72 320 LEU A CA 1
ATOM 2639 C C . LEU A 1 320 ? 27.776 -0.949 -24.505 1.00 54.72 320 LEU A C 1
ATOM 2641 O O . LEU A 1 320 ? 28.158 0.079 -23.949 1.00 54.72 320 LEU A O 1
ATOM 2645 N N . PHE A 1 321 ? 26.672 -0.946 -25.254 1.00 52.56 321 PHE A N 1
ATOM 2646 C CA . PHE A 1 321 ? 25.926 0.275 -25.551 1.00 52.56 321 PHE A CA 1
ATOM 2647 C C . PHE A 1 321 ? 25.083 0.785 -24.372 1.00 52.56 321 PHE A C 1
ATOM 2649 O O . PHE A 1 321 ? 24.984 1.993 -24.166 1.00 52.56 321 PHE A O 1
ATOM 2656 N N . CYS A 1 322 ? 24.499 -0.119 -23.576 1.00 52.69 322 CYS A N 1
ATOM 2657 C CA . CYS A 1 322 ? 23.633 0.258 -22.453 1.00 52.69 322 CYS A CA 1
ATOM 2658 C C . CYS A 1 322 ? 24.372 1.084 -21.389 1.00 52.69 322 CYS A C 1
ATOM 2660 O O . CYS A 1 322 ? 23.801 2.037 -20.863 1.00 52.69 322 CYS A O 1
ATOM 2662 N N . ASP A 1 323 ? 25.643 0.773 -21.125 1.00 55.91 323 ASP A N 1
ATOM 2663 C CA . ASP A 1 323 ? 26.455 1.485 -20.128 1.00 55.91 323 ASP A CA 1
ATOM 2664 C C . ASP A 1 323 ? 26.795 2.920 -20.569 1.00 55.91 323 ASP A C 1
ATOM 2666 O O . ASP A 1 323 ? 26.972 3.818 -19.745 1.00 55.91 323 ASP A O 1
ATOM 2670 N N . ASN A 1 324 ? 26.801 3.164 -21.881 1.00 58.00 324 ASN A N 1
ATOM 2671 C CA . ASN A 1 324 ? 27.163 4.442 -22.482 1.00 58.00 324 ASN A CA 1
ATOM 2672 C C . ASN A 1 324 ? 25.976 5.393 -22.711 1.00 58.00 324 ASN A C 1
ATOM 2674 O O . ASN A 1 324 ? 26.174 6.545 -23.100 1.00 58.00 324 ASN A O 1
ATOM 2678 N N . TRP A 1 325 ? 24.740 4.950 -22.457 1.00 62.62 325 TRP A N 1
ATOM 2679 C CA . TRP A 1 325 ? 23.549 5.799 -22.593 1.00 62.62 325 TRP A CA 1
ATOM 2680 C C . TRP A 1 325 ? 23.567 6.997 -21.633 1.00 62.62 325 TRP A C 1
ATOM 2682 O O . TRP A 1 325 ? 23.091 8.079 -21.970 1.00 62.62 325 TRP A O 1
ATOM 2692 N N . THR A 1 326 ? 24.218 6.833 -20.480 1.00 63.16 326 THR A N 1
ATOM 2693 C CA . THR A 1 326 ? 24.485 7.906 -19.508 1.00 63.16 326 THR A CA 1
ATOM 2694 C C . THR A 1 326 ? 25.212 9.108 -20.122 1.00 63.16 326 THR A C 1
ATOM 2696 O O . THR A 1 326 ? 25.045 10.230 -19.653 1.00 63.16 326 THR A O 1
ATOM 2699 N N . TYR A 1 327 ? 25.981 8.914 -21.199 1.00 63.16 327 TYR A N 1
ATOM 2700 C CA . TYR A 1 327 ? 26.630 10.010 -21.918 1.00 63.16 327 TYR A CA 1
ATOM 2701 C C . TYR A 1 327 ? 25.624 10.870 -22.693 1.00 63.16 327 TYR A C 1
ATOM 2703 O O . TYR A 1 327 ? 25.734 12.094 -22.699 1.00 63.16 327 TYR A O 1
ATOM 2711 N N . ILE A 1 328 ? 24.619 10.233 -23.304 1.00 65.19 328 ILE A N 1
ATOM 2712 C CA . ILE A 1 328 ? 23.536 10.907 -24.034 1.00 65.19 328 ILE A CA 1
ATOM 2713 C C . ILE A 1 328 ? 22.614 11.644 -23.057 1.00 65.19 328 ILE A C 1
ATOM 2715 O O . ILE A 1 328 ? 22.168 12.748 -23.356 1.00 65.19 328 ILE A O 1
ATOM 2719 N N . GLU A 1 329 ? 22.380 11.081 -21.868 1.00 66.00 329 GLU A N 1
ATOM 2720 C CA . GLU A 1 329 ? 21.576 11.714 -20.811 1.00 66.00 329 GLU A CA 1
ATOM 2721 C C . GLU A 1 329 ? 22.151 13.049 -20.303 1.00 66.00 329 GLU A C 1
ATOM 2723 O O . GLU A 1 329 ? 21.407 13.844 -19.733 1.00 66.00 329 GLU A O 1
ATOM 2728 N N . ASN A 1 330 ? 23.441 13.332 -20.529 1.00 69.75 330 ASN A N 1
ATOM 2729 C CA . ASN A 1 330 ? 24.043 14.621 -20.169 1.00 69.75 330 ASN A CA 1
ATOM 2730 C C . ASN A 1 330 ? 23.581 15.781 -21.066 1.00 69.75 330 ASN A C 1
ATOM 2732 O O . ASN A 1 330 ? 23.801 16.941 -20.716 1.00 69.75 330 ASN A O 1
ATOM 2736 N N . PHE A 1 331 ? 22.977 15.491 -22.221 1.00 73.31 331 PHE A N 1
ATOM 2737 C CA . PHE A 1 331 ? 22.429 16.510 -23.108 1.00 73.31 331 PHE A CA 1
ATOM 2738 C C . PHE A 1 331 ? 20.958 16.744 -22.763 1.00 73.31 331 PHE A C 1
ATOM 2740 O O . PHE A 1 331 ? 20.107 15.875 -22.940 1.00 73.31 331 PHE A O 1
ATOM 2747 N N . GLU A 1 332 ? 20.649 17.947 -22.288 1.00 73.06 332 GLU A N 1
ATOM 2748 C CA . GLU A 1 332 ? 19.300 18.329 -21.861 1.00 73.06 332 GLU A CA 1
ATOM 2749 C C . GLU A 1 332 ? 18.382 18.647 -23.054 1.00 73.06 332 GLU A C 1
ATOM 2751 O O . GLU A 1 332 ? 17.158 18.654 -22.912 1.00 73.06 332 GLU A O 1
ATOM 2756 N N . SER A 1 333 ? 18.954 18.921 -24.235 1.00 75.38 333 SER A N 1
ATOM 2757 C CA . SER A 1 333 ? 18.197 19.247 -25.446 1.00 75.38 333 SER A CA 1
ATOM 2758 C C . SER A 1 333 ? 18.849 18.746 -26.740 1.00 75.38 333 SER A C 1
ATOM 2760 O O . SER A 1 333 ? 20.052 18.479 -26.811 1.00 75.38 333 SER A O 1
ATOM 2762 N N . VAL A 1 334 ? 18.040 18.661 -27.803 1.00 72.75 334 VAL A N 1
ATOM 2763 C CA . VAL A 1 334 ? 18.489 18.263 -29.150 1.00 72.75 334 VAL A CA 1
ATOM 2764 C C . VAL A 1 334 ? 19.477 19.279 -29.727 1.00 72.75 334 VAL A C 1
ATOM 2766 O O . VAL A 1 334 ? 20.424 18.902 -30.414 1.00 72.75 334 VAL A O 1
ATOM 2769 N N . GLU A 1 335 ? 19.304 20.566 -29.428 1.00 78.69 335 GLU A N 1
ATOM 2770 C CA . GLU A 1 335 ? 20.209 21.627 -29.872 1.00 78.69 335 GLU A CA 1
ATOM 2771 C C . GLU A 1 335 ? 21.598 21.478 -29.241 1.00 78.69 335 GLU A C 1
ATOM 2773 O O . GLU A 1 335 ? 22.600 21.637 -29.940 1.00 78.69 335 GLU A O 1
ATOM 2778 N N . GLN A 1 336 ? 21.668 21.124 -27.950 1.00 77.31 336 GLN A N 1
ATOM 2779 C CA . GLN A 1 336 ? 22.941 20.865 -27.266 1.00 77.31 336 GLN A CA 1
ATOM 2780 C C . GLN A 1 336 ? 23.677 19.682 -27.900 1.00 77.31 336 GLN A C 1
ATOM 2782 O O . GLN A 1 336 ? 24.871 19.781 -28.191 1.00 77.31 336 GLN A O 1
ATOM 2787 N N . LEU A 1 337 ? 22.953 18.591 -28.167 1.00 75.25 337 LEU A N 1
ATOM 2788 C CA . LEU A 1 337 ? 23.506 17.410 -28.825 1.00 75.25 337 LEU A CA 1
ATOM 2789 C C . LEU A 1 337 ? 23.998 17.734 -30.245 1.00 75.25 337 LEU A C 1
ATOM 2791 O O . LEU A 1 337 ? 25.093 17.331 -30.628 1.00 75.25 337 LEU A O 1
ATOM 2795 N N . THR A 1 338 ? 23.223 18.507 -31.008 1.00 77.62 338 THR A N 1
ATOM 2796 C CA . THR A 1 338 ? 23.576 18.906 -32.381 1.00 77.62 338 THR A CA 1
ATOM 2797 C C . THR A 1 338 ? 24.843 19.758 -32.397 1.00 77.62 338 THR A C 1
ATOM 2799 O O . THR A 1 338 ? 25.781 19.458 -33.130 1.00 77.62 338 THR A O 1
ATOM 2802 N N . HIS A 1 339 ? 24.921 20.772 -31.530 1.00 83.50 339 HIS A N 1
ATOM 2803 C CA . HIS A 1 339 ? 26.100 21.630 -31.425 1.00 83.50 339 HIS A CA 1
ATOM 2804 C C . HIS A 1 339 ? 27.358 20.843 -31.020 1.00 83.50 339 HIS A C 1
ATOM 2806 O O . HIS A 1 339 ? 28.455 21.112 -31.513 1.00 83.50 339 HIS A O 1
ATOM 2812 N N . HIS A 1 340 ? 27.214 19.865 -30.122 1.00 82.31 340 HIS A N 1
ATOM 2813 C CA . HIS A 1 340 ? 28.308 18.978 -29.730 1.00 82.31 340 HIS A CA 1
ATOM 2814 C C . HIS A 1 340 ? 28.812 18.134 -30.905 1.00 82.31 340 HIS A C 1
ATOM 2816 O O . HIS A 1 340 ? 30.014 18.125 -31.177 1.00 82.31 340 HIS A O 1
ATOM 2822 N N . VAL A 1 341 ? 27.903 17.503 -31.655 1.00 77.69 341 VAL A N 1
ATOM 2823 C CA . VAL A 1 341 ? 28.242 16.716 -32.853 1.00 77.69 341 VAL A CA 1
ATOM 2824 C C . VAL A 1 341 ? 28.930 17.574 -33.914 1.00 77.69 341 VAL A C 1
ATOM 2826 O O . VAL A 1 341 ? 29.962 17.167 -34.448 1.00 77.69 341 VAL A O 1
ATOM 2829 N N . ASP A 1 342 ? 28.421 18.776 -34.182 1.00 80.06 342 ASP A N 1
ATOM 2830 C CA . ASP A 1 342 ? 29.019 19.698 -35.155 1.00 80.06 342 ASP A CA 1
ATOM 2831 C C . ASP A 1 342 ? 30.429 20.139 -34.727 1.00 80.06 342 ASP A C 1
ATOM 2833 O O . ASP A 1 342 ? 31.360 20.175 -35.538 1.00 80.06 342 ASP A O 1
ATOM 2837 N N . SER A 1 343 ? 30.619 20.420 -33.435 1.00 83.62 343 SER A N 1
ATOM 2838 C CA . SER A 1 343 ? 31.925 20.766 -32.865 1.00 83.62 343 SER A CA 1
ATOM 2839 C C . SER A 1 343 ? 32.928 19.614 -32.995 1.00 83.62 343 SER A C 1
ATOM 2841 O O . SER A 1 343 ? 34.069 19.830 -33.422 1.00 83.62 343 SER A O 1
ATOM 2843 N N . LEU A 1 344 ? 32.508 18.384 -32.681 1.00 79.81 344 LEU A N 1
ATOM 2844 C CA . LEU A 1 344 ? 33.335 17.189 -32.851 1.00 79.81 344 LEU A CA 1
ATOM 2845 C C . LEU A 1 344 ? 33.688 16.948 -34.315 1.00 79.81 344 LEU A C 1
ATOM 2847 O O . LEU A 1 344 ? 34.846 16.671 -34.627 1.00 79.81 344 LEU A O 1
ATOM 2851 N N . TYR A 1 345 ? 32.723 17.094 -35.221 1.00 78.69 345 TYR A N 1
ATOM 2852 C CA . TYR A 1 345 ? 32.955 16.945 -36.651 1.00 78.69 345 TYR A CA 1
ATOM 2853 C C . TYR A 1 345 ? 33.994 17.953 -37.161 1.00 78.69 345 TYR A C 1
ATOM 2855 O O . TYR A 1 345 ? 34.929 17.579 -37.872 1.00 78.69 345 TYR A O 1
ATOM 2863 N N . GLU A 1 346 ? 33.902 19.220 -36.750 1.00 81.44 346 GLU A N 1
ATOM 2864 C CA . GLU A 1 346 ? 34.890 20.240 -37.112 1.00 81.44 346 GLU A CA 1
ATOM 2865 C C . GLU A 1 346 ? 36.284 19.947 -36.539 1.00 81.44 346 GLU A C 1
ATOM 2867 O O . GLU A 1 346 ? 37.292 20.127 -37.233 1.00 81.44 346 GLU A O 1
ATOM 2872 N N . GLN A 1 347 ? 36.372 19.453 -35.300 1.00 81.69 347 GLN A N 1
ATOM 2873 C CA . GLN A 1 347 ? 37.644 19.020 -34.715 1.00 81.69 347 GLN A CA 1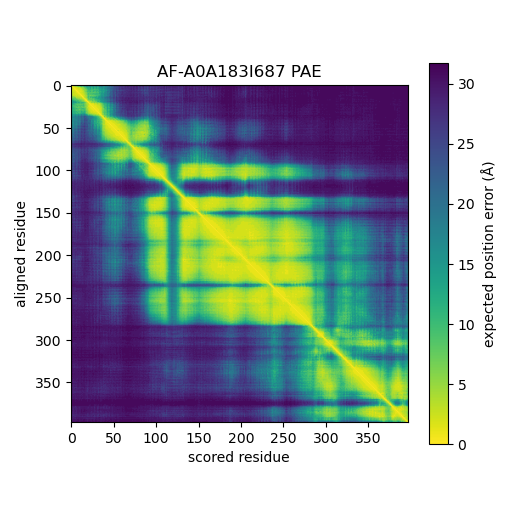
ATOM 2874 C C . GLN A 1 347 ? 38.247 17.836 -35.479 1.00 81.69 347 GLN A C 1
ATOM 2876 O O . GLN A 1 347 ? 39.401 17.908 -35.910 1.00 81.69 347 GLN A O 1
ATOM 2881 N N . GLN A 1 348 ? 37.466 16.784 -35.729 1.00 79.50 348 GLN A N 1
ATOM 2882 C CA . GLN A 1 348 ? 37.907 15.613 -36.489 1.00 79.50 348 GLN A CA 1
ATOM 2883 C C . GLN A 1 348 ? 38.338 15.988 -37.903 1.00 79.50 348 GLN A C 1
ATOM 2885 O O . GLN A 1 348 ? 39.370 15.521 -38.384 1.00 79.50 348 GLN A O 1
ATOM 2890 N N . ARG A 1 349 ? 37.600 16.882 -38.568 1.00 81.50 349 ARG A N 1
ATOM 2891 C CA . ARG A 1 349 ? 37.951 17.385 -39.897 1.00 81.50 349 ARG A CA 1
ATOM 2892 C C . ARG A 1 349 ? 39.327 18.048 -39.897 1.00 81.50 349 ARG A C 1
ATOM 2894 O O . ARG A 1 349 ? 40.119 17.801 -40.808 1.00 81.50 349 ARG A O 1
ATOM 2901 N N . ARG A 1 350 ? 39.642 18.859 -38.880 1.00 83.19 350 ARG A N 1
ATOM 2902 C CA . ARG A 1 350 ? 40.970 19.484 -38.732 1.00 83.19 350 ARG A CA 1
ATOM 2903 C C . ARG A 1 350 ? 42.059 18.437 -38.508 1.00 83.19 350 ARG A C 1
ATOM 2905 O O . ARG A 1 350 ? 43.080 18.489 -39.191 1.00 83.19 350 ARG A O 1
ATOM 2912 N N . LEU A 1 351 ? 41.831 17.475 -37.614 1.00 81.38 351 LEU A N 1
ATOM 2913 C CA . LEU A 1 351 ? 42.791 16.409 -37.309 1.00 81.38 351 LEU A CA 1
ATOM 2914 C C . LEU A 1 351 ? 43.045 15.499 -38.519 1.00 81.38 351 LEU A C 1
ATOM 2916 O O . LEU A 1 351 ? 44.196 15.245 -38.853 1.00 81.38 351 LEU A O 1
ATOM 2920 N N . ILE A 1 352 ? 42.007 15.102 -39.262 1.00 80.12 352 ILE A N 1
ATOM 2921 C CA . ILE A 1 352 ? 42.140 14.322 -40.503 1.00 80.12 352 ILE A CA 1
ATOM 2922 C C . ILE A 1 352 ? 42.977 15.067 -41.546 1.00 80.12 352 ILE A C 1
ATOM 2924 O O . ILE A 1 352 ? 43.812 14.454 -42.209 1.00 80.12 352 ILE A O 1
ATOM 2928 N N . ILE A 1 353 ? 42.794 16.382 -41.705 1.00 83.44 353 ILE A N 1
ATOM 2929 C CA . ILE A 1 353 ? 43.618 17.179 -42.628 1.00 83.44 353 ILE A CA 1
ATOM 2930 C C . ILE A 1 353 ? 45.089 17.167 -42.188 1.00 83.44 353 ILE A C 1
ATOM 2932 O O . ILE A 1 353 ? 45.974 17.031 -43.034 1.00 83.44 353 ILE A O 1
ATOM 2936 N N . THR A 1 354 ? 45.359 17.287 -40.888 1.00 83.94 354 THR A N 1
ATOM 2937 C CA . THR A 1 354 ? 46.719 17.200 -40.334 1.00 83.94 354 THR A CA 1
ATOM 2938 C C . THR A 1 354 ? 47.327 15.817 -40.561 1.00 83.94 354 THR A C 1
ATOM 2940 O O . THR A 1 354 ? 48.423 15.719 -41.110 1.00 83.94 354 THR A O 1
ATOM 2943 N N . LEU A 1 355 ? 46.584 14.755 -40.246 1.00 80.50 355 LEU A N 1
ATOM 2944 C CA . LEU A 1 355 ? 46.998 13.370 -40.453 1.00 80.50 355 LEU A CA 1
ATOM 2945 C C . LEU A 1 355 ? 47.299 13.085 -41.930 1.00 80.50 355 LEU A C 1
ATOM 2947 O O . LEU A 1 355 ? 48.313 12.472 -42.246 1.00 80.50 355 LEU A O 1
ATOM 2951 N N . ARG A 1 356 ? 46.475 13.593 -42.858 1.00 83.56 356 ARG A N 1
ATOM 2952 C CA . ARG A 1 356 ? 46.721 13.480 -44.306 1.00 83.56 356 ARG A CA 1
ATOM 2953 C C . ARG A 1 356 ? 48.038 14.118 -44.727 1.00 83.56 356 ARG A C 1
ATOM 2955 O O . ARG A 1 356 ? 48.754 13.527 -45.529 1.00 83.56 356 ARG A O 1
ATOM 2962 N N . LYS A 1 357 ? 48.344 15.313 -44.210 1.00 85.12 357 LYS A N 1
ATOM 2963 C CA . LYS A 1 357 ? 49.593 16.026 -44.518 1.00 85.12 357 LYS A CA 1
ATOM 2964 C C . LYS A 1 357 ? 50.808 15.269 -43.993 1.00 85.12 357 LYS A C 1
ATOM 2966 O O . LYS A 1 357 ? 51.777 15.114 -44.727 1.00 85.12 357 LYS A O 1
ATOM 2971 N N . LEU A 1 358 ? 50.741 14.766 -42.761 1.00 83.25 358 LEU A N 1
ATOM 2972 C CA . LEU A 1 358 ? 51.807 13.942 -42.185 1.00 83.25 358 LEU A CA 1
ATOM 2973 C C . LEU A 1 358 ? 52.003 12.663 -43.001 1.00 83.25 358 LEU A C 1
ATOM 2975 O O . LEU A 1 358 ? 53.117 12.355 -43.421 1.00 83.25 358 LEU A O 1
ATOM 2979 N N . ASN A 1 359 ? 50.909 11.981 -43.340 1.00 81.56 359 ASN A N 1
ATOM 2980 C CA . ASN A 1 359 ? 50.967 10.744 -44.108 1.00 81.56 359 ASN A CA 1
ATOM 2981 C C . ASN A 1 359 ? 51.450 10.924 -45.561 1.00 81.56 359 ASN A C 1
ATOM 2983 O O . ASN A 1 359 ? 51.945 9.999 -46.209 1.00 81.56 359 ASN A O 1
ATOM 2987 N N . GLU A 1 360 ? 51.332 12.120 -46.123 1.00 83.06 360 GLU A N 1
ATOM 2988 C CA . GLU A 1 360 ? 51.933 12.400 -47.425 1.00 83.06 360 GLU A CA 1
ATOM 2989 C C . GLU A 1 360 ? 53.459 12.416 -47.362 1.00 83.06 360 GLU A C 1
ATOM 2991 O O . GLU A 1 360 ? 54.094 11.856 -48.262 1.00 83.06 360 GLU A O 1
ATOM 2996 N N . VAL A 1 361 ? 54.019 12.985 -46.290 1.00 83.50 361 VAL A N 1
ATOM 2997 C CA . VAL A 1 361 ? 55.465 13.132 -46.069 1.00 83.50 361 VAL A CA 1
ATOM 2998 C C . VAL A 1 361 ? 56.109 11.814 -45.651 1.00 83.50 361 VAL A C 1
ATOM 3000 O O . VAL A 1 361 ? 57.183 11.476 -46.143 1.00 83.50 361 VAL A O 1
ATOM 3003 N N . HIS A 1 362 ? 55.441 11.058 -44.785 1.00 79.88 362 HIS A N 1
ATOM 3004 C CA . HIS A 1 362 ? 55.947 9.792 -44.274 1.00 79.88 362 HIS A CA 1
ATOM 3005 C C . HIS A 1 362 ? 56.147 8.746 -45.380 1.00 79.88 362 HIS A C 1
ATOM 3007 O O . HIS A 1 362 ? 55.367 8.624 -46.345 1.00 79.88 362 HIS A O 1
ATOM 3013 N N . SER A 1 363 ? 57.229 7.983 -45.233 1.00 78.31 363 SER A N 1
ATOM 3014 C CA . SER A 1 363 ? 57.575 6.907 -46.157 1.00 78.31 363 SER A CA 1
ATOM 3015 C C . SER A 1 363 ? 56.724 5.664 -45.892 1.00 78.31 363 SER A C 1
ATOM 3017 O O . SER A 1 363 ? 56.168 5.475 -44.812 1.00 78.31 363 SER A O 1
ATOM 3019 N N . ILE A 1 364 ? 56.622 4.773 -46.880 1.00 74.88 364 ILE A N 1
ATOM 3020 C CA . ILE A 1 364 ? 55.856 3.532 -46.706 1.00 74.88 364 ILE A CA 1
ATOM 3021 C C . ILE A 1 364 ? 56.447 2.625 -45.616 1.00 74.88 364 ILE A C 1
ATOM 3023 O O . ILE A 1 364 ? 55.702 1.923 -44.940 1.00 74.88 364 ILE A O 1
ATOM 3027 N N . GLY A 1 365 ? 57.769 2.668 -45.413 1.00 68.94 365 GLY A N 1
ATOM 3028 C CA . GLY A 1 365 ? 58.456 1.901 -44.372 1.00 68.94 365 GLY A CA 1
ATOM 3029 C C . GLY A 1 365 ? 58.152 2.386 -42.953 1.00 68.94 365 GLY A C 1
ATOM 3030 O O . GLY A 1 365 ? 58.235 1.593 -42.023 1.00 68.94 365 GLY A O 1
ATOM 3031 N N . GLU A 1 366 ? 57.757 3.654 -42.801 1.00 69.44 366 GLU A N 1
ATOM 3032 C CA . GLU A 1 366 ? 57.367 4.254 -41.516 1.00 69.44 366 GLU A CA 1
ATOM 3033 C C . GLU A 1 366 ? 55.917 3.936 -41.132 1.00 69.44 366 GLU A C 1
ATOM 3035 O O . GLU A 1 366 ? 55.569 3.986 -39.958 1.00 69.44 366 GLU A O 1
ATOM 3040 N N . MET A 1 367 ? 55.068 3.599 -42.106 1.00 71.19 367 MET A N 1
ATOM 3041 C CA . MET A 1 367 ? 53.632 3.387 -41.881 1.00 71.19 367 MET A CA 1
ATOM 3042 C C . MET A 1 367 ? 53.187 1.938 -41.989 1.00 71.19 367 MET A C 1
ATOM 3044 O O . MET A 1 367 ? 52.236 1.514 -41.332 1.00 71.19 367 MET A O 1
ATOM 3048 N N . CYS A 1 368 ? 53.795 1.188 -42.904 1.00 71.75 368 CYS A N 1
ATOM 3049 C CA . CYS A 1 368 ? 53.375 -0.169 -43.171 1.00 71.75 368 CYS A CA 1
ATOM 3050 C C . CYS A 1 368 ? 53.879 -1.087 -42.054 1.00 71.75 368 CYS A C 1
ATOM 3052 O O . CYS A 1 368 ? 55.054 -1.057 -41.692 1.00 71.75 368 CYS A O 1
ATOM 3054 N N . LEU A 1 369 ? 53.020 -2.002 -41.594 1.00 68.25 369 LEU A N 1
ATOM 3055 C CA . LEU A 1 369 ? 53.319 -3.010 -40.561 1.00 68.25 369 LEU A CA 1
ATOM 3056 C C . LEU A 1 369 ? 54.458 -3.985 -40.929 1.00 68.25 369 LEU A C 1
ATOM 3058 O O . LEU A 1 369 ? 54.778 -4.883 -40.159 1.00 68.25 369 LEU A O 1
ATOM 3062 N N . CYS A 1 370 ? 55.065 -3.835 -42.109 1.00 69.25 370 CYS A N 1
ATOM 3063 C CA . CYS A 1 370 ? 56.213 -4.618 -42.550 1.00 69.25 370 CYS A CA 1
ATOM 3064 C C . CYS A 1 370 ? 57.546 -4.112 -41.969 1.00 69.25 370 CYS A C 1
ATOM 3066 O O . CYS A 1 370 ? 58.580 -4.716 -42.252 1.00 69.25 370 CYS A O 1
ATOM 3068 N N . SER A 1 371 ? 57.541 -2.997 -41.220 1.00 58.56 371 SER A N 1
ATOM 3069 C CA . SER A 1 371 ? 58.708 -2.414 -40.531 1.00 58.56 371 SER A CA 1
ATOM 3070 C C . SER A 1 371 ? 59.946 -2.233 -41.425 1.00 58.56 371 SER A C 1
ATOM 3072 O O . SER A 1 371 ? 61.077 -2.349 -40.962 1.00 58.56 371 SER A O 1
ATOM 3074 N N . GLY A 1 372 ? 59.741 -2.000 -42.728 1.00 57.19 372 GLY A N 1
ATOM 3075 C CA . GLY A 1 372 ? 60.820 -1.861 -43.715 1.00 57.19 372 GLY A CA 1
ATOM 3076 C C . GLY A 1 372 ? 61.652 -3.127 -43.982 1.00 57.19 372 GLY A C 1
ATOM 3077 O O . GLY A 1 372 ? 62.711 -3.026 -44.589 1.00 57.19 372 GLY A O 1
ATOM 3078 N N . ALA A 1 373 ? 61.211 -4.311 -43.543 1.00 55.44 373 ALA A N 1
ATOM 3079 C CA . ALA A 1 373 ? 62.054 -5.510 -43.499 1.00 55.44 373 ALA A CA 1
ATOM 3080 C C . ALA A 1 373 ? 62.192 -6.292 -44.825 1.00 55.44 373 ALA A C 1
ATOM 3082 O O . ALA A 1 373 ? 62.884 -7.307 -44.847 1.00 55.44 373 ALA A O 1
ATOM 3083 N N . MET A 1 374 ? 61.548 -5.875 -45.920 1.00 55.31 374 MET A N 1
ATOM 3084 C CA . MET A 1 374 ? 61.561 -6.619 -47.187 1.00 55.31 374 MET A CA 1
ATOM 3085 C C . MET A 1 374 ? 61.542 -5.664 -48.390 1.00 55.31 374 MET A C 1
ATOM 3087 O O . MET A 1 374 ? 60.697 -4.769 -48.434 1.00 55.31 374 MET A O 1
ATOM 3091 N N . ASP A 1 375 ? 62.424 -5.897 -49.372 1.00 54.72 375 ASP A N 1
ATOM 3092 C CA . ASP A 1 375 ? 62.319 -5.370 -50.745 1.00 54.72 375 ASP A CA 1
ATOM 3093 C C . ASP A 1 375 ? 61.062 -5.978 -51.389 1.00 54.72 375 ASP A C 1
ATOM 3095 O O . ASP A 1 375 ? 61.098 -7.022 -52.043 1.00 54.72 375 ASP A O 1
ATOM 3099 N N . MET A 1 376 ? 59.912 -5.379 -51.097 1.00 59.59 376 MET A N 1
ATOM 3100 C CA . MET A 1 376 ? 58.614 -5.786 -51.627 1.00 59.59 376 MET A CA 1
ATOM 3101 C C . MET A 1 376 ? 58.274 -4.941 -52.852 1.00 59.59 376 MET A C 1
ATOM 3103 O O . MET A 1 376 ? 58.717 -3.800 -52.972 1.00 59.59 376 MET A O 1
ATOM 3107 N N . ASP A 1 377 ? 57.464 -5.508 -53.749 1.00 58.53 377 ASP A N 1
ATOM 3108 C CA . ASP A 1 377 ? 56.931 -4.826 -54.930 1.00 58.53 377 ASP A CA 1
ATOM 3109 C C . ASP A 1 377 ? 56.496 -3.384 -54.616 1.00 58.53 377 ASP A C 1
ATOM 3111 O O . ASP A 1 377 ? 55.753 -3.137 -53.664 1.00 58.53 377 ASP A O 1
ATOM 3115 N N . ASN A 1 378 ? 56.879 -2.436 -55.482 1.00 62.09 378 ASN A N 1
ATOM 3116 C CA . ASN A 1 378 ? 56.535 -1.004 -55.395 1.00 62.09 378 ASN A CA 1
ATOM 3117 C C . ASN A 1 378 ? 55.017 -0.710 -55.434 1.00 62.09 378 ASN A C 1
ATOM 3119 O O . ASN A 1 378 ? 54.604 0.451 -55.463 1.00 62.09 378 ASN A O 1
ATOM 3123 N N . SER A 1 379 ? 54.166 -1.736 -55.482 1.00 73.75 379 SER A N 1
ATOM 3124 C CA . SER A 1 379 ? 52.720 -1.589 -55.406 1.00 73.75 379 SER A CA 1
ATOM 3125 C C . SER A 1 379 ? 52.287 -1.326 -53.964 1.00 73.75 379 SER A C 1
ATOM 3127 O O . SER A 1 379 ? 52.444 -2.174 -53.081 1.00 73.75 379 SER A O 1
ATOM 3129 N N . PHE A 1 380 ? 51.687 -0.161 -53.739 1.00 74.75 380 PHE A N 1
ATOM 3130 C CA . PHE A 1 380 ? 51.125 0.218 -52.452 1.00 74.75 380 PHE A CA 1
ATOM 3131 C C . PHE A 1 380 ? 49.675 0.668 -52.587 1.00 74.75 380 PHE A C 1
ATOM 3133 O O . PHE A 1 380 ? 49.261 1.228 -53.603 1.00 74.75 380 PHE A O 1
ATOM 3140 N N . ILE A 1 381 ? 48.912 0.444 -51.524 1.00 78.00 381 ILE A N 1
ATOM 3141 C CA . ILE A 1 381 ? 47.543 0.918 -51.368 1.00 78.00 381 ILE A CA 1
ATOM 3142 C C . ILE A 1 381 ? 47.582 2.149 -50.476 1.00 78.00 381 ILE A C 1
ATOM 3144 O O . ILE A 1 381 ? 48.256 2.177 -49.444 1.00 78.00 381 ILE A O 1
ATOM 3148 N N . ARG A 1 382 ? 46.842 3.179 -50.880 1.00 78.81 382 ARG A N 1
ATOM 3149 C CA . ARG A 1 382 ? 46.675 4.407 -50.109 1.00 78.81 382 ARG A CA 1
ATOM 3150 C C . ARG A 1 382 ? 45.264 4.461 -49.541 1.00 78.81 382 ARG A C 1
ATOM 3152 O O . ARG A 1 382 ? 44.296 4.366 -50.291 1.00 78.81 382 ARG A O 1
ATOM 3159 N N . CYS A 1 383 ? 45.142 4.666 -48.234 1.00 75.69 383 CYS A N 1
ATOM 3160 C CA . CYS A 1 383 ? 43.852 4.937 -47.615 1.00 75.69 383 CYS A CA 1
ATOM 3161 C C . CYS A 1 383 ? 43.292 6.265 -48.143 1.00 75.69 383 CYS A C 1
ATOM 3163 O O . CYS A 1 383 ? 43.932 7.311 -48.019 1.00 75.69 383 CYS A O 1
ATOM 3165 N N . LEU A 1 384 ? 42.079 6.244 -48.697 1.00 72.00 384 LEU A N 1
ATOM 3166 C CA . LEU A 1 384 ? 41.423 7.440 -49.235 1.00 72.00 384 LEU A CA 1
ATOM 3167 C C . LEU A 1 384 ? 41.114 8.481 -48.143 1.00 72.00 384 LEU A C 1
ATOM 3169 O O . LEU A 1 384 ? 41.103 9.680 -48.408 1.00 72.00 384 LEU A O 1
ATOM 3173 N N . LEU A 1 385 ? 40.878 8.033 -46.906 1.00 73.62 385 LEU A N 1
ATOM 3174 C CA . LEU A 1 385 ? 40.461 8.902 -45.806 1.00 73.62 385 LEU A CA 1
ATOM 3175 C C . LEU A 1 385 ? 41.632 9.587 -45.098 1.00 73.62 385 LEU A C 1
ATOM 3177 O O . LEU A 1 385 ? 41.550 10.791 -44.872 1.00 73.62 385 LEU A O 1
ATOM 3181 N N . CYS A 1 386 ? 42.705 8.867 -44.764 1.00 75.62 386 CYS A N 1
ATOM 3182 C CA . CYS A 1 386 ? 43.838 9.408 -43.997 1.00 75.62 386 CYS A CA 1
ATOM 3183 C C . CYS A 1 386 ? 45.152 9.485 -44.786 1.00 75.62 386 CYS A C 1
ATOM 3185 O O . CYS A 1 386 ? 46.151 9.945 -44.245 1.00 75.62 386 CYS A O 1
ATOM 3187 N N . HIS A 1 387 ? 45.170 9.050 -46.049 1.00 81.25 387 HIS A N 1
ATOM 3188 C CA . HIS A 1 387 ? 46.349 9.025 -46.923 1.00 81.25 387 HIS A CA 1
ATOM 3189 C C . HIS A 1 387 ? 47.493 8.093 -46.487 1.00 81.25 387 HIS A C 1
ATOM 3191 O O . HIS A 1 387 ? 48.534 8.108 -47.143 1.00 81.25 387 HIS A O 1
ATOM 3197 N N . ALA A 1 388 ? 47.300 7.259 -45.459 1.00 78.38 388 ALA A N 1
ATOM 3198 C CA . ALA A 1 388 ? 48.277 6.253 -45.048 1.00 78.38 388 ALA A CA 1
ATOM 3199 C C . ALA A 1 388 ? 48.581 5.260 -46.185 1.00 78.38 388 ALA A C 1
ATOM 3201 O O . ALA A 1 388 ? 47.685 4.902 -46.957 1.00 78.38 388 ALA A O 1
ATOM 3202 N N . LYS A 1 389 ? 49.846 4.847 -46.296 1.00 81.50 389 LYS A N 1
ATOM 3203 C CA . LYS A 1 389 ? 50.389 4.010 -47.374 1.00 81.50 389 LYS A CA 1
ATOM 3204 C C . LYS A 1 389 ? 50.753 2.636 -46.812 1.00 81.50 389 LYS A C 1
ATOM 3206 O O . LYS A 1 389 ? 51.509 2.545 -45.849 1.00 81.50 389 LYS A O 1
ATOM 3211 N N . PHE A 1 390 ? 50.260 1.578 -47.445 1.00 79.94 390 PHE A N 1
ATOM 3212 C CA . PHE A 1 390 ? 50.509 0.195 -47.038 1.00 79.94 390 PHE A CA 1
ATOM 3213 C C . PHE A 1 390 ? 50.930 -0.652 -48.235 1.00 79.94 390 PHE A C 1
ATOM 3215 O O . PHE A 1 390 ? 50.416 -0.466 -49.338 1.00 79.94 390 PHE A O 1
ATOM 3222 N N . HIS A 1 391 ? 51.828 -1.614 -48.031 1.00 81.19 391 HIS A N 1
ATOM 3223 C CA . HIS A 1 391 ? 52.111 -2.623 -49.050 1.00 81.19 391 HIS A CA 1
ATOM 3224 C C . HIS A 1 391 ? 50.885 -3.523 -49.240 1.00 81.19 391 HIS A C 1
ATOM 3226 O O . HIS A 1 391 ? 50.284 -3.972 -48.260 1.00 81.19 391 HIS A O 1
ATOM 3232 N N . CYS A 1 392 ? 50.536 -3.814 -50.498 1.00 74.06 392 CYS A N 1
ATOM 3233 C CA . CYS A 1 392 ? 49.331 -4.572 -50.862 1.00 74.06 392 CYS A CA 1
ATOM 3234 C C . CYS A 1 392 ? 49.201 -5.915 -50.120 1.00 74.06 392 CYS A C 1
ATOM 3236 O O . CYS A 1 392 ? 48.097 -6.337 -49.796 1.00 74.06 392 CYS A O 1
ATOM 3238 N N . THR A 1 393 ? 50.321 -6.573 -49.814 1.00 70.56 393 THR A N 1
ATOM 3239 C CA . THR A 1 393 ? 50.379 -7.882 -49.141 1.00 70.56 393 THR A CA 1
ATOM 3240 C C . THR A 1 393 ? 49.961 -7.867 -47.669 1.00 70.56 393 THR A C 1
ATOM 3242 O O . THR A 1 393 ? 49.690 -8.929 -47.114 1.00 70.56 393 THR A O 1
ATOM 3245 N N . PHE A 1 394 ? 49.923 -6.698 -47.021 1.00 65.31 394 PHE A N 1
ATOM 3246 C CA . PHE A 1 394 ? 49.637 -6.562 -45.584 1.00 65.31 394 PHE A CA 1
ATOM 3247 C C . PHE A 1 394 ? 48.264 -5.951 -45.284 1.00 65.31 394 PHE A C 1
ATOM 3249 O O . PHE A 1 394 ? 47.917 -5.761 -44.120 1.00 65.31 394 PHE A O 1
ATOM 3256 N N . VAL A 1 395 ? 47.465 -5.675 -46.315 1.00 63.38 395 VAL A N 1
ATOM 3257 C CA . VAL A 1 395 ? 46.089 -5.197 -46.163 1.00 63.38 395 VAL A CA 1
ATOM 3258 C C . VAL A 1 395 ? 45.153 -6.406 -46.227 1.00 63.38 395 VAL A C 1
ATOM 3260 O O . VAL A 1 395 ? 45.008 -7.024 -47.279 1.00 63.38 395 VAL A O 1
ATOM 3263 N N . LYS A 1 396 ? 44.531 -6.770 -45.100 1.00 56.72 396 LYS A N 1
ATOM 3264 C CA . LYS A 1 396 ? 43.416 -7.730 -45.082 1.00 56.72 396 LYS A CA 1
ATOM 3265 C C . LYS A 1 396 ? 42.114 -6.952 -45.270 1.00 56.72 396 LYS A C 1
ATOM 3267 O O . LYS A 1 396 ? 41.859 -6.034 -44.495 1.00 56.72 396 LYS A O 1
ATOM 3272 N N . PHE A 1 397 ? 41.361 -7.297 -46.312 1.00 45.94 397 PHE A N 1
ATOM 3273 C CA . PHE A 1 397 ? 40.010 -6.785 -46.552 1.00 45.94 397 PHE A CA 1
ATOM 3274 C C . PHE A 1 397 ? 38.983 -7.501 -45.684 1.00 45.94 397 PHE A C 1
ATOM 3276 O O . PHE A 1 397 ? 39.159 -8.726 -45.473 1.00 45.94 397 PHE A O 1
#

pLDDT: mean 72.92, std 16.22, range [28.77, 96.38]

Organism: NCBI:txid387005

Foldseek 3Di:
DPDVVVVVVVQVVVCVVPVVCVVVVVVVVVVQVVPPCNVVVVVVVVVVVVVVVVVLVVVVVVLVVVVVPDDDPVVVNVVVVVVSVVVVVVVLVVLVVVLVVVLCLLVVDDPPDPPPPDDDDDDDPPPPSQVQAAALVVLVVSLVSLVVSCVPPPVSVVSSVVSVVLSVLLVVLQVVLVVLVPDLVQQQVALVVLVVNCVSCVSNSSHDDDRSVVSVVLNVLRVVLVVVLVVCVVPVDDDLVRLVVSLVSQCPRRNRNPYPSNVVSVVVSVVVVVVVVVVLCVQPVDQDLDGVLCLLVADPCLVVVLVLDDDDRDGDDSVCRVVSVVVVVVDPDPVSSVVSSVVRVVVVVVSLVSLLVSQVPDDQCSQEPVVPVDPDPPDWDADPRRRHIYDPVRDDD

Nearest PDB structures (foldseek):
  8glv-assembly1_Em  TM=1.328E-01  e=3.637E+00  Chlamydomonas reinhardtii

Solvent-accessible surface area (backbone atoms only — not comparable to full-atom values): 23008 Å² total; per-residue (Å²): 143,58,67,69,61,52,51,53,54,52,51,54,59,56,30,75,78,38,74,78,51,40,62,57,50,52,50,48,52,50,53,53,70,66,40,96,66,43,67,67,55,50,53,49,50,51,50,52,47,54,47,50,51,54,53,49,52,51,51,52,54,49,48,61,60,57,62,75,78,64,91,89,55,64,70,65,51,52,56,51,49,50,52,54,49,57,58,46,53,61,55,49,49,51,56,52,52,52,49,50,53,53,51,49,55,59,75,66,56,66,86,85,72,77,76,82,69,92,70,82,90,75,92,71,79,73,74,68,69,69,80,79,35,42,40,70,68,59,51,50,55,49,48,54,55,46,63,76,68,35,82,91,37,72,71,55,48,52,56,47,51,52,51,52,53,52,49,52,52,41,54,51,43,36,52,50,33,40,52,51,77,66,40,72,82,45,49,13,60,28,67,71,58,49,49,57,51,48,63,65,44,54,87,39,62,61,47,53,50,77,35,45,48,50,45,53,53,49,51,52,52,35,49,56,51,50,56,50,52,50,51,48,74,72,42,89,80,79,50,74,66,59,48,51,56,47,51,56,54,34,67,69,26,59,43,33,26,85,10,72,70,40,56,52,51,50,54,50,46,53,52,52,53,50,49,55,49,50,60,56,39,74,52,46,85,56,88,30,81,68,43,58,64,47,62,70,71,37,78,70,62,56,60,45,49,60,74,67,52,87,76,82,90,63,76,46,62,73,81,63,51,73,78,50,48,65,64,60,66,71,45,91,44,71,66,56,48,49,53,50,46,53,51,43,50,54,51,50,54,51,50,42,54,51,34,27,55,51,32,65,72,51,52,52,51,79,62,20,94,63,68,61,76,64,100,62,75,93,59,62,44,63,42,89,81,44,40,43,39,33,50,59,91,77,63,84,131

Sequence (397 aa):
MSFF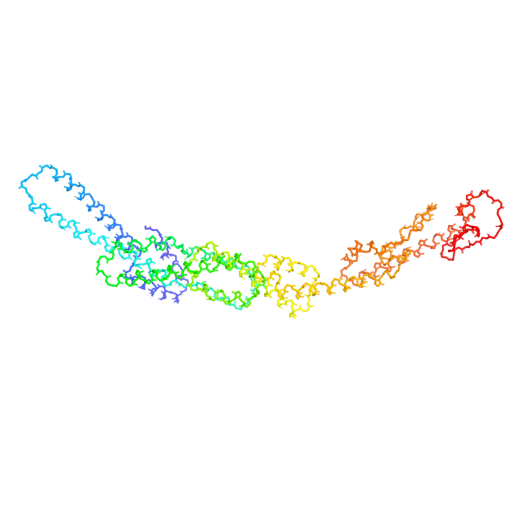FLFRNSLRKHANEHPADIKDIEKLEQSIEELPCTILNLEFNVKNYMKRIGDWRKRCSQFLMDAVDYTDKYDQYIDLVKKLIEEADDFNMLDKCHWLQCAHKILAWVPKYKSASKSGNQNTVELDQTKERWKLKELIELIEKGRSIAENDVKFQKEIDALNVMLNIGHQNECVAQTFLRDEKNEGIGMEEAEKLQATLEVSYWMTEEYTDKFRSEYKLARNVYDTAQRLKENENYTLKSLNDLLFKIGKSFILKNSIIHSDMERLHDCVQNFC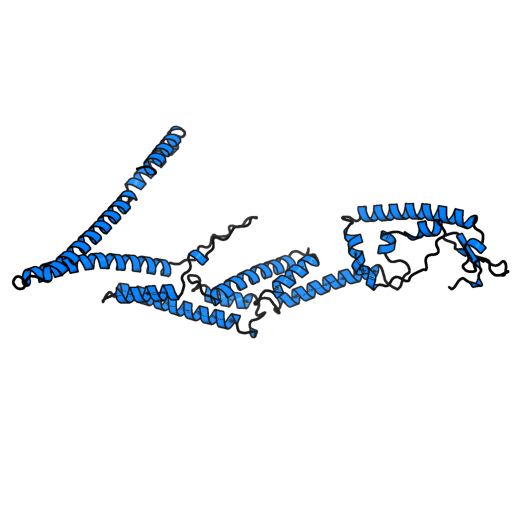RQICQMFVPSASYYNIVEILNGRDDLTELIEGVATPLILVDSLLFCDNWTYIENFESVEQLTHHVDSLYEQQRRLIITLRKLNEVHSIGEMCLCSGAMDMDNSFIRCLLCHAKFHCTFVKF